Protein 7VMH (pdb70)

GO terms:
  GO:0010162 seed dormancy process (P, IEP)
  GO:0005730 nucleolus (C, HDA)
  GO:0005515 protein binding (F, IPI)

Structure (mmCIF, N/CA/C/O backbone):
data_7VMH
#
_entry.id   7VMH
#
_cell.length_a   90.482
_cell.length_b   73.114
_cell.length_c   72.580
_cell.angle_alpha   90.00
_cell.angle_beta   96.86
_cell.angle_gamma   90.00
#
_symmetry.space_group_name_H-M   'C 1 2 1'
#
loop_
_entity.id
_entity.type
_entity.pdbx_description
1 polymer 'Histone deacetylase HDT4'
2 water water
#
loop_
_atom_site.group_PDB
_atom_site.id
_atom_site.type_symbol
_atom_site.label_atom_id
_atom_site.label_alt_id
_atom_site.label_comp_id
_atom_site.label_asym_id
_atom_site.label_entity_id
_atom_site.label_seq_id
_atom_site.pdbx_PDB_ins_code
_atom_site.Cartn_x
_atom_site.Cartn_y
_atom_site.Cartn_z
_atom_site.occupancy
_atom_site.B_iso_or_equiv
_atom_site.auth_seq_id
_atom_site.auth_comp_id
_atom_site.auth_asym_id
_atom_site.auth_atom_id
_atom_site.pdbx_PDB_model_num
ATOM 1 N N . MET A 1 1 ? 9.070 -6.273 5.726 1.00 61.77 0 MET A N 1
ATOM 2 C CA . MET A 1 1 ? 9.989 -5.754 4.680 1.00 68.06 0 MET A CA 1
ATOM 3 C C . MET A 1 1 ? 9.208 -5.548 3.382 1.00 64.42 0 MET A C 1
ATOM 4 O O . MET A 1 1 ? 9.802 -5.034 2.417 1.00 76.46 0 MET A O 1
ATOM 9 N N . MET A 1 2 ? 7.926 -5.921 3.369 1.00 51.42 1 MET A N 1
ATOM 10 C CA . MET A 1 2 ? 7.128 -5.851 2.115 1.00 42.99 1 MET A CA 1
ATOM 11 C C . MET A 1 2 ? 7.216 -4.459 1.481 1.00 36.40 1 MET A C 1
ATOM 12 O O . MET A 1 2 ? 7.657 -4.384 0.318 1.00 31.55 1 MET A O 1
ATOM 17 N N . GLU A 1 3 ? 6.819 -3.400 2.197 1.00 25.87 2 GLU A N 1
ATOM 18 C CA . GLU A 1 3 ? 6.785 -2.068 1.531 1.00 21.40 2 GLU A CA 1
ATOM 19 C C . GLU A 1 3 ? 6.954 -0.906 2.512 1.00 19.68 2 GLU A C 1
ATOM 20 O O . GLU A 1 3 ? 6.430 -1.006 3.635 1.00 16.81 2 GLU A O 1
ATOM 26 N N . PHE A 1 4 ? 7.640 0.160 2.087 1.00 18.19 3 PHE A N 1
ATOM 27 C CA . PHE A 1 4 ? 7.787 1.358 2.893 1.00 18.12 3 PHE A CA 1
ATOM 28 C C . PHE A 1 4 ? 6.430 1.878 3.300 1.00 18.53 3 PHE A C 1
ATOM 29 O O . PHE A 1 4 ? 5.479 1.878 2.521 1.00 17.00 3 PHE A O 1
ATOM 37 N N . TRP A 1 5 ? 6.354 2.340 4.542 1.00 17.16 4 TRP A N 1
ATOM 38 C CA . TRP A 1 5 ? 5.134 2.885 5.119 1.00 17.56 4 TRP A CA 1
ATOM 39 C C . TRP A 1 5 ? 5.553 4.096 5.935 1.00 15.31 4 TRP A C 1
ATOM 40 O O . TRP A 1 5 ? 6.531 4.017 6.692 1.00 14.29 4 TRP A O 1
ATOM 51 N N . GLY A 1 6 ? 4.809 5.185 5.827 1.00 14.43 5 GLY A N 1
ATOM 52 C CA . GLY A 1 6 ? 5.088 6.388 6.593 1.00 17.66 5 GLY A CA 1
ATOM 53 C C . GLY A 1 6 ? 3.889 7.295 6.781 1.00 17.95 5 GLY A C 1
ATOM 54 O O . GLY A 1 6 ? 3.006 7.359 5.916 1.00 17.55 5 GLY A O 1
ATOM 55 N N . ILE A 1 7 ? 3.823 7.961 7.937 1.00 19.08 6 ILE A N 1
ATOM 56 C CA . ILE A 1 7 ? 2.781 8.968 8.204 1.00 17.69 6 ILE A CA 1
ATOM 57 C C . ILE A 1 7 ? 3.427 10.192 8.841 1.00 17.71 6 ILE A C 1
ATOM 58 O O . ILE A 1 7 ? 4.439 10.092 9.554 1.00 18.99 6 ILE A O 1
ATOM 63 N N . GLU A 1 8 ? 2.830 11.351 8.580 1.00 16.15 7 GLU A N 1
ATOM 64 C CA . GLU A 1 8 ? 3.203 12.593 9.191 1.00 16.93 7 GLU A CA 1
ATOM 65 C C . GLU A 1 8 ? 2.070 12.954 10.139 1.00 16.72 7 GLU A C 1
ATOM 66 O O . GLU A 1 8 ? 0.928 13.132 9.708 1.00 17.60 7 GLU A O 1
ATOM 72 N N . ILE A 1 9 ? 2.392 13.044 11.425 1.00 17.12 8 ILE A N 1
ATOM 73 C CA . ILE A 1 9 ? 1.401 13.407 12.452 1.00 16.98 8 ILE A CA 1
ATOM 74 C C . ILE A 1 9 ? 1.563 14.879 12.697 1.00 16.94 8 ILE A C 1
ATOM 75 O O . ILE A 1 9 ? 2.529 15.307 13.249 1.00 17.17 8 ILE A O 1
ATOM 80 N N . LYS A 1 10 ? 0.595 15.655 12.222 1.00 19.37 9 LYS A N 1
ATOM 81 C CA . LYS A 1 10 ? 0.623 17.108 12.300 1.00 20.72 9 LYS A CA 1
ATOM 82 C C . LYS A 1 10 ? 0.293 17.558 13.725 1.00 20.00 9 LYS A C 1
ATOM 83 O O . LYS A 1 10 ? -0.393 16.850 14.466 1.00 20.48 9 LYS A O 1
ATOM 89 N N . PRO A 1 11 ? 0.810 18.722 14.160 1.00 21.21 10 PRO A N 1
ATOM 90 C CA . PRO A 1 11 ? 0.570 19.216 15.514 1.00 21.79 10 PRO A CA 1
ATOM 91 C C . PRO A 1 11 ? -0.939 19.346 15.767 1.00 23.31 10 PRO A C 1
ATOM 92 O O . PRO A 1 11 ? -1.659 19.813 14.862 1.00 22.85 10 PRO A O 1
ATOM 96 N N . GLY A 1 12 ? -1.401 18.858 16.924 1.00 21.31 11 GLY A N 1
ATOM 97 C CA . GLY A 1 12 ? -2.792 18.974 17.304 1.00 22.29 11 GLY A CA 1
ATOM 98 C C . GLY A 1 12 ? -3.758 18.073 16.562 1.00 25.01 11 GLY A C 1
ATOM 99 O O . GLY A 1 12 ? -4.952 18.214 16.739 1.00 21.03 11 GLY A O 1
ATOM 100 N N . LYS A 1 13 ? -3.237 17.124 15.770 1.00 23.44 12 LYS A N 1
ATOM 101 C CA . LYS A 1 13 ? -4.042 16.249 14.958 1.00 25.72 12 LYS A CA 1
ATOM 102 C C . LYS A 1 13 ? -3.593 14.802 15.099 1.00 20.96 12 LYS A C 1
ATOM 103 O O . LYS A 1 13 ? -2.776 14.344 14.303 1.00 20.60 12 LYS A O 1
ATOM 109 N N . PRO A 1 14 ? -4.116 14.044 16.086 1.00 19.44 13 PRO A N 1
ATOM 110 C CA . PRO A 1 14 ? -3.838 12.610 16.186 1.00 19.44 13 PRO A CA 1
ATOM 111 C C . PRO A 1 14 ? -4.144 11.900 14.866 1.00 19.81 13 PRO A C 1
ATOM 112 O O . PRO A 1 14 ? -5.073 12.288 14.220 1.00 19.79 13 PRO A O 1
ATOM 116 N N . PHE A 1 15 ? -3.327 10.915 14.512 1.00 19.03 14 PHE A N 1
ATOM 117 C CA . PHE A 1 15 ? -3.409 10.204 13.237 1.00 18.81 14 PHE A CA 1
ATOM 118 C C . PHE A 1 15 ? -3.837 8.799 13.484 1.00 17.05 14 PHE A C 1
ATOM 119 O O . PHE A 1 15 ? -3.114 8.028 14.086 1.00 18.86 14 PHE A O 1
ATOM 127 N N . LYS A 1 16 ? -5.047 8.454 13.012 1.00 17.96 15 LYS A N 1
ATOM 128 C CA . LYS A 1 16 ? -5.657 7.140 13.141 1.00 21.70 15 LYS A CA 1
ATOM 129 C C . LYS A 1 16 ? -5.364 6.266 11.914 1.00 20.94 15 LYS A C 1
ATOM 130 O O . LYS A 1 16 ? -5.594 6.711 10.769 1.00 19.37 15 LYS A O 1
ATOM 136 N N . VAL A 1 17 ? -4.925 5.035 12.160 1.00 17.41 16 VAL A N 1
ATOM 137 C CA . VAL A 1 17 ? -4.833 4.003 11.132 1.00 19.19 16 VAL A CA 1
ATOM 138 C C . VAL A 1 17 ? -5.698 2.823 11.468 1.00 20.93 16 VAL A C 1
ATOM 139 O O . VAL A 1 17 ? -5.618 2.249 12.579 1.00 19.58 16 VAL A O 1
ATOM 143 N N . ILE A 1 18 ? -6.499 2.367 10.506 1.00 22.85 17 ILE A N 1
ATOM 144 C CA . ILE A 1 18 ? -7.218 1.088 10.573 1.00 23.62 17 ILE A CA 1
ATOM 145 C C . ILE A 1 18 ? -6.738 0.142 9.460 1.00 27.93 17 ILE A C 1
ATOM 146 O O . ILE A 1 18 ? -6.663 0.525 8.314 1.00 27.81 17 ILE A O 1
ATOM 151 N N . GLN A 1 19 ? -6.469 -1.115 9.807 1.00 29.64 18 GLN A N 1
ATOM 152 C CA . GLN A 1 19 ? -6.038 -2.166 8.875 1.00 34.94 18 GLN A CA 1
ATOM 153 C C . GLN A 1 19 ? -6.884 -3.457 8.938 1.00 37.83 18 GLN A C 1
ATOM 154 O O . GLN A 1 19 ? -7.541 -3.710 9.927 1.00 46.16 18 GLN A O 1
ATOM 160 N N . LYS A 1 20 ? -6.797 -4.297 7.904 1.00 45.21 19 LYS A N 1
ATOM 161 C CA . LYS A 1 20 ? -7.505 -5.604 7.867 1.00 46.81 19 LYS A CA 1
ATOM 162 C C . LYS A 1 20 ? -6.733 -6.605 8.654 1.00 49.09 19 LYS A C 1
ATOM 163 O O . LYS A 1 20 ? -5.497 -6.512 8.648 1.00 50.90 19 LYS A O 1
ATOM 169 N N . GLY A 1 22 ? -5.090 -8.918 7.646 1.00 50.31 21 GLY A N 1
ATOM 170 C CA . GLY A 1 22 ? -3.867 -9.470 7.084 1.00 58.23 21 GLY A CA 1
ATOM 171 C C . GLY A 1 22 ? -2.671 -8.518 6.957 1.00 57.68 21 GLY A C 1
ATOM 172 O O . GLY A 1 22 ? -1.549 -8.952 6.756 1.00 52.32 21 GLY A O 1
ATOM 173 N N . PHE A 1 23 ? -2.930 -7.208 7.043 1.00 59.72 22 PHE A N 1
ATOM 174 C CA . PHE A 1 23 ? -1.846 -6.215 7.058 1.00 56.17 22 PHE A CA 1
ATOM 175 C C . PHE A 1 23 ? -1.259 -6.003 8.448 1.00 44.44 22 PHE A C 1
ATOM 176 O O . PHE A 1 23 ? -1.987 -5.966 9.405 1.00 41.39 22 PHE A O 1
ATOM 184 N N . MET A 1 24 ? 0.066 -5.840 8.527 1.00 36.24 23 MET A N 1
ATOM 185 C CA . MET A 1 24 ? 0.725 -5.362 9.750 1.00 34.86 23 MET A CA 1
ATOM 186 C C . MET A 1 24 ? 1.644 -4.182 9.416 1.00 27.38 23 MET A C 1
ATOM 187 O O . MET A 1 24 ? 2.337 -4.249 8.390 1.00 26.48 23 MET A O 1
ATOM 192 N N . VAL A 1 25 ? 1.647 -3.137 10.258 1.00 23.20 24 VAL A N 1
ATOM 193 C CA . VAL A 1 25 ? 2.613 -2.066 10.115 1.00 21.98 24 VAL A CA 1
ATOM 194 C C . VAL A 1 25 ? 3.731 -2.312 11.146 1.00 21.06 24 VAL A C 1
ATOM 195 O O . VAL A 1 25 ? 3.451 -2.542 12.329 1.00 18.89 24 VAL A O 1
ATOM 199 N N . HIS A 1 26 ? 4.966 -2.317 10.675 1.00 18.84 25 HIS A N 1
ATOM 200 C CA . HIS A 1 26 ? 6.143 -2.318 11.541 1.00 18.87 25 HIS A CA 1
ATOM 201 C C . HIS A 1 26 ? 6.629 -0.875 11.592 1.00 17.73 25 HIS A C 1
ATOM 202 O O . HIS A 1 26 ? 7.180 -0.328 10.600 1.00 16.91 25 HIS A O 1
ATOM 209 N N . ALA A 1 27 ? 6.490 -0.231 12.739 1.00 16.83 26 ALA A N 1
ATOM 210 C CA . ALA A 1 27 ? 7.041 1.076 12.952 1.00 15.88 26 ALA A CA 1
ATOM 211 C C . ALA A 1 27 ? 8.519 0.915 13.326 1.00 15.49 26 ALA A C 1
ATOM 212 O O . ALA A 1 27 ? 8.852 0.088 14.187 1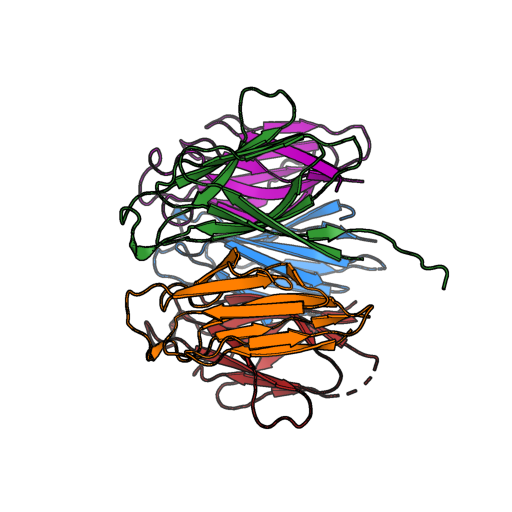.00 15.84 26 ALA A O 1
ATOM 214 N N . SER A 1 28 ? 9.391 1.661 12.640 1.00 14.23 27 SER A N 1
ATOM 215 C CA . SER A 1 28 ? 10.821 1.598 12.794 1.00 16.03 27 SER A CA 1
ATOM 216 C C . SER A 1 28 ? 11.472 2.843 13.350 1.00 14.69 27 SER A C 1
ATOM 217 O O . SER A 1 28 ? 12.517 2.762 13.987 1.00 14.36 27 SER A O 1
ATOM 220 N N . GLN A 1 29 ? 10.929 4.015 13.033 1.00 16.61 28 GLN A N 1
ATOM 221 C CA . GLN A 1 29 ? 11.607 5.275 13.300 1.00 16.45 28 GLN A CA 1
ATOM 222 C C . GLN A 1 29 ? 10.584 6.376 13.571 1.00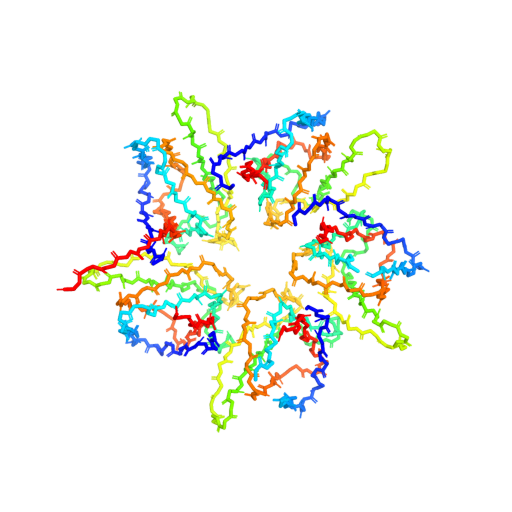 15.24 28 GLN A C 1
ATOM 223 O O . GLN A 1 29 ? 9.559 6.451 12.905 1.00 16.79 28 GLN A O 1
ATOM 229 N N . VAL A 1 30 ? 10.876 7.228 14.557 1.00 15.72 29 VAL A N 1
ATOM 230 C CA . VAL A 1 30 ? 10.055 8.357 14.977 1.00 16.07 29 VAL A CA 1
ATOM 231 C C . VAL A 1 30 ? 10.954 9.563 15.011 1.00 15.23 29 VAL A C 1
ATOM 232 O O . VAL A 1 30 ? 11.930 9.562 15.707 1.00 15.01 29 VAL A O 1
ATOM 236 N N . THR A 1 31 ? 10.637 10.591 14.227 1.00 17.96 30 THR A N 1
ATOM 237 C CA . THR A 1 31 ? 11.492 11.743 14.006 1.00 16.75 30 THR A CA 1
ATOM 238 C C . THR A 1 31 ? 10.735 13.057 14.228 1.00 17.24 30 THR A C 1
ATOM 239 O O . THR A 1 31 ? 9.585 13.222 13.774 1.00 19.96 30 THR A O 1
ATOM 243 N N . LEU A 1 32 ? 11.390 13.980 14.948 1.00 16.15 31 LEU A N 1
ATOM 244 C CA . LEU A 1 32 ? 10.869 15.307 15.206 1.00 17.96 31 LEU A CA 1
ATOM 245 C C . LEU A 1 32 ? 11.087 16.206 14.001 1.00 17.46 31 LEU A C 1
ATOM 246 O O . LEU A 1 32 ? 12.226 16.336 13.535 1.00 16.34 31 LEU A O 1
ATOM 251 N N . GLY A 1 33 ? 10.011 16.816 13.495 1.00 18.70 32 GLY A N 1
ATOM 252 C CA . GLY A 1 33 ? 10.105 17.810 12.442 1.00 19.03 32 GLY A CA 1
ATOM 253 C C . GLY A 1 33 ? 10.533 19.179 12.925 1.00 21.56 32 GLY A C 1
ATOM 254 O O . GLY A 1 33 ? 10.387 19.508 14.105 1.00 18.90 32 GLY A O 1
ATOM 255 N N . ASP A 1 34 ? 11.063 19.991 11.996 1.00 21.75 33 ASP A N 1
ATOM 256 C CA . ASP A 1 34 ? 11.370 21.399 12.246 1.00 23.30 33 ASP A CA 1
ATOM 257 C C . ASP A 1 34 ? 12.119 21.603 13.522 1.00 22.81 33 ASP A C 1
ATOM 258 O O . ASP A 1 34 ? 11.704 22.427 14.357 1.00 21.06 33 ASP A O 1
ATOM 263 N N . VAL A 1 35 ? 13.193 20.825 13.714 1.00 21.65 34 VAL A N 1
ATOM 264 C CA . VAL A 1 35 ? 13.931 20.862 14.950 1.00 23.83 34 VAL A CA 1
ATOM 265 C C . VAL A 1 35 ? 14.385 22.267 15.310 1.00 27.84 34 VAL A C 1
ATOM 266 O O . VAL A 1 35 ? 14.363 22.633 16.482 1.00 27.77 34 VAL A O 1
ATOM 270 N N . GLU A 1 36 ? 14.796 23.048 14.303 1.00 29.18 35 GLU A N 1
ATOM 271 C CA . GLU A 1 36 ? 15.273 24.423 14.515 1.00 32.62 35 GLU A CA 1
ATOM 272 C C . GLU A 1 36 ? 14.192 25.363 15.092 1.00 36.73 35 GLU A C 1
ATOM 273 O O . GLU A 1 36 ? 14.525 26.375 15.690 1.00 36.10 35 GLU A O 1
ATOM 279 N N . LYS A 1 37 ? 12.918 25.002 14.916 1.00 36.89 36 LYS A N 1
ATOM 280 C CA . LYS A 1 37 ? 11.783 25.834 15.325 1.00 39.23 36 LYS A CA 1
ATOM 281 C C . LYS A 1 37 ? 11.131 25.505 16.646 1.00 42.04 36 LYS A C 1
ATOM 282 O O . LYS A 1 37 ? 10.421 26.329 17.166 1.00 44.08 36 LYS A O 1
ATOM 288 N N . VAL A 1 38 ? 11.356 24.309 17.188 1.00 33.40 37 VAL A N 1
ATOM 289 C CA . VAL A 1 38 ? 10.770 23.952 18.482 1.00 36.94 37 VAL A CA 1
ATOM 290 C C . VAL A 1 38 ? 11.594 24.626 19.580 1.00 36.86 37 VAL A C 1
ATOM 291 O O . VAL A 1 38 ? 12.757 24.964 19.383 1.00 33.91 37 VAL A O 1
ATOM 295 N N . LYS A 1 39 ? 11.000 24.776 20.761 1.00 37.65 38 LYS A N 1
ATOM 296 C CA . LYS A 1 39 ? 11.695 25.380 21.883 1.00 45.21 38 LYS A CA 1
ATOM 297 C C . LYS A 1 39 ? 12.811 24.435 22.307 1.00 43.26 38 LYS A C 1
ATOM 298 O O . LYS A 1 39 ? 12.604 23.236 22.454 1.00 40.24 38 LYS A O 1
ATOM 304 N N . LYS A 1 40 ? 13.989 25.000 22.562 1.00 47.89 39 LYS A N 1
ATOM 305 C CA . LYS A 1 40 ? 15.211 24.239 22.795 1.00 48.74 39 LYS A CA 1
ATOM 306 C C . LYS A 1 40 ? 15.206 23.325 24.033 1.00 48.85 39 LYS A C 1
ATOM 307 O O . LYS A 1 40 ? 15.923 22.348 24.061 1.00 51.38 39 LYS A O 1
ATOM 313 N N . ASP A 1 41 ? 14.383 23.648 25.037 1.00 42.85 40 ASP A N 1
ATOM 314 C CA . ASP A 1 41 ? 14.329 23.004 26.305 1.00 44.81 40 ASP A CA 1
ATOM 315 C C . ASP A 1 41 ? 13.053 22.182 26.574 1.00 42.85 40 ASP A C 1
ATOM 316 O O . ASP A 1 41 ? 12.805 21.812 27.698 1.00 52.06 40 ASP A O 1
ATOM 321 N N . GLU A 1 42 ? 12.255 21.917 25.537 1.00 38.89 41 GLU A N 1
ATOM 322 C CA . GLU A 1 42 ? 11.060 21.108 25.664 1.00 40.02 41 GLU A CA 1
ATOM 323 C C . GLU A 1 42 ? 11.377 19.630 25.389 1.00 31.69 41 GLU A C 1
ATOM 324 O O . GLU A 1 42 ? 12.212 19.339 24.557 1.00 28.99 41 GLU A O 1
ATOM 330 N N . THR A 1 43 ? 10.672 18.721 26.064 1.00 29.91 42 THR A N 1
ATOM 331 C CA . THR A 1 43 ? 10.572 17.331 25.636 1.00 30.90 42 THR A CA 1
ATOM 332 C C . THR A 1 43 ? 9.141 17.070 25.236 1.00 30.98 42 THR A C 1
ATOM 333 O O . THR A 1 43 ? 8.201 17.455 25.956 1.00 32.69 42 THR A O 1
ATOM 337 N N . PHE A 1 44 ? 8.966 16.390 24.094 1.00 22.26 43 PHE A N 1
ATOM 338 C CA . PHE A 1 44 ? 7.659 16.045 23.573 1.00 20.51 43 PHE A CA 1
ATOM 339 C C . PHE A 1 44 ? 7.434 14.547 23.728 1.00 19.01 43 PHE A C 1
ATOM 340 O O . PHE A 1 44 ? 8.345 13.727 23.489 1.00 20.73 43 PHE A O 1
ATOM 348 N N . ALA A 1 45 ? 6.219 14.179 24.088 1.00 17.71 44 ALA A N 1
ATOM 349 C CA . ALA A 1 45 ? 5.861 12.803 24.306 1.00 18.01 44 ALA A CA 1
ATOM 350 C C . ALA A 1 45 ? 5.037 12.308 23.114 1.00 16.54 44 ALA A C 1
ATOM 351 O O . ALA A 1 45 ? 4.130 13.013 22.645 1.00 19.76 44 ALA A O 1
ATOM 353 N N . VAL A 1 46 ? 5.344 11.085 22.656 1.00 16.33 45 VAL A N 1
ATOM 354 C CA . VAL A 1 46 ? 4.618 10.398 21.586 1.00 16.01 45 VAL A CA 1
ATOM 355 C C . VAL A 1 46 ? 3.922 9.193 22.131 1.00 17.59 45 VAL A C 1
ATOM 356 O O . VAL A 1 46 ? 4.517 8.372 22.826 1.00 17.02 45 VAL A O 1
ATOM 360 N N . TYR A 1 47 ? 2.627 9.092 21.811 1.00 17.38 46 TYR A N 1
ATOM 361 C CA . TYR A 1 47 ? 1.682 8.080 22.316 1.00 18.08 46 TYR A CA 1
ATOM 362 C C . TYR A 1 47 ? 1.117 7.259 21.161 1.00 17.54 46 TYR A C 1
ATOM 363 O O . TYR A 1 47 ? 0.879 7.781 20.070 1.00 16.61 46 TYR A O 1
ATOM 372 N N . VAL A 1 48 ? 0.845 6.001 21.456 1.00 17.39 47 VAL A N 1
ATOM 373 C CA . VAL A 1 48 ? -0.038 5.175 20.667 1.00 17.84 47 VAL A CA 1
ATOM 374 C C . VAL A 1 48 ? -1.229 4.748 21.503 1.00 18.15 47 VAL A C 1
ATOM 375 O O . VAL A 1 48 ? -1.081 4.304 22.655 1.00 18.95 47 VAL A O 1
ATOM 379 N N . LYS A 1 49 ? -2.413 4.907 20.929 1.00 19.39 48 LYS A N 1
ATOM 380 C CA . LYS A 1 49 ? -3.669 4.378 21.475 1.00 22.67 48 LYS A CA 1
ATOM 381 C C . LYS A 1 49 ? -4.147 3.262 20.613 1.00 21.51 48 LYS A C 1
ATOM 382 O O . LYS A 1 49 ? -4.279 3.418 19.416 1.00 20.24 48 LYS A O 1
ATOM 388 N N . ILE A 1 50 ? -4.420 2.123 21.237 1.00 22.52 49 ILE A N 1
ATOM 389 C CA . ILE A 1 50 ? -4.820 0.914 20.585 1.00 21.64 49 ILE A CA 1
ATOM 390 C C . ILE A 1 50 ? -6.335 0.737 20.604 1.00 27.82 49 ILE A C 1
ATOM 391 O O . ILE A 1 50 ? -6.970 0.887 21.662 1.00 21.88 49 ILE A O 1
ATOM 396 N N . GLY A 1 51 ? -6.899 0.433 19.418 1.00 27.32 50 GLY A N 1
ATOM 397 C CA . GLY A 1 51 ? -8.315 0.171 19.307 1.00 26.07 50 GLY A CA 1
ATOM 398 C C . GLY A 1 51 ? -9.128 1.307 19.871 1.00 24.89 50 GLY A C 1
ATOM 399 O O . GLY A 1 51 ? -8.870 2.454 19.511 1.00 23.07 50 GLY A O 1
ATOM 400 N N . ASP A 1 52 ? -10.075 0.996 20.773 1.00 28.18 51 ASP A N 1
ATOM 401 C CA . ASP A 1 52 ? -10.951 1.989 21.383 1.00 35.06 51 ASP A CA 1
ATOM 402 C C . ASP A 1 52 ? -10.432 2.650 22.686 1.00 31.89 51 ASP A C 1
ATOM 403 O O . ASP A 1 52 ? -11.172 3.357 23.343 1.00 32.12 51 ASP A O 1
ATOM 408 N N . ASP A 1 53 ? -9.186 2.340 23.087 1.00 29.22 52 ASP A N 1
ATOM 409 C CA . ASP A 1 53 ? -8.650 2.788 24.363 1.00 32.57 52 ASP A CA 1
ATOM 410 C C . ASP A 1 53 ? -8.675 4.299 24.417 1.00 35.22 52 ASP A C 1
ATOM 411 O O . ASP A 1 53 ? -8.304 4.972 23.467 1.00 31.15 52 ASP A O 1
ATOM 416 N N . GLU A 1 54 ? -9.085 4.853 25.550 1.00 33.68 53 GLU A N 1
ATOM 417 C CA . GLU A 1 54 ? -9.051 6.277 25.766 1.00 33.19 53 GLU A CA 1
ATOM 418 C C . GLU A 1 54 ? -7.661 6.817 26.056 1.00 30.01 53 GLU A C 1
ATOM 419 O O . GLU A 1 54 ? -7.366 7.983 25.788 1.00 30.35 53 GLU A O 1
ATOM 425 N N . ASN A 1 55 ? -6.845 5.983 26.711 1.00 30.22 54 ASN A N 1
ATOM 426 C CA . ASN A 1 55 ? -5.508 6.360 27.126 1.00 30.90 54 ASN A CA 1
ATOM 427 C C . ASN A 1 55 ? -4.471 5.598 26.307 1.00 30.60 54 ASN A C 1
ATOM 428 O O . ASN A 1 55 ? -4.698 4.462 25.922 1.00 34.01 54 ASN A O 1
ATOM 433 N N . GLY A 1 56 ? -3.331 6.230 26.062 1.00 27.94 55 GLY A N 1
ATOM 434 C CA . GLY A 1 56 ? -2.290 5.636 25.248 1.00 29.78 55 GLY A CA 1
ATOM 435 C C . GLY A 1 56 ? -1.125 5.077 26.061 1.00 28.84 55 GLY A C 1
ATOM 436 O O . GLY A 1 56 ? -1.072 5.224 27.269 1.00 22.79 55 GLY A O 1
ATOM 437 N N . PHE A 1 57 ? -0.160 4.506 25.339 1.00 23.12 56 PHE A N 1
ATOM 438 C CA . PHE A 1 57 ? 1.130 4.122 25.841 1.00 20.88 56 PHE A CA 1
ATOM 439 C C . PHE A 1 57 ? 2.109 5.016 25.169 1.00 20.48 56 PHE A C 1
ATOM 440 O O . PHE A 1 57 ? 2.019 5.267 23.954 1.00 19.86 56 PHE A O 1
ATOM 448 N N . MET A 1 58 ? 3.095 5.483 25.934 1.00 18.24 57 MET A N 1
ATOM 449 C CA . MET A 1 58 ? 4.196 6.215 25.369 1.00 18.84 57 MET A CA 1
ATOM 450 C C . MET A 1 58 ? 5.048 5.271 24.538 1.00 18.53 57 MET A C 1
ATOM 451 O O . MET A 1 58 ? 5.412 4.163 24.987 1.00 19.57 57 MET A O 1
ATOM 456 N N . ILE A 1 59 ? 5.398 5.714 23.335 1.00 16.07 58 ILE A N 1
ATOM 457 C CA . ILE A 1 59 ? 6.375 5.023 22.529 1.00 16.32 58 ILE A CA 1
ATOM 458 C C . ILE A 1 59 ? 7.767 5.652 22.609 1.00 16.25 58 ILE A C 1
ATOM 459 O O . ILE A 1 59 ? 8.744 5.028 22.220 1.00 17.29 58 ILE A O 1
ATOM 464 N N . GLY A 1 60 ? 7.832 6.893 23.075 1.00 16.60 59 GLY A N 1
ATOM 465 C CA . GLY A 1 60 ? 9.078 7.592 23.260 1.00 19.32 59 GLY A CA 1
ATOM 466 C C . GLY A 1 60 ? 8.925 9.084 23.430 1.00 18.07 59 GLY A C 1
ATOM 467 O O . GLY A 1 60 ? 7.810 9.620 23.362 1.00 19.27 59 GLY A O 1
ATOM 468 N N . ASN A 1 61 ? 10.081 9.736 23.664 1.00 16.32 60 ASN A N 1
ATOM 469 C CA . ASN A 1 61 ? 10.180 11.169 23.791 1.00 17.24 60 ASN A CA 1
ATOM 470 C C . ASN A 1 61 ? 10.999 11.725 22.663 1.00 18.94 60 ASN A C 1
ATOM 471 O O . ASN A 1 61 ? 11.815 10.998 22.098 1.00 17.34 60 ASN A O 1
ATOM 476 N N . LEU A 1 62 ? 10.776 12.998 22.327 1.00 18.68 61 LEU A N 1
ATOM 477 C CA . LEU A 1 62 ? 11.546 13.731 21.334 1.00 18.27 61 LEU A CA 1
ATOM 478 C C . LEU A 1 62 ? 11.923 15.083 21.887 1.00 20.20 61 LEU A C 1
ATOM 479 O O . LEU A 1 62 ? 11.161 15.705 22.612 1.00 21.31 61 LEU A O 1
ATOM 484 N N . SER A 1 63 ? 13.096 15.567 21.486 1.00 21.58 62 SER A N 1
ATOM 485 C CA . SER A 1 63 ? 13.548 16.920 21.862 1.00 21.77 62 SER A CA 1
ATOM 486 C C . SER A 1 63 ? 14.588 17.337 20.852 1.00 23.14 62 SER A C 1
ATOM 487 O O . SER A 1 63 ? 15.086 16.531 20.066 1.00 20.17 62 SER A O 1
ATOM 490 N N . GLN A 1 64 ? 14.950 18.620 20.900 1.00 24.67 63 GLN A N 1
ATOM 491 C CA . GLN A 1 64 ? 15.979 19.124 19.993 1.00 26.89 63 GLN A CA 1
ATOM 492 C C . GLN A 1 64 ? 17.284 18.342 20.203 1.00 27.01 63 GLN A C 1
ATOM 493 O O . GLN A 1 64 ? 17.963 18.024 19.270 1.00 27.45 63 GLN A O 1
ATOM 499 N N . LYS A 1 65 ? 17.574 17.993 21.443 1.00 26.94 64 LYS A N 1
ATOM 500 C CA . LYS A 1 65 ? 18.784 17.241 21.775 1.00 30.40 64 LYS A CA 1
ATOM 501 C C . LYS A 1 65 ? 18.752 15.770 21.406 1.00 27.45 64 LYS A C 1
ATOM 502 O O . LYS A 1 65 ? 19.805 15.213 21.141 1.00 25.37 64 LYS A O 1
ATOM 508 N N . PHE A 1 66 ? 17.557 15.149 21.403 1.00 24.47 65 PHE A N 1
ATOM 509 C CA . PHE A 1 66 ? 17.379 13.729 21.041 1.00 24.90 65 PHE A CA 1
ATOM 510 C C . PHE A 1 66 ? 16.193 13.710 20.061 1.00 19.81 65 PHE A C 1
ATOM 511 O O . PHE A 1 66 ? 15.073 13.433 20.450 1.00 20.07 65 PHE A O 1
ATOM 519 N N . PRO A 1 67 ? 16.396 14.118 18.791 1.00 21.69 66 PRO A N 1
ATOM 520 C CA . PRO A 1 67 ? 15.295 14.428 17.878 1.00 20.17 66 PRO A CA 1
ATOM 521 C C . PRO A 1 67 ? 14.770 13.304 16.992 1.00 18.78 66 PRO A C 1
ATOM 522 O O . PRO A 1 67 ? 13.985 13.572 16.065 1.00 19.42 66 PRO A O 1
ATOM 526 N N . GLN A 1 68 ? 15.188 12.070 17.274 1.00 19.41 67 GLN A N 1
ATOM 527 C CA . GLN A 1 68 ? 14.574 10.901 16.659 1.00 17.46 67 GLN A CA 1
ATOM 528 C C . GLN A 1 68 ? 14.953 9.679 17.498 1.00 18.09 67 GLN A C 1
ATOM 529 O O . GLN A 1 68 ? 15.929 9.709 18.231 1.00 16.34 67 GLN A O 1
ATOM 535 N N . PHE A 1 69 ? 14.158 8.610 17.394 1.00 17.13 68 PHE A N 1
ATOM 536 C CA . PHE A 1 69 ? 14.531 7.358 17.990 1.00 18.02 68 PHE A CA 1
ATOM 537 C C . PHE A 1 69 ? 13.992 6.215 17.175 1.00 19.32 68 PHE A C 1
ATOM 538 O O . PHE A 1 69 ? 12.941 6.348 16.536 1.00 17.73 68 PHE A O 1
ATOM 546 N N . SER A 1 70 ? 14.724 5.098 17.222 1.00 18.68 69 SER A N 1
ATOM 547 C CA . SER A 1 70 ? 14.355 3.894 16.512 1.00 19.68 69 SER A CA 1
ATOM 548 C C . SER A 1 70 ? 13.550 3.008 17.415 1.00 20.63 69 SER A C 1
ATOM 549 O O . SER A 1 70 ? 13.656 3.092 18.623 1.00 23.09 69 SER A O 1
ATOM 552 N N . ILE A 1 71 ? 12.674 2.200 16.823 1.00 19.15 70 ILE A N 1
ATOM 553 C CA . ILE A 1 71 ? 11.838 1.274 17.557 1.00 21.85 70 ILE A CA 1
ATOM 554 C C . ILE A 1 71 ? 11.570 0.044 16.724 1.00 22.09 70 ILE A C 1
ATOM 555 O O . ILE A 1 71 ? 11.758 0.071 15.519 1.00 19.97 70 ILE A O 1
ATOM 560 N N . ASP A 1 72 ? 11.147 -1.050 17.377 1.00 21.15 71 ASP A N 1
ATOM 561 C CA . ASP A 1 72 ? 10.779 -2.289 16.727 1.00 21.11 71 ASP A CA 1
ATOM 562 C C . ASP A 1 7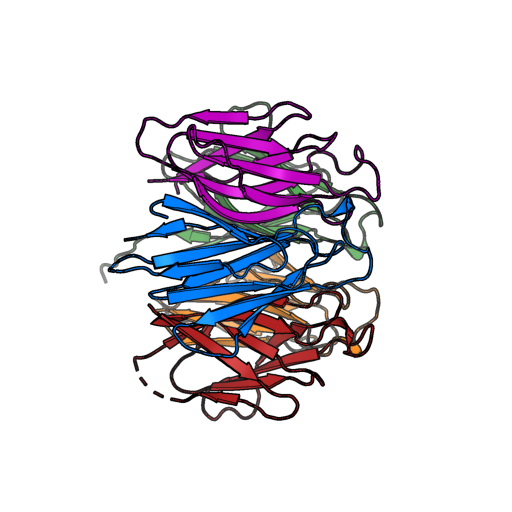2 ? 9.383 -2.602 17.201 1.00 19.82 71 ASP A C 1
ATOM 563 O O . ASP A 1 72 ? 9.197 -3.287 18.175 1.00 20.67 71 ASP A O 1
ATOM 568 N N . LEU A 1 73 ? 8.377 -2.048 16.517 1.00 18.74 72 LEU A N 1
ATOM 569 C CA . LEU A 1 73 ? 7.005 -2.200 16.936 1.00 22.78 72 LEU A CA 1
ATOM 570 C C . LEU A 1 73 ? 6.142 -2.669 15.808 1.00 21.66 72 LEU A C 1
ATOM 571 O O . LEU A 1 73 ? 6.208 -2.118 14.737 1.00 25.04 72 LEU A O 1
ATOM 576 N N . TYR A 1 74 ? 5.303 -3.658 16.094 1.00 18.87 73 TYR A N 1
ATOM 577 C CA . TYR A 1 74 ? 4.208 -4.082 15.188 1.00 24.25 73 TYR A CA 1
ATOM 578 C C . TYR A 1 74 ? 2.901 -3.485 15.683 1.00 27.82 73 TYR A C 1
ATOM 579 O O . TYR A 1 74 ? 2.581 -3.603 16.895 1.00 25.87 73 TYR A O 1
ATOM 588 N N . LEU A 1 75 ? 2.178 -2.851 14.753 1.00 28.51 74 LEU A N 1
ATOM 589 C CA . LEU A 1 75 ? 0.881 -2.299 15.022 1.00 30.75 74 LEU A CA 1
ATOM 590 C C . LEU A 1 75 ? -0.108 -2.986 14.048 1.00 36.71 74 LEU A C 1
ATOM 591 O O . LEU A 1 75 ? 0.131 -3.169 12.793 1.00 36.08 74 LEU A O 1
ATOM 596 N N . GLY A 1 76 ? -1.211 -3.423 14.653 1.00 36.11 75 GLY A N 1
ATOM 597 C CA . GLY A 1 76 ? -2.159 -4.273 14.002 1.00 39.51 75 GLY A CA 1
ATOM 598 C C . GLY A 1 76 ? -3.351 -3.488 13.570 1.00 37.12 75 GLY A C 1
ATOM 599 O O . GLY A 1 76 ? -3.256 -2.505 12.834 1.00 43.67 75 GLY A O 1
ATOM 600 N N . HIS A 1 77 ? -4.501 -3.965 14.017 1.00 39.68 76 HIS A N 1
ATOM 601 C CA . HIS A 1 77 ? -5.772 -3.629 13.449 1.00 37.94 76 HIS A CA 1
ATOM 602 C C . HIS A 1 77 ? -6.098 -2.126 13.469 1.00 30.97 76 HIS A C 1
ATOM 603 O O . HIS A 1 77 ? -6.564 -1.567 12.493 1.00 33.52 76 HIS A O 1
ATOM 610 N N . GLU A 1 78 ? -5.871 -1.476 14.607 1.00 27.62 77 GLU A N 1
ATOM 611 C CA . GLU A 1 78 ? -6.348 -0.112 14.816 1.00 25.33 77 GLU A CA 1
ATOM 612 C C . GLU A 1 78 ? -5.489 0.617 15.825 1.00 22.14 77 GLU A C 1
ATOM 613 O O . GLU A 1 78 ? -5.412 0.230 16.970 1.00 21.38 77 GLU A O 1
ATOM 619 N N . PHE A 1 79 ? -4.851 1.708 15.396 1.00 19.96 78 PHE A N 1
ATOM 620 C CA . PHE A 1 79 ? -4.034 2.485 16.298 1.00 20.34 78 PHE A CA 1
ATOM 621 C C . PHE A 1 79 ? -4.095 3.944 15.937 1.00 21.55 78 PHE A C 1
ATOM 622 O O . PHE A 1 79 ? -4.391 4.320 14.791 1.00 19.51 78 PHE A O 1
ATOM 630 N N . GLU A 1 80 ? -3.757 4.775 16.920 1.00 19.45 79 GLU A N 1
ATOM 631 C CA . GLU A 1 80 ? -3.749 6.208 16.730 1.00 20.00 79 GLU A CA 1
ATOM 632 C C . GLU A 1 80 ? -2.460 6.739 17.376 1.00 20.72 79 GLU A C 1
ATOM 633 O O . GLU A 1 80 ? -2.146 6.416 18.506 1.00 18.61 79 GLU A O 1
ATOM 639 N N . ILE A 1 81 ? -1.732 7.569 16.632 1.00 18.23 80 ILE A N 1
ATOM 640 C CA . ILE A 1 81 ? -0.485 8.168 17.072 1.00 18.58 80 ILE A CA 1
ATOM 641 C C . ILE A 1 81 ? -0.765 9.636 17.367 1.00 17.18 80 ILE A C 1
ATOM 642 O O . ILE A 1 81 ? -1.423 10.318 16.593 1.00 18.25 80 ILE A O 1
ATOM 647 N N . SER A 1 82 ? -0.310 10.100 18.531 1.00 18.48 81 SER A N 1
ATOM 648 C CA . SER A 1 82 ? -0.439 11.482 18.941 1.00 17.57 81 SER A CA 1
ATOM 649 C C . SER A 1 82 ? 0.798 11.926 19.621 1.00 20.01 81 SER A C 1
ATOM 650 O O . SER A 1 82 ? 1.594 11.109 20.110 1.00 19.41 81 SER A O 1
ATOM 653 N N . HIS A 1 83 ? 0.976 13.244 19.679 1.00 19.66 82 HIS A N 1
ATOM 654 C CA . HIS A 1 83 ? 2.114 13.853 20.353 1.00 17.64 82 HIS A CA 1
ATOM 655 C C . HIS A 1 83 ? 1.744 15.293 20.665 1.00 18.20 82 HIS A C 1
ATOM 656 O O . HIS A 1 83 ? 0.760 15.838 20.109 1.00 19.47 82 HIS A O 1
ATOM 663 N N . ASN A 1 84 ? 2.574 15.928 21.496 1.00 18.87 83 ASN A N 1
ATOM 664 C CA . ASN A 1 84 ? 2.356 17.333 21.909 1.00 21.25 83 ASN A CA 1
ATOM 665 C C . ASN A 1 84 ? 3.397 18.288 21.382 1.00 22.96 83 ASN A C 1
ATOM 666 O O . ASN A 1 84 ? 3.672 19.338 22.007 1.00 21.58 83 ASN A O 1
ATOM 671 N N . SER A 1 85 ? 3.994 17.985 20.218 1.00 20.41 84 SER A N 1
ATOM 672 C CA . SER A 1 85 ? 4.920 18.920 19.625 1.00 19.04 84 SER A CA 1
ATOM 673 C C . SER A 1 85 ? 4.166 20.012 18.889 1.00 19.09 84 SER A C 1
ATOM 674 O O . SER A 1 85 ? 3.054 19.790 18.434 1.00 20.71 84 SER A O 1
ATOM 677 N N . THR A 1 86 ? 4.837 21.149 18.718 1.00 22.12 85 THR A N 1
ATOM 678 C CA . THR A 1 86 ? 4.363 22.249 17.882 1.00 23.76 85 THR A CA 1
ATOM 679 C C . THR A 1 86 ? 4.704 21.999 16.415 1.00 26.29 85 THR A C 1
ATOM 680 O O . THR A 1 86 ? 4.167 22.645 15.560 1.00 27.62 85 THR A O 1
ATOM 684 N N . SER A 1 87 ? 5.612 21.045 16.175 1.00 24.59 86 SER A N 1
ATOM 685 C CA . SER A 1 87 ? 6.042 20.624 14.845 1.00 24.00 86 SER A CA 1
ATOM 686 C C . SER A 1 87 ? 5.407 19.268 14.507 1.00 21.87 86 SER A C 1
ATOM 687 O O . SER A 1 87 ? 4.825 18.606 15.363 1.00 20.53 86 SER A O 1
ATOM 690 N N . SER A 1 88 ? 5.501 18.862 13.248 1.00 20.13 87 SER A N 1
ATOM 691 C CA . SER A 1 88 ? 5.099 17.520 12.854 1.00 21.20 87 SER A CA 1
ATOM 692 C C . SER A 1 88 ? 6.048 16.481 13.437 1.00 20.04 87 SER A C 1
ATOM 693 O O . SER A 1 88 ? 7.210 16.768 13.709 1.00 22.88 87 SER A O 1
ATOM 696 N N . VAL A 1 89 ? 5.526 15.268 13.600 1.00 21.93 88 VAL A N 1
ATOM 697 C CA . VAL A 1 89 ? 6.309 14.069 13.920 1.00 17.50 88 VAL A CA 1
ATOM 698 C C . VAL A 1 89 ? 6.072 13.070 12.793 1.00 16.02 88 VAL A C 1
ATOM 699 O O . VAL A 1 89 ? 4.966 12.889 12.320 1.00 18.74 88 VAL A O 1
ATOM 703 N N . TYR A 1 90 ? 7.155 12.446 12.341 1.00 16.08 89 TYR A N 1
ATOM 704 C CA . TYR A 1 90 ? 7.134 11.443 11.240 1.00 15.51 89 TYR A CA 1
ATOM 705 C C . TYR A 1 90 ? 7.365 10.065 11.835 1.00 14.53 89 TYR A C 1
ATOM 706 O O . TYR A 1 90 ? 8.416 9.867 12.447 1.00 14.57 89 TYR A O 1
ATOM 715 N N . LEU A 1 91 ? 6.403 9.162 11.616 1.00 16.57 90 LEU A N 1
ATOM 716 C CA . LEU A 1 91 ? 6.561 7.789 11.997 1.00 17.79 90 LEU A CA 1
ATOM 717 C C . LEU A 1 91 ? 6.680 7.014 10.702 1.00 16.83 90 LEU A C 1
ATOM 718 O O . LEU A 1 91 ? 5.764 7.077 9.855 1.00 16.68 90 LEU A O 1
ATOM 723 N N . ILE A 1 92 ? 7.770 6.259 10.547 1.00 15.08 91 ILE A N 1
ATOM 724 C CA . ILE A 1 92 ? 8.007 5.474 9.337 1.00 14.44 91 ILE A CA 1
ATOM 725 C C . ILE A 1 92 ? 8.405 4.046 9.679 1.00 15.97 91 ILE A C 1
ATOM 726 O O . ILE A 1 92 ? 8.825 3.718 10.788 1.00 15.38 91 ILE A O 1
ATOM 731 N N . GLY A 1 93 ? 8.283 3.171 8.678 1.00 16.74 92 GLY A N 1
ATOM 732 C CA . GLY A 1 93 ? 8.592 1.767 8.825 1.00 16.18 92 GLY A CA 1
ATOM 733 C C . GLY A 1 93 ? 8.244 1.053 7.555 1.00 16.95 92 GLY A C 1
ATOM 734 O O . GLY A 1 93 ? 8.486 1.560 6.488 1.00 16.44 92 GLY A O 1
ATOM 735 N N . TYR A 1 94 ? 7.615 -0.103 7.686 1.00 17.41 93 TYR A N 1
ATOM 736 C CA . TYR A 1 94 ? 7.178 -0.924 6.537 1.00 17.61 93 TYR A CA 1
ATOM 737 C C . TYR A 1 94 ? 5.919 -1.688 6.896 1.00 18.80 93 TYR A C 1
ATOM 738 O O . TYR A 1 94 ? 5.650 -1.982 8.055 1.00 18.42 93 TYR A O 1
ATOM 747 N N . ARG A 1 95 ? 5.132 -1.993 5.879 1.00 20.30 94 ARG A N 1
ATOM 748 C CA . ARG A 1 95 ? 3.940 -2.849 5.981 1.00 20.36 94 ARG A CA 1
ATOM 749 C C . ARG A 1 95 ? 4.344 -4.222 5.444 1.00 23.23 94 ARG A C 1
ATOM 750 O O . ARG A 1 95 ? 5.110 -4.285 4.463 1.00 20.54 94 ARG A O 1
ATOM 758 N N . THR A 1 96 ? 3.822 -5.270 6.074 1.00 26.15 95 THR A N 1
ATOM 759 C CA . THR A 1 96 ? 3.945 -6.644 5.565 1.00 31.38 95 THR A CA 1
ATOM 760 C C . THR A 1 96 ? 2.577 -7.277 5.461 1.00 37.22 95 THR A C 1
ATOM 761 O O . THR A 1 96 ? 1.580 -6.743 6.012 1.00 37.43 95 THR A O 1
ATOM 765 N N . PHE A 1 97 ? 2.531 -8.414 4.755 1.00 46.04 96 PHE A N 1
ATOM 766 C CA . PHE A 1 97 ? 1.286 -9.140 4.470 1.00 57.68 96 PHE A CA 1
ATOM 767 C C . PHE A 1 97 ? 1.488 -10.650 4.550 1.00 60.67 96 PHE A C 1
ATOM 768 O O . PHE A 1 97 ? 1.987 -11.233 3.598 1.00 61.28 96 PHE A O 1
ATOM 776 N N . MET B 1 2 ? 12.881 -20.988 22.826 1.00 37.04 1 MET B N 1
ATOM 777 C CA . MET B 1 2 ? 13.214 -19.550 23.009 1.00 34.50 1 MET B CA 1
ATOM 778 C C . MET B 1 2 ? 12.969 -19.175 24.462 1.00 32.49 1 MET B C 1
ATOM 779 O O . MET B 1 2 ? 11.897 -19.410 25.021 1.00 31.11 1 MET B O 1
ATOM 784 N N . GLU B 1 3 ? 13.974 -18.585 25.108 1.00 27.54 2 GLU B N 1
ATOM 785 C CA . GLU B 1 3 ? 13.822 -18.186 26.507 1.00 28.07 2 GLU B CA 1
ATOM 786 C C . GLU B 1 3 ? 14.756 -17.043 26.888 1.00 23.17 2 GLU B C 1
ATOM 787 O O . GLU B 1 3 ? 15.863 -16.896 26.350 1.00 19.82 2 GLU B O 1
ATOM 793 N N . PHE B 1 4 ? 14.321 -16.289 27.900 1.00 21.58 3 PHE B N 1
ATOM 794 C CA . PHE B 1 4 ? 15.091 -15.224 28.481 1.00 21.46 3 PHE B CA 1
ATOM 795 C C . PHE B 1 4 ? 16.402 -15.749 28.985 1.00 20.96 3 PHE B C 1
ATOM 796 O O . PHE B 1 4 ? 16.475 -16.860 29.559 1.00 21.15 3 PHE B O 1
ATOM 804 N N . TRP B 1 5 ? 17.456 -14.965 28.791 1.00 18.75 4 TRP B N 1
ATOM 805 C CA . TRP B 1 5 ? 18.780 -15.312 29.257 1.00 18.68 4 TRP B CA 1
ATOM 806 C C . TRP B 1 5 ? 19.411 -14.045 29.782 1.00 18.17 4 TRP B C 1
ATOM 807 O O . TRP B 1 5 ? 19.350 -13.013 29.129 1.00 16.25 4 TRP B O 1
ATOM 818 N N . GLY B 1 6 ? 20.077 -14.135 30.932 1.00 19.14 5 GLY B N 1
ATOM 819 C CA . GLY B 1 6 ? 20.719 -13.006 31.548 1.00 19.75 5 GLY B CA 1
ATOM 820 C C . GLY B 1 6 ? 21.784 -13.387 32.543 1.00 21.71 5 GLY B C 1
ATOM 821 O O . GLY B 1 6 ? 21.639 -14.389 33.238 1.00 22.18 5 GLY B O 1
ATOM 822 N N . ILE B 1 7 ? 22.855 -12.593 32.616 1.00 20.75 6 ILE B N 1
ATOM 823 C CA . ILE B 1 7 ? 23.906 -12.790 33.599 1.00 18.65 6 ILE B CA 1
ATOM 824 C C . ILE B 1 7 ? 24.315 -11.443 34.173 1.00 20.83 6 ILE B C 1
ATOM 825 O O . ILE B 1 7 ? 24.231 -10.403 33.485 1.00 17.45 6 ILE B O 1
ATOM 830 N N . GLU B 1 8 ? 24.757 -11.478 35.437 1.00 19.25 7 GLU B N 1
ATOM 831 C CA . GLU B 1 8 ? 25.288 -10.334 36.116 1.00 18.66 7 GLU B CA 1
ATOM 832 C C . GLU B 1 8 ? 26.767 -10.591 36.274 1.00 18.44 7 GLU B C 1
ATOM 833 O O . GLU B 1 8 ? 27.169 -11.576 36.935 1.00 17.43 7 GLU B O 1
ATOM 839 N N . ILE B 1 9 ? 27.593 -9.756 35.671 1.00 18.22 8 ILE B N 1
ATOM 840 C CA . ILE B 1 9 ? 29.029 -9.869 35.749 1.00 18.74 8 ILE B CA 1
ATOM 841 C C . ILE B 1 9 ? 29.485 -8.957 36.847 1.00 21.58 8 ILE B C 1
ATOM 842 O O . ILE B 1 9 ? 29.423 -7.755 36.731 1.00 18.81 8 ILE B O 1
ATOM 847 N N . LYS B 1 10 ? 29.927 -9.568 37.959 1.00 21.77 9 LYS B N 1
ATOM 848 C CA . LYS B 1 10 ? 30.326 -8.825 39.142 1.00 22.85 9 LYS B CA 1
ATOM 849 C C . LYS B 1 10 ? 31.708 -8.225 38.944 1.00 22.72 9 LYS B C 1
ATOM 850 O O . LYS B 1 10 ? 32.513 -8.733 38.163 1.00 22.30 9 LYS B O 1
ATOM 856 N N . PRO B 1 11 ? 32.002 -7.091 39.624 1.00 25.08 10 PRO B N 1
ATOM 857 C CA . PRO B 1 11 ? 33.291 -6.428 39.500 1.00 25.37 10 PRO B CA 1
ATOM 858 C C . PRO B 1 11 ? 34.444 -7.385 39.807 1.00 25.20 10 PRO B C 1
ATOM 859 O O . PRO B 1 11 ? 34.333 -8.139 40.782 1.00 24.63 10 PRO B O 1
ATOM 863 N N . GLY B 1 12 ? 35.464 -7.396 38.947 1.00 24.33 11 GLY B N 1
ATOM 864 C CA . GLY B 1 12 ? 36.650 -8.199 39.148 1.00 27.73 11 GLY B CA 1
ATOM 865 C C . GLY B 1 12 ? 36.468 -9.692 38.950 1.00 29.38 11 GLY B C 1
ATOM 866 O O . GLY B 1 12 ? 37.374 -10.447 39.274 1.00 28.26 11 GLY B O 1
ATOM 867 N N . LYS B 1 13 ? 35.316 -10.119 38.404 1.00 25.78 12 LYS B N 1
ATOM 868 C CA . LYS B 1 13 ? 34.998 -11.508 38.263 1.00 26.86 12 LYS B CA 1
ATOM 869 C C . LYS B 1 13 ? 34.477 -11.817 36.864 1.00 25.07 12 LYS B C 1
ATOM 870 O O . LYS B 1 13 ? 33.263 -11.791 36.636 1.00 21.70 12 LYS B O 1
ATOM 876 N N . PRO B 1 14 ? 35.365 -12.127 35.893 1.00 24.76 13 PRO B N 1
ATOM 877 C CA . PRO B 1 14 ? 34.920 -12.537 34.561 1.00 25.27 13 PRO B CA 1
ATOM 878 C C . PRO B 1 14 ? 33.946 -13.706 34.672 1.00 24.20 13 PRO B C 1
ATOM 879 O O . PRO B 1 14 ? 34.134 -14.556 35.573 1.00 21.85 13 PRO B O 1
ATOM 883 N N . PHE B 1 15 ? 32.929 -13.726 33.797 1.00 20.70 14 PHE B N 1
ATOM 884 C CA . PHE B 1 15 ? 31.884 -14.693 33.850 1.00 20.78 14 PHE B CA 1
ATOM 885 C C . PHE B 1 15 ? 32.034 -15.582 32.612 1.00 21.30 14 PHE B C 1
ATOM 886 O O . PHE B 1 15 ? 31.808 -15.144 31.486 1.00 21.20 14 PHE B O 1
ATOM 894 N N . LYS B 1 16 ? 32.354 -16.857 32.846 1.00 21.00 15 LYS B N 1
ATOM 895 C CA . LYS B 1 16 ? 32.499 -17.874 31.825 1.00 24.61 15 LYS B CA 1
ATOM 896 C C . LYS B 1 16 ? 31.186 -18.618 31.618 1.00 23.52 15 LYS B C 1
ATOM 897 O O . LYS B 1 16 ? 30.664 -19.218 32.542 1.00 26.08 15 LYS B O 1
ATOM 903 N N . VAL B 1 17 ? 30.731 -18.655 30.373 1.00 20.51 16 VAL B N 1
ATOM 904 C CA . VAL B 1 17 ? 29.538 -19.387 29.971 1.00 20.75 16 VAL B CA 1
ATOM 905 C C . VAL B 1 17 ? 29.979 -20.544 29.073 1.00 19.50 16 VAL B C 1
ATOM 906 O O . VAL B 1 17 ? 30.727 -20.371 28.083 1.00 19.84 16 VAL B O 1
ATOM 910 N N . ILE B 1 18 ? 29.485 -21.722 29.424 1.00 21.85 17 ILE B N 1
ATOM 911 C CA . ILE B 1 18 ? 29.648 -22.931 28.657 1.00 24.63 17 ILE B CA 1
ATOM 912 C C . ILE B 1 18 ? 28.243 -23.364 28.301 1.00 20.90 17 ILE B C 1
ATOM 913 O O . ILE B 1 18 ? 27.381 -23.316 29.139 1.00 20.78 17 ILE B O 1
ATOM 918 N N . GLN B 1 19 ? 28.039 -23.724 27.045 1.00 19.80 18 GLN B N 1
ATOM 919 C CA . GLN B 1 19 ? 26.736 -24.185 26.556 1.00 20.27 18 GLN B CA 1
ATOM 920 C C . GLN B 1 19 ? 26.880 -25.542 25.891 1.00 21.37 18 GLN B C 1
ATOM 921 O O . GLN B 1 19 ? 27.906 -25.822 25.279 1.00 24.75 18 GLN B O 1
ATOM 927 N N . LYS B 1 20 ? 25.795 -26.330 25.930 1.00 25.70 19 LYS B N 1
ATOM 928 C CA . LYS B 1 20 ? 25.695 -27.604 25.189 1.00 28.79 19 LYS B CA 1
ATOM 929 C C . LYS B 1 20 ? 25.492 -27.348 23.709 1.00 31.17 19 LYS B C 1
ATOM 930 O O . LYS B 1 20 ? 24.971 -26.291 23.328 1.00 26.84 19 LYS B O 1
ATOM 936 N N . ASP B 1 21 ? 25.896 -28.333 22.901 1.00 31.95 20 ASP B N 1
ATOM 937 C CA . ASP B 1 21 ? 25.767 -28.297 21.458 1.00 34.72 20 ASP B CA 1
ATOM 938 C C . ASP B 1 21 ? 24.368 -27.935 21.118 1.00 30.25 20 ASP B C 1
ATOM 939 O O . ASP B 1 21 ? 23.437 -28.390 21.770 1.00 27.71 20 ASP B O 1
ATOM 944 N N . GLY B 1 22 ? 24.224 -27.076 20.105 1.00 31.77 21 GLY B N 1
ATOM 945 C CA . GLY B 1 22 ? 22.921 -26.649 19.649 1.00 33.44 21 GLY B CA 1
ATOM 946 C C . GLY B 1 22 ? 22.349 -25.404 20.308 1.00 32.67 21 GLY B C 1
ATOM 947 O O . GLY B 1 22 ? 21.442 -24.803 19.736 1.00 30.78 21 GLY B O 1
ATOM 948 N N . PHE B 1 23 ? 22.837 -25.035 21.498 1.00 28.34 22 PHE B N 1
ATOM 949 C CA . PHE B 1 23 ? 22.366 -23.792 22.152 1.00 26.06 22 PHE B CA 1
ATOM 950 C C . PHE B 1 23 ? 23.123 -22.557 21.655 1.00 25.55 22 PHE B C 1
ATOM 951 O O . PHE B 1 23 ? 24.300 -22.586 21.455 1.00 21.47 22 PHE B O 1
ATOM 959 N N . MET B 1 24 ? 22.391 -21.448 21.481 1.00 24.61 23 MET B N 1
ATOM 960 C CA . MET B 1 24 ? 22.965 -20.173 21.156 1.00 23.92 23 MET B CA 1
ATOM 961 C C . MET B 1 24 ? 22.394 -19.106 22.101 1.00 20.03 23 MET B C 1
ATOM 962 O O . MET B 1 24 ? 21.200 -19.131 22.402 1.00 20.78 23 MET B O 1
ATOM 967 N N . VAL B 1 25 ? 23.264 -18.196 22.541 1.00 17.81 24 VAL B N 1
ATOM 968 C CA . VAL B 1 25 ? 22.851 -17.029 23.292 1.00 17.18 24 VAL B CA 1
ATOM 969 C C . VAL B 1 25 ? 22.856 -15.857 22.305 1.00 18.50 24 VAL B C 1
ATOM 970 O O . VAL B 1 25 ? 23.862 -15.631 21.603 1.00 17.42 24 VAL B O 1
ATOM 974 N N . HIS B 1 26 ? 21.729 -15.152 22.246 1.00 16.25 25 HIS B N 1
ATOM 975 C CA . HIS B 1 26 ? 21.690 -13.833 21.594 1.00 14.75 25 HIS B CA 1
ATOM 976 C C . HIS B 1 26 ? 21.791 -12.792 22.668 1.00 15.94 25 HIS B C 1
ATOM 977 O O . HIS B 1 26 ? 20.849 -12.597 23.494 1.00 15.67 25 HIS B O 1
ATOM 984 N N . ALA B 1 27 ? 22.931 -12.085 22.702 1.00 14.88 26 ALA B N 1
ATOM 985 C CA . ALA B 1 27 ? 23.085 -10.948 23.600 1.00 13.99 26 ALA B CA 1
ATOM 986 C C . ALA B 1 27 ? 22.448 -9.741 22.962 1.00 15.78 26 ALA B C 1
ATOM 987 O O . ALA B 1 27 ? 22.712 -9.461 21.800 1.00 16.20 26 ALA B O 1
ATOM 989 N N . SER B 1 28 ? 21.562 -9.054 23.714 1.00 15.34 27 SER B N 1
ATOM 990 C CA . SER B 1 28 ? 20.780 -7.947 23.217 1.00 16.03 27 SER B CA 1
ATOM 991 C C . SER B 1 28 ? 21.094 -6.604 23.856 1.00 16.94 27 SER B C 1
ATOM 992 O O . SER B 1 28 ? 20.951 -5.539 23.227 1.00 17.49 27 SER B O 1
ATOM 995 N N . GLN B 1 29 ? 21.531 -6.642 25.111 1.00 16.21 28 GLN B N 1
ATOM 996 C CA . GLN B 1 29 ? 21.652 -5.454 25.917 1.00 17.27 28 GLN B CA 1
ATOM 997 C C . GLN B 1 29 ? 22.748 -5.644 26.934 1.00 18.20 28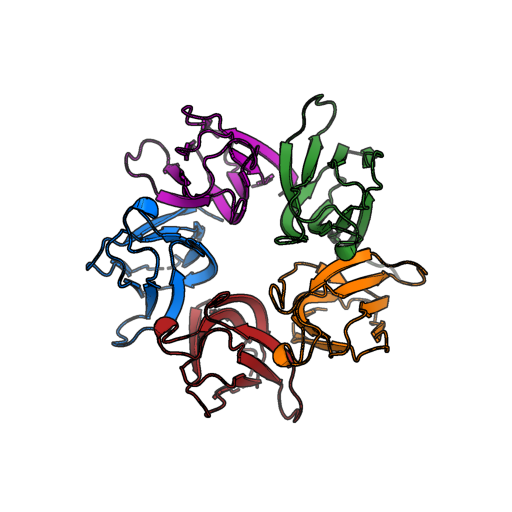 GLN B C 1
ATOM 998 O O . GLN B 1 29 ? 22.864 -6.727 27.536 1.00 16.67 28 GLN B O 1
ATOM 1004 N N . VAL B 1 30 ? 23.564 -4.584 27.099 1.00 18.52 29 VAL B N 1
ATOM 1005 C CA . VAL B 1 30 ? 24.611 -4.505 28.103 1.00 19.40 29 VAL B CA 1
ATOM 1006 C C . VAL B 1 30 ? 24.359 -3.253 28.921 1.00 19.59 29 VAL B C 1
ATOM 1007 O O . VAL B 1 30 ? 24.322 -2.172 28.381 1.00 17.09 29 VAL B O 1
ATOM 1011 N N . THR B 1 31 ? 24.128 -3.419 30.222 1.00 19.63 30 THR B N 1
ATOM 1012 C CA . THR B 1 31 ? 23.745 -2.339 31.119 1.00 22.04 30 THR B CA 1
ATOM 1013 C C . THR B 1 31 ? 24.699 -2.198 32.314 1.00 22.43 30 THR B C 1
ATOM 1014 O O . THR B 1 31 ? 25.067 -3.173 32.934 1.00 19.45 30 THR B O 1
ATOM 1018 N N . LEU B 1 32 ? 25.102 -0.962 32.601 1.00 20.99 31 LEU B N 1
ATOM 1019 C CA . LEU B 1 32 ? 25.908 -0.632 33.773 1.00 22.94 31 LEU B CA 1
ATOM 1020 C C . LEU B 1 32 ? 25.010 -0.573 35.012 1.00 25.89 31 LEU B C 1
ATOM 1021 O O . LEU B 1 32 ? 24.000 0.137 35.026 1.00 24.41 31 LEU B O 1
ATOM 1026 N N . GLY B 1 33 ? 25.385 -1.319 36.045 1.00 24.52 32 GLY B N 1
ATOM 1027 C CA . GLY B 1 33 ? 24.740 -1.217 37.339 1.00 25.50 32 GLY B CA 1
ATOM 1028 C C . GLY B 1 33 ? 25.228 -0.042 38.168 1.00 23.41 32 GLY B C 1
ATOM 1029 O O . GLY B 1 33 ? 26.308 0.496 37.941 1.00 25.73 32 GLY B O 1
ATOM 1030 N N . ASP B 1 34 ? 24.408 0.352 39.143 1.00 27.14 33 ASP B N 1
ATOM 1031 C CA . ASP B 1 34 ? 24.772 1.344 40.153 1.00 30.15 33 ASP B CA 1
ATOM 1032 C C . ASP B 1 34 ? 25.395 2.560 39.543 1.00 27.13 33 ASP B C 1
ATOM 1033 O O . ASP B 1 34 ? 26.509 2.985 39.955 1.00 32.36 33 ASP B O 1
ATOM 1038 N N . VAL B 1 35 ? 24.688 3.132 38.562 1.00 26.00 34 VAL B N 1
ATOM 1039 C CA . VAL B 1 35 ? 25.236 4.223 37.788 1.00 27.69 34 VAL B CA 1
ATOM 1040 C C . VAL B 1 35 ? 25.650 5.391 38.675 1.00 28.36 34 VAL B C 1
ATOM 1041 O O . VAL B 1 35 ? 26.648 6.010 38.417 1.00 27.85 34 VAL B O 1
ATOM 1045 N N . GLU B 1 36 ? 24.855 5.652 39.717 1.00 32.71 35 GLU B N 1
ATOM 1046 C CA . GLU B 1 36 ? 25.103 6.778 40.625 1.00 39.73 35 GLU B CA 1
ATOM 1047 C C . GLU B 1 36 ? 26.393 6.620 41.436 1.00 39.88 35 GLU B C 1
ATOM 1048 O O . GLU B 1 36 ? 26.913 7.605 41.940 1.00 46.04 35 GLU B O 1
ATOM 1054 N N . LYS B 1 37 ? 26.898 5.391 41.544 1.00 38.40 36 LYS B N 1
ATOM 1055 C CA . LYS B 1 37 ? 28.070 5.073 42.375 1.00 39.86 36 LYS B CA 1
ATOM 1056 C C . LYS B 1 37 ? 29.397 4.990 41.663 1.00 42.08 36 LYS B C 1
ATOM 1057 O O . LYS B 1 37 ? 30.412 5.058 42.334 1.00 41.50 36 LYS B O 1
ATOM 1063 N N . VAL B 1 38 ? 29.405 4.842 40.334 1.00 38.12 37 VAL B N 1
ATOM 1064 C CA . VAL B 1 38 ? 30.670 4.723 39.608 1.00 38.23 37 VAL B CA 1
ATOM 1065 C C . VAL B 1 38 ? 31.343 6.089 39.468 1.00 37.67 37 VAL B C 1
ATOM 1066 O O . VAL B 1 38 ? 30.707 7.109 39.581 1.00 35.05 37 VAL B O 1
ATOM 1070 N N . LYS B 1 39 ? 32.647 6.076 39.185 1.00 43.26 38 LYS B N 1
ATOM 1071 C CA . LYS B 1 39 ? 33.429 7.285 39.031 1.00 49.74 38 LYS B CA 1
ATOM 1072 C C . LYS B 1 39 ? 32.892 8.107 37.855 1.00 54.67 38 LYS B C 1
ATOM 1073 O O . LYS B 1 39 ? 32.661 7.571 36.769 1.00 51.06 38 LYS B O 1
ATOM 1079 N N . LYS B 1 40 ? 32.713 9.409 38.078 1.00 56.69 39 LYS B N 1
ATOM 1080 C CA . LYS B 1 40 ? 31.804 10.238 37.290 1.00 55.03 39 LYS B CA 1
ATOM 1081 C C . LYS B 1 40 ? 32.130 10.383 35.806 1.00 53.96 39 LYS B C 1
ATOM 1082 O O . LYS B 1 40 ? 31.233 10.516 34.967 1.00 61.55 39 LYS B O 1
ATOM 1088 N N . ASP B 1 41 ? 33.425 10.421 35.491 1.00 47.36 40 ASP B N 1
ATOM 1089 C CA . ASP B 1 41 ? 33.901 10.734 34.138 1.00 48.16 40 ASP B CA 1
ATOM 1090 C C . ASP B 1 41 ? 34.712 9.589 33.529 1.00 45.41 40 ASP B C 1
ATOM 1091 O O . ASP B 1 41 ? 35.425 9.786 32.563 1.00 41.24 40 ASP B O 1
ATOM 1096 N N . GLU B 1 42 ? 34.614 8.397 34.127 1.00 42.53 41 GLU B N 1
ATOM 1097 C CA . GLU B 1 42 ? 35.377 7.239 33.697 1.00 41.01 41 GLU B CA 1
ATOM 1098 C C . GLU B 1 42 ? 34.569 6.412 32.678 1.00 36.82 41 GLU B C 1
ATOM 1099 O O . GLU B 1 42 ? 33.355 6.365 32.741 1.00 31.89 41 GLU B O 1
ATOM 1105 N N . THR B 1 43 ? 35.280 5.786 31.736 1.00 38.56 42 THR B N 1
ATOM 1106 C CA . THR B 1 43 ? 34.688 4.849 30.789 1.00 35.78 42 THR B CA 1
ATOM 1107 C C . THR B 1 43 ? 35.181 3.450 31.076 1.00 32.00 42 THR B C 1
ATOM 1108 O O . THR B 1 43 ? 36.369 3.244 31.293 1.00 38.77 42 THR B O 1
ATOM 1112 N N . PHE B 1 44 ? 34.250 2.501 31.098 1.00 26.07 43 PHE B N 1
ATOM 1113 C CA . PHE B 1 44 ? 34.553 1.095 31.379 1.00 23.25 43 PHE B CA 1
ATOM 1114 C C . PHE B 1 44 ? 34.411 0.294 30.105 1.00 26.01 43 PHE B C 1
ATOM 1115 O O . PHE B 1 44 ? 33.480 0.502 29.294 1.00 25.62 43 PHE B O 1
ATOM 1123 N N . ALA B 1 45 ? 35.354 -0.624 29.920 1.00 24.11 44 ALA B N 1
ATOM 1124 C CA . ALA B 1 45 ? 35.367 -1.474 28.743 1.00 24.98 44 ALA B CA 1
ATOM 1125 C C . ALA B 1 45 ? 34.758 -2.837 29.099 1.00 20.04 44 ALA B C 1
ATOM 1126 O O . ALA B 1 45 ? 35.027 -3.372 30.167 1.00 20.97 44 ALA B O 1
ATOM 1128 N N . VAL B 1 46 ? 33.952 -3.368 28.172 1.00 20.89 45 VAL B N 1
ATOM 1129 C CA . VAL B 1 46 ? 33.351 -4.685 28.262 1.00 18.60 45 VAL B CA 1
ATOM 1130 C C . VAL B 1 46 ? 33.903 -5.519 27.114 1.00 16.26 45 VAL B C 1
ATOM 1131 O O . VAL B 1 46 ? 33.913 -5.093 25.950 1.00 16.44 45 VAL B O 1
ATOM 1135 N N . TYR B 1 47 ? 34.349 -6.713 27.455 1.00 16.37 46 TYR B N 1
ATOM 1136 C CA . TYR B 1 47 ? 35.086 -7.660 26.598 1.00 17.16 46 TYR B CA 1
ATOM 1137 C C . TYR B 1 47 ? 34.346 -8.996 26.540 1.00 16.28 46 TYR B C 1
ATOM 1138 O O . TYR B 1 47 ? 33.737 -9.429 27.542 1.00 16.33 46 TYR B O 1
ATOM 1147 N N . VAL B 1 48 ? 34.496 -9.654 25.401 1.00 16.65 47 VAL B N 1
ATOM 1148 C CA . VAL B 1 48 ? 34.163 -11.049 25.264 1.00 17.62 47 VAL B CA 1
ATOM 1149 C C . VAL B 1 48 ? 35.382 -11.788 24.765 1.00 16.66 47 VAL B C 1
ATOM 1150 O O . VAL B 1 48 ? 36.046 -11.367 23.796 1.00 16.64 47 VAL B O 1
ATOM 1154 N N . LYS B 1 49 ? 35.684 -12.914 25.419 1.00 16.74 48 LYS B N 1
ATOM 1155 C CA . LYS B 1 49 ? 36.737 -13.830 24.985 1.00 19.34 48 LYS B CA 1
ATOM 1156 C C . LYS B 1 49 ? 36.065 -15.081 24.541 1.00 18.49 48 LYS B C 1
ATOM 1157 O O . LYS B 1 49 ? 35.269 -15.657 25.281 1.00 17.24 48 LYS B O 1
ATOM 1163 N N . ILE B 1 50 ? 36.409 -15.533 23.339 1.00 19.26 49 ILE B N 1
ATOM 1164 C CA . ILE B 1 50 ? 35.804 -16.692 22.725 1.00 19.07 49 ILE B CA 1
ATOM 1165 C C . ILE B 1 50 ? 36.655 -17.935 22.951 1.00 21.37 49 ILE B C 1
ATOM 1166 O O . ILE B 1 50 ? 37.851 -17.896 22.709 1.00 20.72 49 ILE B O 1
ATOM 1171 N N . GLY B 1 51 ? 36.023 -19.026 23.385 1.00 19.98 50 GLY B N 1
ATOM 1172 C CA . GLY B 1 51 ? 36.669 -20.341 23.496 1.00 21.39 50 GLY B CA 1
ATOM 1173 C C . GLY B 1 51 ? 37.864 -20.185 24.393 1.00 21.91 50 GLY B C 1
ATOM 1174 O O . GLY B 1 51 ? 37.719 -19.634 25.504 1.00 20.40 50 GLY B O 1
ATOM 1175 N N . ASP B 1 52 ? 39.045 -20.633 23.939 1.00 23.17 51 ASP B N 1
ATOM 1176 C CA . ASP B 1 52 ? 40.265 -20.549 24.752 1.00 26.90 51 ASP B CA 1
ATOM 1177 C C . ASP B 1 52 ? 41.133 -19.290 24.502 1.00 27.51 51 ASP B C 1
ATOM 1178 O O . ASP B 1 52 ? 42.237 -19.222 25.009 1.00 29.06 51 ASP B O 1
ATOM 1183 N N . ASP B 1 53 ? 40.627 -18.301 23.755 1.00 27.40 52 ASP B N 1
ATOM 1184 C CA . ASP B 1 53 ? 41.391 -17.079 23.454 1.00 27.22 52 ASP B CA 1
ATOM 1185 C C . ASP B 1 53 ? 41.828 -16.404 24.739 1.00 28.60 52 ASP B C 1
ATOM 1186 O O . ASP B 1 53 ? 41.044 -16.257 25.681 1.00 27.96 52 ASP B O 1
ATOM 1191 N N . GLU B 1 54 ? 43.080 -15.964 24.795 1.00 26.71 53 GLU B N 1
ATOM 1192 C CA . GLU B 1 54 ? 43.519 -15.192 25.932 1.00 31.88 53 GLU B CA 1
ATOM 1193 C C . GLU B 1 54 ? 43.144 -13.737 25.882 1.00 29.07 53 GLU B C 1
ATOM 1194 O O . GLU B 1 54 ? 43.088 -13.084 26.929 1.00 26.76 53 GLU B O 1
ATOM 1200 N N . ASN B 1 55 ? 42.935 -13.204 24.676 1.00 27.13 54 ASN B N 1
ATOM 1201 C CA . ASN B 1 55 ? 42.579 -11.811 24.503 1.00 27.39 54 ASN B CA 1
ATOM 1202 C C . ASN B 1 55 ? 41.129 -11.701 24.051 1.00 25.60 54 ASN B C 1
ATOM 1203 O O . ASN B 1 55 ? 40.654 -12.536 23.282 1.00 23.08 54 ASN B O 1
ATOM 1208 N N . GLY B 1 56 ? 40.442 -10.659 24.537 1.00 22.68 55 GLY B N 1
ATOM 1209 C CA . GLY B 1 56 ? 39.058 -10.434 24.180 1.00 24.00 55 GLY B CA 1
ATOM 1210 C C . GLY B 1 56 ? 38.869 -9.436 23.048 1.00 24.06 55 GLY B C 1
ATOM 1211 O O . GLY B 1 56 ? 39.784 -8.716 22.718 1.00 23.72 55 GLY B O 1
ATOM 1212 N N . PHE B 1 57 ? 37.634 -9.391 22.534 1.00 21.12 56 PHE B N 1
ATOM 1213 C CA . PHE B 1 57 ? 37.130 -8.358 21.688 1.00 20.07 56 PHE B CA 1
ATOM 1214 C C . PHE B 1 57 ? 36.291 -7.460 22.543 1.00 20.19 56 PHE B C 1
ATOM 1215 O O . PHE B 1 57 ? 35.521 -7.926 23.372 1.00 20.12 56 PHE B O 1
ATOM 1223 N N . MET B 1 58 ? 36.470 -6.153 22.368 1.00 22.41 57 MET B N 1
ATOM 1224 C CA . MET B 1 58 ? 35.556 -5.207 23.006 1.00 22.97 57 MET B CA 1
ATOM 1225 C C . MET B 1 58 ? 34.196 -5.302 22.370 1.00 22.27 57 MET B C 1
ATOM 1226 O O . MET B 1 58 ? 34.060 -5.296 21.141 1.00 24.66 57 MET B O 1
ATOM 1231 N N . ILE B 1 59 ? 33.174 -5.388 23.210 1.00 19.73 58 ILE B N 1
ATOM 1232 C CA . ILE B 1 59 ? 31.789 -5.341 22.731 1.00 19.80 58 ILE B CA 1
ATOM 1233 C C . ILE B 1 59 ? 31.165 -3.943 22.928 1.00 21.65 58 ILE B C 1
ATOM 1234 O O . ILE B 1 59 ? 30.106 -3.647 22.356 1.00 21.93 58 ILE B O 1
ATOM 1239 N N . GLY B 1 60 ? 31.797 -3.123 23.765 1.00 20.11 59 GLY B N 1
ATOM 1240 C CA . GLY B 1 60 ? 31.331 -1.785 24.012 1.00 21.58 59 GLY B CA 1
ATOM 1241 C C . GLY B 1 60 ? 31.956 -1.173 25.235 1.00 22.74 59 GLY B C 1
ATOM 1242 O O . GLY B 1 60 ? 32.695 -1.797 25.997 1.00 25.28 59 GLY B O 1
ATOM 1243 N N . ASN B 1 61 ? 31.643 0.112 25.397 1.00 21.65 60 ASN B N 1
ATOM 1244 C CA . ASN B 1 61 ? 32.032 0.917 26.526 1.00 22.62 60 ASN B CA 1
ATOM 1245 C C . ASN B 1 61 ? 30.791 1.306 27.285 1.00 23.28 60 ASN B C 1
ATOM 1246 O O . ASN B 1 61 ? 29.690 1.338 26.719 1.00 26.73 60 ASN B O 1
ATOM 1251 N N . LEU B 1 62 ? 30.965 1.527 28.587 1.00 21.26 61 LEU B N 1
ATOM 1252 C CA . LEU B 1 62 ? 29.933 2.006 29.483 1.00 20.36 61 LEU B CA 1
ATOM 1253 C C . LEU B 1 62 ? 30.477 3.163 30.306 1.00 20.34 61 LEU B C 1
ATOM 1254 O O . LEU B 1 62 ? 31.650 3.198 30.620 1.00 21.13 61 LEU B O 1
ATOM 1259 N N . SER B 1 63 ? 29.592 4.089 30.668 1.00 23.16 62 SER B N 1
ATOM 1260 C CA . SER B 1 63 ? 29.910 5.205 31.555 1.00 24.36 62 SER B CA 1
ATOM 1261 C C . SER B 1 63 ? 28.610 5.725 32.149 1.00 24.87 62 SER B C 1
ATOM 1262 O O . SER B 1 63 ? 27.520 5.371 31.695 1.00 22.03 62 SER B O 1
ATOM 1265 N N . GLN B 1 64 ? 28.730 6.605 33.141 1.00 27.19 63 GLN B N 1
ATOM 1266 C CA . GLN B 1 64 ? 27.543 7.237 33.730 1.00 33.89 63 GLN B CA 1
ATOM 1267 C C . GLN B 1 64 ? 26.750 7.938 32.663 1.00 30.64 63 GLN B C 1
ATOM 1268 O O . GLN B 1 64 ? 25.536 7.872 32.653 1.00 33.26 63 GLN B O 1
ATOM 1274 N N . LYS B 1 65 ? 27.445 8.586 31.715 1.00 35.24 64 LYS B N 1
ATOM 1275 C CA . LYS B 1 65 ? 26.792 9.323 30.655 1.00 36.47 64 LYS B CA 1
ATOM 1276 C C . LYS B 1 65 ? 26.183 8.446 29.564 1.00 40.60 64 LYS B C 1
ATOM 1277 O O . LYS B 1 65 ? 25.221 8.870 28.943 1.00 38.28 64 LYS B O 1
ATOM 1283 N N . PHE B 1 66 ? 26.762 7.255 29.319 1.00 33.15 65 PHE B N 1
ATOM 1284 C CA . PHE B 1 66 ? 26.262 6.307 28.329 1.00 31.93 65 PHE B CA 1
ATOM 1285 C C . PHE B 1 66 ? 26.189 4.944 29.027 1.00 26.90 65 PHE B C 1
ATOM 1286 O O . PHE B 1 66 ? 27.073 4.130 28.874 1.00 21.42 65 PHE B O 1
ATOM 1294 N N . PRO B 1 67 ? 25.191 4.710 29.901 1.00 25.10 66 PRO B N 1
ATOM 1295 C CA . PRO B 1 67 ? 25.199 3.563 30.809 1.00 24.34 66 PRO B CA 1
ATOM 1296 C C . PRO B 1 67 ? 24.532 2.268 30.312 1.00 22.97 66 PRO B C 1
ATOM 1297 O O . PRO B 1 67 ? 24.371 1.347 31.122 1.00 19.13 66 PRO B O 1
ATOM 1301 N N . GLN B 1 68 ? 24.196 2.198 29.027 1.00 25.49 67 GLN B N 1
ATOM 1302 C CA . GLN B 1 68 ? 23.867 0.906 28.419 1.00 25.96 67 GLN B CA 1
ATOM 1303 C C . GLN B 1 68 ? 24.000 1.025 26.911 1.00 25.45 67 GLN B C 1
ATOM 1304 O O . GLN B 1 68 ? 24.004 2.139 26.362 1.00 21.93 67 GLN B O 1
ATOM 1310 N N . PHE B 1 69 ? 24.125 -0.118 26.238 1.00 23.09 68 PHE B N 1
ATOM 1311 C CA . PHE B 1 69 ? 24.039 -0.134 24.795 1.00 21.93 68 PHE B CA 1
ATOM 1312 C C . PHE B 1 69 ? 23.418 -1.421 24.330 1.00 20.03 68 PHE B C 1
ATOM 1313 O O . PHE B 1 69 ? 23.568 -2.476 24.999 1.00 18.96 68 PHE B O 1
ATOM 1321 N N . SER B 1 70 ? 22.687 -1.307 23.218 1.00 20.70 69 SER B N 1
ATOM 1322 C CA A SER B 1 70 ? 22.054 -2.452 22.584 0.50 20.10 69 SER B CA 1
ATOM 1323 C CA B SER B 1 70 ? 22.051 -2.440 22.566 0.50 19.83 69 SER B CA 1
ATOM 1324 C C . SER B 1 70 ? 23.052 -3.084 21.622 1.00 21.32 69 SER B C 1
ATOM 1325 O O . SER B 1 70 ? 23.968 -2.415 21.107 1.00 22.24 69 SER B O 1
ATOM 1330 N N . ILE B 1 71 ? 22.897 -4.387 21.417 1.00 20.04 70 ILE B N 1
ATOM 1331 C CA . ILE B 1 71 ? 23.788 -5.123 20.548 1.00 20.88 70 ILE B CA 1
ATOM 1332 C C . ILE B 1 71 ? 23.050 -6.268 19.932 1.00 18.99 70 ILE B C 1
ATOM 1333 O O . ILE B 1 71 ? 22.019 -6.679 20.446 1.00 16.63 70 ILE B O 1
ATOM 1338 N N . ASP B 1 72 ? 23.579 -6.793 18.820 1.00 18.60 71 ASP B N 1
ATOM 1339 C CA . ASP B 1 72 ? 23.004 -7.938 18.135 1.00 17.09 71 ASP B CA 1
ATOM 1340 C C . ASP B 1 72 ? 24.151 -8.923 18.000 1.00 18.61 71 ASP B C 1
ATOM 1341 O O . ASP B 1 72 ? 24.869 -8.946 16.971 1.00 16.53 71 ASP B O 1
ATOM 1346 N N . LEU B 1 73 ? 24.337 -9.761 19.024 1.00 19.11 72 LEU B N 1
ATOM 1347 C CA . LEU B 1 73 ? 25.443 -10.722 19.000 1.00 20.71 72 LEU B CA 1
ATOM 1348 C C . LEU B 1 73 ? 24.962 -12.097 19.316 1.00 20.75 72 LEU B C 1
ATOM 1349 O O . LEU B 1 73 ? 24.178 -12.266 20.243 1.00 18.20 72 LEU B O 1
ATOM 1354 N N . TYR B 1 74 ? 25.439 -13.082 18.554 1.00 19.12 73 TYR B N 1
ATOM 1355 C CA . TYR B 1 74 ? 25.256 -14.511 18.845 1.00 20.25 73 TYR B CA 1
ATOM 1356 C C . TYR B 1 74 ? 26.550 -15.085 19.418 1.00 20.38 73 TYR B C 1
ATOM 1357 O O . TYR B 1 74 ? 27.633 -14.867 18.863 1.00 19.25 73 TYR B O 1
ATOM 1366 N N . LEU B 1 75 ? 26.415 -15.795 20.537 1.00 19.02 74 LEU B N 1
ATOM 1367 C CA . LEU B 1 75 ? 27.511 -16.400 21.243 1.00 20.93 74 LEU B CA 1
ATOM 1368 C C . LEU B 1 75 ? 27.185 -17.904 21.428 1.00 24.87 74 LEU B C 1
ATOM 1369 O O . LEU B 1 75 ? 26.065 -18.314 21.783 1.00 21.86 74 LEU B O 1
ATOM 1374 N N . GLY B 1 76 ? 28.221 -18.713 21.230 1.00 24.57 75 GLY B N 1
ATOM 1375 C CA . GLY B 1 76 ? 28.123 -20.131 21.147 1.00 25.20 75 GLY B CA 1
ATOM 1376 C C . GLY B 1 76 ? 28.595 -20.878 22.344 1.00 25.89 75 GLY B C 1
ATOM 1377 O O . GLY B 1 76 ? 28.252 -20.588 23.489 1.00 24.69 75 GLY B O 1
ATOM 1378 N N . HIS B 1 77 ? 29.344 -21.952 22.058 1.00 25.18 76 HIS B N 1
ATOM 1379 C CA . HIS B 1 77 ? 29.686 -22.986 23.007 1.00 26.29 76 HIS B CA 1
ATOM 1380 C C . HIS B 1 77 ? 30.362 -22.457 24.286 1.00 23.00 76 HIS B C 1
ATOM 1381 O O . HIS B 1 77 ? 30.038 -22.912 25.378 1.00 25.40 76 HIS B O 1
ATOM 1388 N N . GLU B 1 78 ? 31.339 -21.573 24.134 1.00 20.21 77 GLU B N 1
ATOM 1389 C CA . GLU B 1 78 ? 32.170 -21.118 25.205 1.00 22.51 77 GLU B CA 1
ATOM 1390 C C . GLU B 1 78 ? 32.609 -19.677 25.052 1.00 20.25 77 GLU B C 1
ATOM 1391 O O . GLU B 1 78 ? 33.287 -19.304 24.083 1.00 18.59 77 GLU B O 1
ATOM 1397 N N . PHE B 1 79 ? 32.235 -18.833 26.017 1.00 19.46 78 PHE B N 1
ATOM 1398 C CA . PHE B 1 79 ? 32.629 -17.439 25.975 1.00 18.67 78 PHE B CA 1
ATOM 1399 C C . PHE B 1 79 ? 32.733 -16.899 27.380 1.00 18.87 78 PHE B C 1
ATOM 1400 O O . PHE B 1 79 ? 32.132 -17.424 28.314 1.00 22.78 78 PHE B O 1
ATOM 1408 N N . GLU B 1 80 ? 33.501 -15.829 27.531 1.00 18.93 79 GLU B N 1
ATOM 1409 C CA . GLU B 1 80 ? 33.708 -15.185 28.803 1.00 20.97 79 GLU B CA 1
ATOM 1410 C C . GLU B 1 80 ? 33.518 -13.696 28.680 1.00 19.54 79 GLU B C 1
ATOM 1411 O O . GLU B 1 80 ? 34.092 -13.085 27.796 1.00 20.22 79 GLU B O 1
ATOM 1417 N N . ILE B 1 81 ? 32.696 -13.129 29.569 1.00 18.14 80 ILE B N 1
ATOM 1418 C CA . ILE B 1 81 ? 32.430 -11.689 29.586 1.00 18.15 80 ILE B CA 1
ATOM 1419 C C . ILE B 1 81 ? 33.176 -11.084 30.753 1.00 18.49 80 ILE B C 1
ATOM 1420 O O . ILE B 1 81 ? 33.138 -11.627 31.861 1.00 23.57 80 ILE B O 1
ATOM 1425 N N . SER B 1 82 ? 33.894 -9.983 30.516 1.00 18.55 81 SER B N 1
ATOM 1426 C CA . SER B 1 82 ? 34.609 -9.279 31.550 1.00 20.28 81 SER B CA 1
ATOM 1427 C C . SER B 1 82 ? 34.464 -7.791 31.332 1.00 20.75 81 SER B C 1
ATOM 1428 O O . SER B 1 82 ? 34.166 -7.346 30.236 1.00 22.51 81 SER B O 1
ATOM 1431 N N . HIS B 1 83 ? 34.735 -7.034 32.400 1.00 21.20 82 HIS B N 1
ATOM 1432 C CA . HIS B 1 83 ? 34.749 -5.604 32.369 1.00 21.26 82 HIS B CA 1
ATOM 1433 C C . HIS B 1 83 ? 35.551 -5.083 33.557 1.00 22.84 82 HIS B C 1
ATOM 1434 O O . HIS B 1 83 ? 35.849 -5.831 34.480 1.00 20.85 82 HIS B O 1
ATOM 1441 N N . ASN B 1 84 ? 35.864 -3.789 33.515 1.00 23.48 83 ASN B N 1
ATOM 1442 C CA . ASN B 1 84 ? 36.636 -3.128 34.567 1.00 25.09 83 ASN B CA 1
ATOM 1443 C C . ASN B 1 84 ? 35.853 -2.114 35.390 1.00 25.67 83 ASN B C 1
ATOM 1444 O O . ASN B 1 84 ? 36.419 -1.159 35.907 1.00 24.98 83 ASN B O 1
ATOM 1449 N N . SER B 1 85 ? 34.542 -2.300 35.502 1.00 22.11 84 SER B N 1
ATOM 1450 C CA . SER B 1 85 ? 33.738 -1.403 36.323 1.00 24.57 84 SER B CA 1
ATOM 1451 C C . SER B 1 85 ? 33.832 -1.814 37.772 1.00 24.41 84 SER B C 1
ATOM 1452 O O . SER B 1 85 ? 34.102 -2.966 38.080 1.00 24.02 84 SER B O 1
ATOM 1455 N N . THR B 1 86 ? 33.580 -0.845 38.660 1.00 24.42 85 THR B N 1
ATOM 1456 C CA . THR B 1 86 ? 33.471 -1.073 40.088 1.00 24.51 85 THR B CA 1
ATOM 1457 C C . THR B 1 86 ? 32.084 -1.585 40.456 1.00 24.57 85 THR B C 1
ATOM 1458 O O . THR B 1 86 ? 31.882 -2.070 41.545 1.00 28.47 85 THR B O 1
ATOM 1462 N N . SER B 1 87 ? 31.138 -1.445 39.519 1.00 26.96 86 SER B N 1
ATOM 1463 C CA . SER B 1 87 ? 29.772 -1.916 39.646 1.00 27.21 86 SER B CA 1
ATOM 1464 C C . SER B 1 87 ? 29.570 -3.178 38.806 1.00 25.72 86 SER B C 1
ATOM 1465 O O . SER B 1 87 ? 30.399 -3.519 37.996 1.00 23.04 86 SER B O 1
ATOM 1468 N N . SER B 1 88 ? 28.459 -3.872 39.037 1.00 21.48 87 SER B N 1
ATOM 1469 C CA . SER B 1 88 ? 28.078 -4.983 38.17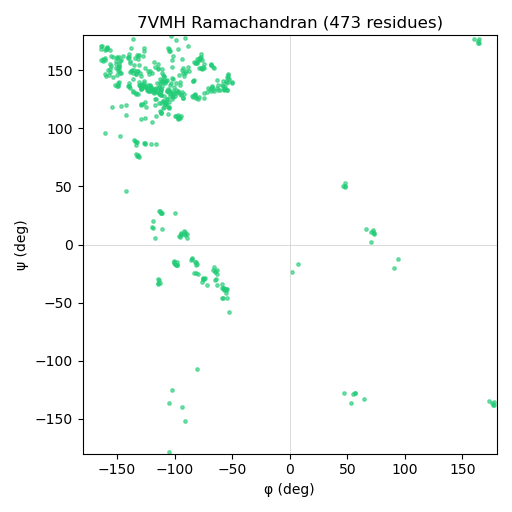6 1.00 23.38 87 SER B CA 1
ATOM 1470 C C . SER B 1 88 ? 27.693 -4.489 36.789 1.00 22.63 87 SER B C 1
ATOM 1471 O O . SER B 1 88 ? 27.238 -3.347 36.630 1.00 23.91 87 SER B O 1
ATOM 1474 N N . VAL B 1 89 ? 27.844 -5.371 35.802 1.00 20.68 88 VAL B N 1
ATOM 1475 C CA . VAL B 1 89 ? 27.348 -5.169 34.432 1.00 21.07 88 VAL B CA 1
ATOM 1476 C C . VAL B 1 89 ? 26.421 -6.334 34.111 1.00 19.62 88 VAL B C 1
ATOM 1477 O O . VAL B 1 89 ? 26.665 -7.471 34.470 1.00 18.54 88 VAL B O 1
ATOM 1481 N N . TYR B 1 90 ? 25.283 -6.024 33.483 1.00 19.56 89 TYR B N 1
ATOM 1482 C CA . TYR B 1 90 ? 24.224 -6.993 33.142 1.00 18.39 89 TYR B CA 1
ATOM 1483 C C . TYR B 1 90 ? 24.235 -7.207 31.645 1.00 18.90 89 TYR B C 1
ATOM 1484 O O . TYR B 1 90 ? 24.020 -6.234 30.913 1.00 21.21 89 TYR B O 1
ATOM 1493 N N . LEU B 1 91 ? 24.399 -8.441 31.208 1.00 19.33 90 LEU B N 1
ATOM 1494 C CA . LEU B 1 91 ? 24.254 -8.821 29.828 1.00 18.99 90 LEU B CA 1
ATOM 1495 C C . LEU B 1 91 ? 22.993 -9.658 29.761 1.00 18.83 90 LEU B C 1
ATOM 1496 O O . LEU B 1 91 ? 22.884 -10.673 30.462 1.00 19.80 90 LEU B O 1
ATOM 1501 N N . ILE B 1 92 ? 22.043 -9.236 28.913 1.00 18.44 91 ILE B N 1
ATOM 1502 C CA . ILE B 1 92 ? 20.772 -9.958 28.767 1.00 18.59 91 ILE B CA 1
ATOM 1503 C C . ILE B 1 92 ? 20.404 -10.133 27.332 1.00 17.06 91 ILE B C 1
ATOM 1504 O O . ILE B 1 92 ? 20.897 -9.411 26.429 1.00 15.95 91 ILE B O 1
ATOM 1509 N N . GLY B 1 93 ? 19.521 -11.091 27.092 1.00 16.71 92 GLY B N 1
ATOM 1510 C CA . GLY B 1 93 ? 19.066 -11.413 25.745 1.00 16.70 92 GLY B CA 1
ATOM 1511 C C . GLY B 1 93 ? 18.209 -12.650 25.850 1.00 15.95 92 GLY B C 1
ATOM 1512 O O . GLY B 1 93 ? 17.366 -12.777 26.736 1.00 16.35 92 GLY B O 1
ATOM 1513 N N . TYR B 1 94 ? 18.437 -13.587 24.953 1.00 16.59 93 TYR B N 1
ATOM 1514 C CA . TYR B 1 94 ? 17.648 -14.847 24.906 1.00 18.77 93 TYR B CA 1
ATOM 1515 C C . TYR B 1 94 ? 18.509 -15.999 24.398 1.00 19.81 93 TYR B C 1
ATOM 1516 O O . TYR B 1 94 ? 19.510 -15.765 23.705 1.00 17.38 93 TYR B O 1
ATOM 1525 N N . ARG B 1 95 ? 18.135 -17.201 24.809 1.00 20.68 94 ARG B N 1
ATOM 1526 C CA . ARG B 1 95 ? 18.780 -18.449 24.392 1.00 22.24 94 ARG B CA 1
ATOM 1527 C C . ARG B 1 95 ? 17.812 -19.141 23.437 1.00 23.92 94 ARG B C 1
ATOM 1528 O O . ARG B 1 95 ? 16.627 -19.218 23.755 1.00 24.41 94 ARG B O 1
ATOM 1536 N N . THR B 1 96 ? 18.341 -19.747 22.377 1.00 25.29 95 THR B N 1
ATOM 1537 C CA . THR B 1 96 ? 17.571 -20.655 21.503 1.00 29.16 95 THR B CA 1
ATOM 1538 C C . THR B 1 96 ? 18.262 -21.996 21.358 1.00 30.59 95 THR B C 1
ATOM 1539 O O . THR B 1 96 ? 19.428 -22.138 21.765 1.00 26.53 95 THR B O 1
ATOM 1543 N N . PHE B 1 97 ? 17.527 -22.943 20.775 1.00 35.12 96 PHE B N 1
ATOM 1544 C CA . PHE B 1 97 ? 17.904 -24.348 20.576 1.00 44.90 96 PHE B CA 1
ATOM 1545 C C . PHE B 1 97 ? 17.230 -24.903 19.330 1.00 46.14 96 PHE B C 1
ATOM 1546 O O . PHE B 1 97 ? 17.680 -24.662 18.221 1.00 49.44 96 PHE B O 1
ATOM 1554 N N . MET C 1 1 ? 24.437 -23.021 13.743 1.00 35.11 0 MET C N 1
ATOM 1555 C CA . MET C 1 1 ? 23.707 -22.061 12.911 1.00 34.54 0 MET C CA 1
ATOM 1556 C C . MET C 1 1 ? 24.351 -20.685 12.897 1.00 28.24 0 MET C C 1
ATOM 1557 O O . MET C 1 1 ? 24.336 -20.077 11.868 1.00 25.53 0 MET C O 1
ATOM 1562 N N . MET C 1 2 ? 24.873 -20.220 14.033 1.00 28.38 1 MET C N 1
ATOM 1563 C CA . MET C 1 2 ? 25.610 -18.966 14.128 1.00 29.94 1 MET C CA 1
ATOM 1564 C C . MET C 1 2 ? 26.968 -19.153 14.755 1.00 29.94 1 MET C C 1
ATOM 1565 O O . MET C 1 2 ? 27.120 -19.924 15.703 1.00 25.30 1 MET C O 1
ATOM 1570 N N . GLU C 1 3 ? 27.981 -18.503 14.162 1.00 23.73 2 GLU C N 1
ATOM 1571 C CA . GLU C 1 3 ? 29.340 -18.367 14.691 1.00 23.89 2 GLU C CA 1
ATOM 1572 C C . GLU C 1 3 ? 29.722 -16.877 14.896 1.00 22.74 2 GLU C C 1
ATOM 1573 O O . GLU C 1 3 ? 29.603 -16.040 13.975 1.00 17.95 2 GLU C O 1
ATOM 1579 N N . PHE C 1 4 ? 30.316 -16.627 16.067 1.00 21.15 3 PHE C N 1
ATOM 1580 C CA . PHE C 1 4 ? 30.846 -15.317 16.392 1.00 20.54 3 PHE C CA 1
ATOM 1581 C C . PHE C 1 4 ? 31.959 -14.999 15.406 1.00 22.07 3 PHE C C 1
ATOM 1582 O O . PHE C 1 4 ? 32.715 -15.863 15.013 1.00 18.94 3 PHE C O 1
ATOM 1590 N N . TRP C 1 5 ? 32.023 -13.736 14.989 1.00 18.50 4 TRP C N 1
ATOM 1591 C CA . TRP C 1 5 ? 33.060 -13.278 14.075 1.00 20.33 4 TRP C CA 1
ATOM 1592 C C . TRP C 1 5 ? 33.507 -11.924 14.561 1.00 21.21 4 TRP C C 1
ATOM 1593 O O . TRP C 1 5 ? 32.662 -11.081 14.867 1.00 19.25 4 TRP C O 1
ATOM 1604 N N . GLY C 1 6 ? 34.825 -11.690 14.613 1.00 21.83 5 GLY C N 1
ATOM 1605 C CA . GLY C 1 6 ? 35.333 -10.430 15.135 1.00 21.89 5 GLY C CA 1
ATOM 1606 C C . GLY C 1 6 ? 36.745 -10.131 14.717 1.00 24.37 5 GLY C C 1
ATOM 1607 O O . GLY C 1 6 ? 37.541 -11.057 14.476 1.00 21.45 5 GLY C O 1
ATOM 1608 N N . ILE C 1 7 ? 37.046 -8.841 14.541 1.00 22.35 6 ILE C N 1
ATOM 1609 C CA . ILE C 1 7 ? 38.370 -8.405 14.109 1.00 23.50 6 ILE C CA 1
ATOM 1610 C C . ILE C 1 7 ? 38.730 -7.168 14.919 1.00 25.34 6 ILE C C 1
ATOM 1611 O O . ILE C 1 7 ? 37.863 -6.355 15.276 1.00 19.96 6 ILE C O 1
ATOM 1616 N N . GLU C 1 8 ? 40.037 -7.027 15.171 1.00 22.58 7 GLU C N 1
ATOM 1617 C CA . GLU C 1 8 ? 40.619 -5.827 15.710 1.00 24.26 7 GLU C CA 1
ATOM 1618 C C . GLU C 1 8 ? 41.339 -5.124 14.586 1.00 23.52 7 GLU C C 1
ATOM 1619 O O . GLU C 1 8 ? 42.240 -5.710 13.971 1.00 25.92 7 GLU C O 1
ATOM 1625 N N . ILE C 1 9 ? 40.914 -3.902 14.257 1.00 24.30 8 ILE C N 1
ATOM 1626 C CA . ILE C 1 9 ? 41.573 -3.127 13.216 1.00 24.36 8 ILE C CA 1
ATOM 1627 C C . ILE C 1 9 ? 42.519 -2.202 13.948 1.00 26.75 8 ILE C C 1
ATOM 1628 O O . ILE C 1 9 ? 42.102 -1.263 14.644 1.00 22.10 8 ILE C O 1
ATOM 1633 N N . LYS C 1 10 ? 43.821 -2.485 13.817 1.00 31.67 9 LYS C N 1
ATOM 1634 C CA . LYS C 1 10 ? 44.853 -1.705 14.499 1.00 33.18 9 LYS C CA 1
ATOM 1635 C C . LYS C 1 10 ? 45.047 -0.362 13.807 1.00 31.17 9 LYS C C 1
ATOM 1636 O O . LYS C 1 10 ? 44.789 -0.239 12.616 1.00 31.07 9 LYS C O 1
ATOM 1642 N N . PRO C 1 11 ? 45.501 0.676 14.550 1.00 31.21 10 PRO C N 1
ATOM 1643 C CA . PRO C 1 11 ? 45.725 1.999 13.975 1.00 31.26 10 PRO C CA 1
ATOM 1644 C C . PRO C 1 11 ? 46.694 1.910 12.782 1.00 30.40 10 PRO C C 1
ATOM 1645 O O . PRO C 1 11 ? 47.669 1.192 12.879 1.00 28.82 10 PRO C O 1
ATOM 1649 N N . GLY C 1 12 ? 46.350 2.579 11.684 1.00 27.43 11 GLY C N 1
ATOM 1650 C CA . GLY C 1 12 ? 47.159 2.633 10.496 1.00 29.69 11 GLY C CA 1
ATOM 1651 C C . GLY C 1 12 ? 47.252 1.344 9.693 1.00 34.31 11 GLY C C 1
ATOM 1652 O O . GLY C 1 12 ? 48.042 1.276 8.777 1.00 36.10 11 GLY C O 1
ATOM 1653 N N . LYS C 1 13 ? 46.413 0.344 10.008 1.00 30.89 12 LYS C N 1
ATOM 1654 C CA . LYS C 1 13 ? 46.483 -0.963 9.382 1.00 35.58 12 LYS C CA 1
ATOM 1655 C C . LYS C 1 13 ? 45.098 -1.436 8.949 1.00 29.96 12 LYS C C 1
ATOM 1656 O O . LYS C 1 13 ? 44.432 -2.149 9.699 1.00 29.94 12 LYS C O 1
ATOM 1662 N N . PRO C 1 14 ? 44.629 -1.050 7.749 1.00 31.82 13 PRO C N 1
ATOM 1663 C CA . PRO C 1 14 ? 43.347 -1.513 7.230 1.00 33.95 13 PRO C CA 1
ATOM 1664 C C . PRO C 1 14 ? 43.293 -3.041 7.262 1.00 34.87 13 PRO C C 1
ATOM 1665 O O . PRO C 1 14 ? 44.324 -3.678 7.068 1.00 32.52 13 PRO C O 1
ATOM 1669 N N . PHE C 1 15 ? 42.099 -3.577 7.513 1.00 33.26 14 PHE C N 1
ATOM 1670 C CA . PHE C 1 15 ? 41.857 -4.983 7.576 1.00 31.29 14 PHE C CA 1
ATOM 1671 C C . PHE C 1 15 ? 41.106 -5.440 6.315 1.00 31.60 14 PHE C C 1
ATOM 1672 O O . PHE C 1 15 ? 39.964 -5.091 6.115 1.00 26.08 14 PHE C O 1
ATOM 1680 N N . LYS C 1 16 ? 41.796 -6.229 5.496 1.00 29.87 15 LYS C N 1
ATOM 1681 C CA . LYS C 1 16 ? 41.343 -6.637 4.183 1.00 37.23 15 LYS C CA 1
ATOM 1682 C C . LYS C 1 16 ? 40.892 -8.073 4.270 1.00 35.05 15 LYS C C 1
ATOM 1683 O O . LYS C 1 16 ? 41.632 -8.943 4.729 1.00 33.81 15 LYS C O 1
ATOM 1689 N N . VAL C 1 17 ? 39.692 -8.350 3.760 1.00 33.89 16 VAL C N 1
ATOM 1690 C CA . VAL C 1 17 ? 39.138 -9.709 3.657 1.00 36.84 16 VAL C CA 1
ATOM 1691 C C . VAL C 1 17 ? 38.946 -10.059 2.196 1.00 36.27 16 VAL C C 1
ATOM 1692 O O . VAL C 1 17 ? 38.332 -9.287 1.448 1.00 33.15 16 VAL C O 1
ATOM 1696 N N . ILE C 1 18 ? 39.545 -11.183 1.781 1.00 39.89 17 ILE C N 1
ATOM 1697 C CA . ILE C 1 18 ? 39.493 -11.673 0.394 1.00 37.44 17 ILE C CA 1
ATOM 1698 C C . ILE C 1 18 ? 39.069 -13.140 0.463 1.00 34.17 17 ILE C C 1
ATOM 1699 O O . ILE C 1 18 ? 39.806 -14.007 0.971 1.00 36.44 17 ILE C O 1
ATOM 1704 N N . GLN C 1 19 ? 37.818 -13.443 0.060 1.00 30.41 18 GLN C N 1
ATOM 1705 C CA . GLN C 1 19 ? 37.252 -14.797 0.114 1.00 27.60 18 GLN C CA 1
ATOM 1706 C C . GLN C 1 19 ? 36.500 -15.152 -1.159 1.00 29.07 18 GLN C C 1
ATOM 1707 O O . GLN C 1 19 ? 36.312 -14.298 -2.024 1.00 28.08 18 GLN C O 1
ATOM 1713 N N . LYS C 1 20 ? 35.992 -16.394 -1.242 1.00 28.60 19 LYS C N 1
ATOM 1714 C CA . LYS C 1 20 ? 35.190 -16.851 -2.421 1.00 27.77 19 LYS C CA 1
ATOM 1715 C C . LYS C 1 20 ? 33.782 -16.361 -2.354 1.00 26.53 19 LYS C C 1
ATOM 1716 O O . LYS C 1 20 ? 33.279 -16.180 -1.270 1.00 27.29 19 LYS C O 1
ATOM 1722 N N . ASP C 1 21 ? 33.142 -16.178 -3.515 1.00 27.73 20 ASP C N 1
ATOM 1723 C CA . ASP C 1 21 ? 31.760 -15.756 -3.636 1.00 31.28 20 ASP C CA 1
ATOM 1724 C C . ASP C 1 21 ? 30.928 -16.641 -2.735 1.00 33.34 20 ASP C C 1
ATOM 1725 O O . ASP C 1 21 ? 31.143 -17.850 -2.685 1.00 33.46 20 ASP C O 1
ATOM 1730 N N . GLY C 1 22 ? 29.963 -16.029 -2.063 1.00 30.10 21 GLY C N 1
ATOM 1731 C CA . GLY C 1 22 ? 29.124 -16.715 -1.099 1.00 29.01 21 GLY C CA 1
ATOM 1732 C C . GLY C 1 22 ? 29.585 -16.627 0.337 1.00 28.38 21 GLY C C 1
ATOM 1733 O O . GLY C 1 22 ? 28.789 -16.931 1.261 1.00 29.85 21 GLY C O 1
ATOM 1734 N N . PHE C 1 23 ? 30.821 -16.165 0.577 1.00 27.55 22 PHE C N 1
ATOM 1735 C CA . PHE C 1 23 ? 31.250 -15.741 1.933 1.00 26.27 22 PHE C CA 1
ATOM 1736 C C . PHE C 1 23 ? 30.651 -14.380 2.361 1.00 25.55 22 PHE C C 1
ATOM 1737 O O . PHE C 1 23 ? 30.663 -13.430 1.551 1.00 23.80 22 PHE C O 1
ATOM 1745 N N . MET C 1 24 ? 30.071 -14.345 3.568 1.00 23.84 23 MET C N 1
ATOM 1746 C CA . MET C 1 24 ? 29.362 -13.204 4.067 1.00 22.80 23 MET C CA 1
ATOM 1747 C C . MET C 1 24 ? 29.496 -13.202 5.595 1.00 20.98 23 MET C C 1
ATOM 1748 O O . MET C 1 24 ? 29.473 -14.229 6.235 1.00 17.37 23 MET C O 1
ATOM 1753 N N . VAL C 1 25 ? 29.561 -12.003 6.165 1.00 19.22 24 VAL C N 1
ATOM 1754 C CA . VAL C 1 25 ? 29.581 -11.719 7.586 1.00 19.68 24 VAL C CA 1
ATOM 1755 C C . VAL C 1 25 ? 28.467 -10.718 7.877 1.00 18.37 24 VAL C C 1
ATOM 1756 O O . VAL C 1 25 ? 28.285 -9.738 7.063 1.00 16.91 24 VAL C O 1
ATOM 1760 N N . HIS C 1 26 ? 27.751 -10.887 9.020 1.00 17.98 25 HIS C N 1
ATOM 1761 C CA . HIS C 1 26 ? 26.894 -9.789 9.529 1.00 16.54 25 HIS C CA 1
ATOM 1762 C C . HIS C 1 26 ? 27.694 -9.027 10.569 1.00 17.31 25 HIS C C 1
ATOM 1763 O O . HIS C 1 26 ? 27.986 -9.528 11.652 1.00 16.76 25 HIS C O 1
ATOM 1770 N N . ALA C 1 27 ? 28.090 -7.803 10.253 1.00 17.66 26 ALA C N 1
ATOM 1771 C CA . ALA C 1 27 ? 28.754 -6.921 11.182 1.00 16.93 26 ALA C CA 1
ATOM 1772 C C . ALA C 1 27 ? 27.643 -6.237 12.012 1.00 17.34 26 ALA C C 1
ATOM 1773 O O . ALA C 1 27 ? 26.636 -5.737 11.470 1.00 18.99 26 ALA C O 1
ATOM 1775 N N . SER C 1 28 ? 27.803 -6.293 13.333 1.00 14.59 27 SER C N 1
ATOM 1776 C CA . SER C 1 28 ? 26.816 -5.813 14.295 1.00 15.15 27 SER C CA 1
ATOM 1777 C C . SER C 1 28 ? 27.222 -4.606 15.106 1.00 15.72 27 SER C C 1
ATOM 1778 O O . SER C 1 28 ? 26.399 -3.813 15.497 1.00 14.67 27 SER C O 1
ATOM 1781 N N . GLN C 1 29 ? 28.511 -4.504 15.407 1.00 16.34 28 GLN C N 1
ATOM 1782 C CA . GLN C 1 29 ? 28.979 -3.567 16.419 1.00 19.05 28 GLN C CA 1
ATOM 1783 C C . GLN C 1 29 ? 30.371 -3.092 16.058 1.00 19.28 28 GLN C C 1
ATOM 1784 O O . GLN C 1 29 ? 31.217 -3.895 15.650 1.00 17.54 28 GLN C O 1
ATOM 1790 N N . VAL C 1 30 ? 30.599 -1.783 16.227 1.00 20.55 29 VAL C N 1
ATOM 1791 C CA . VAL C 1 30 ? 31.874 -1.136 16.034 1.00 18.71 29 VAL C CA 1
ATOM 1792 C C . VAL C 1 30 ? 32.194 -0.384 17.301 1.00 19.21 29 VAL C C 1
ATOM 1793 O O . VAL C 1 30 ? 31.404 0.465 17.730 1.00 18.48 29 VAL C O 1
ATOM 1797 N N . THR C 1 31 ? 33.342 -0.686 17.920 1.00 17.36 30 THR C N 1
ATOM 1798 C CA . THR C 1 31 ? 33.696 -0.157 19.224 1.00 20.19 30 THR C CA 1
ATOM 1799 C C . THR C 1 31 ? 35.100 0.465 19.200 1.00 19.47 30 THR C C 1
ATOM 1800 O O . THR C 1 31 ? 36.044 -0.128 18.653 1.00 18.42 30 THR C O 1
ATOM 1804 N N . LEU C 1 32 ? 35.221 1.637 19.819 1.00 21.92 31 LEU C N 1
ATOM 1805 C CA . LEU C 1 32 ? 36.494 2.336 19.959 1.00 24.00 31 LEU C CA 1
ATOM 1806 C C . LEU C 1 32 ? 37.254 1.756 21.119 1.00 21.78 31 LEU C C 1
ATOM 1807 O O . LEU C 1 32 ? 36.707 1.682 22.245 1.00 25.41 31 LEU C O 1
ATOM 1812 N N . GLY C 1 33 ? 38.503 1.353 20.872 1.00 26.43 32 GLY C N 1
ATOM 1813 C CA . GLY C 1 33 ? 39.398 0.936 21.943 1.00 28.46 32 GLY C CA 1
ATOM 1814 C C . GLY C 1 33 ? 40.003 2.124 22.684 1.00 31.21 32 GLY C C 1
ATOM 1815 O O . GLY C 1 33 ? 40.090 3.251 22.158 1.00 34.73 32 GLY C O 1
ATOM 1816 N N . ASP C 1 34 ? 40.485 1.854 23.896 1.00 37.71 33 ASP C N 1
ATOM 1817 C CA . ASP C 1 34 ? 41.289 2.804 24.670 1.00 42.06 33 ASP C CA 1
ATOM 1818 C C . ASP C 1 34 ? 40.663 4.165 24.707 1.00 42.00 33 ASP C C 1
ATOM 1819 O O . ASP C 1 34 ? 41.335 5.159 24.431 1.00 47.53 33 ASP C O 1
ATOM 1824 N N . VAL C 1 35 ? 39.378 4.214 25.060 1.00 36.91 34 VAL C N 1
ATOM 1825 C CA . VAL C 1 35 ? 38.620 5.440 25.047 1.00 41.95 34 VAL C CA 1
ATOM 1826 C C . VAL C 1 35 ? 39.293 6.519 25.891 1.00 45.83 34 VAL C C 1
ATOM 1827 O O . VAL C 1 35 ? 39.302 7.678 25.496 1.00 42.77 34 VAL C O 1
ATOM 1831 N N . GLU C 1 36 ? 39.871 6.119 27.033 1.00 55.67 35 GLU C N 1
ATOM 1832 C CA . GLU C 1 36 ? 40.498 7.038 27.985 1.00 56.92 35 GLU C CA 1
ATOM 1833 C C . GLU C 1 36 ? 41.732 7.741 27.373 1.00 61.26 35 GLU C C 1
ATOM 1834 O O . GLU C 1 36 ? 42.117 8.830 27.821 1.00 68.18 35 GLU C O 1
ATOM 1840 N N . LYS C 1 37 ? 42.337 7.116 26.348 1.00 61.66 36 LYS C N 1
ATOM 1841 C CA . LYS C 1 37 ? 43.596 7.555 25.775 1.00 63.64 36 LYS C CA 1
ATOM 1842 C C . LYS C 1 37 ? 43.511 8.356 24.499 1.00 60.64 36 LYS C C 1
ATOM 1843 O O . LYS C 1 37 ? 44.495 8.975 24.129 1.00 62.82 36 LYS C O 1
ATOM 1849 N N . VAL C 1 38 ? 42.371 8.324 23.800 1.00 64.25 37 VAL C N 1
ATOM 1850 C CA . VAL C 1 38 ? 42.228 9.105 22.569 1.00 64.33 37 VAL C CA 1
ATOM 1851 C C . VAL C 1 38 ? 42.021 10.579 22.914 1.00 67.35 37 VAL C C 1
ATOM 1852 O O . VAL C 1 38 ? 41.597 10.908 24.027 1.00 65.42 37 VAL C O 1
ATOM 1856 N N . LYS C 1 39 ? 42.306 11.454 21.944 1.00 73.17 38 LYS C N 1
ATOM 1857 C CA . LYS C 1 39 ? 42.222 12.883 22.184 1.00 78.76 38 LYS C CA 1
ATOM 1858 C C . LYS C 1 39 ? 40.746 13.271 22.401 1.00 76.62 38 LYS C C 1
ATOM 1859 O O . LYS C 1 39 ? 39.858 12.808 21.714 1.00 85.28 38 LYS C O 1
ATOM 1865 N N . LYS C 1 40 ? 40.525 14.107 23.411 1.00 75.77 39 LYS C N 1
ATOM 1866 C CA . LYS C 1 40 ? 39.235 14.199 24.096 1.00 74.66 39 LYS C CA 1
ATOM 1867 C C . LYS C 1 40 ? 38.046 14.695 23.272 1.00 67.35 39 LYS C C 1
ATOM 1868 O O . LYS C 1 40 ? 36.914 14.305 23.546 1.00 62.80 39 LYS C O 1
ATOM 1874 N N . ASP C 1 41 ? 38.296 15.555 22.282 1.00 67.96 40 ASP C N 1
ATOM 1875 C CA . ASP C 1 41 ? 37.215 16.184 21.498 1.00 67.09 40 ASP C CA 1
ATOM 1876 C C . ASP C 1 41 ? 37.273 15.841 20.016 1.00 55.93 40 ASP C C 1
ATOM 1877 O O . ASP C 1 41 ? 36.717 16.543 19.178 1.00 53.23 40 ASP C O 1
ATOM 1882 N N . GLU C 1 42 ? 37.971 14.755 19.686 1.00 54.57 41 GLU C N 1
ATOM 1883 C CA . GLU C 1 42 ? 38.149 14.342 18.304 1.00 56.91 41 GLU C CA 1
ATOM 1884 C C . GLU C 1 42 ? 37.079 13.326 17.911 1.00 46.14 41 GLU C C 1
ATOM 1885 O O . GLU C 1 42 ? 36.550 12.583 18.741 1.00 45.77 41 GLU C O 1
ATOM 1891 N N . THR C 1 43 ? 36.733 13.332 16.627 1.00 40.07 42 THR C N 1
ATOM 1892 C CA . THR C 1 43 ? 35.883 12.332 16.023 1.00 39.02 42 THR C CA 1
ATOM 1893 C C . THR C 1 43 ? 36.707 11.539 15.023 1.00 38.05 42 THR C C 1
ATOM 1894 O O . THR C 1 43 ? 37.440 12.119 14.216 1.00 39.28 42 THR C O 1
ATOM 1898 N N . PHE C 1 44 ? 36.547 10.211 15.047 1.00 30.70 43 PHE C N 1
ATOM 1899 C CA . PHE C 1 44 ? 37.191 9.306 14.110 1.00 28.73 43 PHE C CA 1
ATOM 1900 C C . PHE C 1 44 ? 36.161 8.709 13.159 1.00 27.96 43 PHE C C 1
ATOM 1901 O O . PHE C 1 44 ? 35.036 8.410 13.542 1.00 30.40 43 PHE C O 1
ATOM 1909 N N . ALA C 1 45 ? 36.561 8.469 11.920 1.00 27.04 44 ALA C N 1
ATOM 1910 C CA . ALA C 1 45 ? 35.708 7.886 10.928 1.00 28.04 44 ALA C CA 1
ATOM 1911 C C . ALA C 1 45 ? 36.137 6.445 10.684 1.00 25.07 44 ALA C C 1
ATOM 1912 O O . ALA C 1 45 ? 37.319 6.141 10.582 1.00 29.52 44 ALA C O 1
ATOM 1914 N N . VAL C 1 46 ? 35.147 5.568 10.488 1.00 24.73 45 VAL C N 1
ATOM 1915 C CA . VAL C 1 46 ? 35.337 4.189 10.020 1.00 21.76 45 VAL C CA 1
ATOM 1916 C C . VAL C 1 46 ? 34.766 4.037 8.624 1.00 22.75 45 VAL C C 1
ATOM 1917 O O . VAL C 1 46 ? 33.631 4.507 8.354 1.00 21.85 45 VAL C O 1
ATOM 1921 N N . TYR C 1 47 ? 35.564 3.422 7.747 1.00 21.62 46 TYR C N 1
ATOM 1922 C CA . TYR C 1 47 ? 35.307 3.281 6.302 1.00 24.01 46 TYR C CA 1
ATOM 1923 C C . TYR C 1 47 ? 35.285 1.802 5.896 1.00 23.80 46 TYR C C 1
ATOM 1924 O O . TYR C 1 47 ? 36.045 0.961 6.452 1.00 22.13 46 TYR C O 1
ATOM 1933 N N . VAL C 1 48 ? 34.454 1.500 4.907 1.00 23.37 47 VAL C N 1
ATOM 1934 C CA . VAL C 1 48 ? 34.495 0.230 4.233 1.00 25.61 47 VAL C CA 1
ATOM 1935 C C . VAL C 1 48 ? 34.719 0.459 2.737 1.00 27.08 47 VAL C C 1
ATOM 1936 O O . VAL C 1 48 ? 34.010 1.295 2.132 1.00 29.24 47 VAL C O 1
ATOM 1940 N N . LYS C 1 49 ? 35.673 -0.288 2.171 1.00 29.48 48 LYS C N 1
ATOM 1941 C CA . LYS C 1 49 ? 35.871 -0.350 0.718 1.00 33.80 48 LYS C CA 1
ATOM 1942 C C . LYS C 1 49 ? 35.511 -1.715 0.237 1.00 28.80 48 LYS C C 1
ATOM 1943 O O . LYS C 1 49 ? 36.029 -2.687 0.737 1.00 28.07 48 LYS C O 1
ATOM 1949 N N . ILE C 1 50 ? 34.660 -1.780 -0.773 1.00 27.57 49 ILE C N 1
ATOM 1950 C CA . ILE C 1 50 ? 34.162 -3.024 -1.317 1.00 29.01 49 ILE C CA 1
ATOM 1951 C C . ILE C 1 50 ? 34.928 -3.411 -2.578 1.00 33.18 49 ILE C C 1
ATOM 1952 O O . ILE C 1 50 ? 35.105 -2.585 -3.496 1.00 31.68 49 ILE C O 1
ATOM 1957 N N . GLY C 1 51 ? 35.337 -4.681 -2.635 1.00 31.43 50 GLY C N 1
ATOM 1958 C CA . GLY C 1 51 ? 35.826 -5.262 -3.883 1.00 35.64 50 GLY C CA 1
ATOM 1959 C C . GLY C 1 51 ? 37.077 -4.511 -4.247 1.00 34.64 50 GLY C C 1
ATOM 1960 O O . GLY C 1 51 ? 37.929 -4.315 -3.404 1.00 36.20 50 GLY C O 1
ATOM 1961 N N . ASP C 1 52 ? 37.196 -4.085 -5.509 1.00 44.56 51 ASP C N 1
ATOM 1962 C CA . ASP C 1 52 ? 38.385 -3.340 -5.963 1.00 49.72 51 ASP C CA 1
ATOM 1963 C C . ASP C 1 52 ? 38.227 -1.798 -5.917 1.00 52.28 51 ASP C C 1
ATOM 1964 O O . ASP C 1 52 ? 39.061 -1.085 -6.460 1.00 47.75 51 ASP C O 1
ATOM 1969 N N . ASP C 1 53 ? 37.144 -1.302 -5.307 1.00 52.28 52 ASP C N 1
ATOM 1970 C CA . ASP C 1 53 ? 36.861 0.137 -5.273 1.00 53.19 52 ASP C CA 1
ATOM 1971 C C . ASP C 1 53 ? 38.017 0.861 -4.616 1.00 56.61 52 ASP C C 1
ATOM 1972 O O . ASP C 1 53 ? 38.530 0.443 -3.586 1.00 57.31 52 ASP C O 1
ATOM 1977 N N . GLU C 1 54 ? 38.412 1.988 -5.201 1.00 59.46 53 GLU C N 1
ATOM 1978 C CA . GLU C 1 54 ? 39.428 2.814 -4.584 1.00 65.56 53 GLU C CA 1
ATOM 1979 C C . GLU C 1 54 ? 38.887 3.688 -3.461 1.00 59.77 53 GLU C C 1
ATOM 1980 O O . GLU C 1 54 ? 39.650 4.112 -2.599 1.00 62.69 53 GLU C O 1
ATOM 1986 N N . ASN C 1 55 ? 37.587 4.001 -3.506 1.00 59.27 54 ASN C N 1
ATOM 1987 C CA . ASN C 1 55 ? 36.974 4.863 -2.522 1.00 61.13 54 ASN C CA 1
ATOM 1988 C C . ASN C 1 55 ? 36.055 4.056 -1.609 1.00 58.84 54 ASN C C 1
ATOM 1989 O O . ASN C 1 55 ? 35.402 3.113 -2.056 1.00 49.43 54 ASN C O 1
ATOM 1994 N N . GLY C 1 56 ? 36.003 4.454 -0.333 1.00 59.25 55 GLY C N 1
ATOM 1995 C CA . GLY C 1 56 ? 35.155 3.818 0.640 1.00 54.87 55 GLY C CA 1
ATOM 1996 C C . GLY C 1 56 ? 33.852 4.534 0.903 1.00 49.66 55 GLY C C 1
ATOM 1997 O O . GLY C 1 56 ? 33.613 5.617 0.395 1.00 49.25 55 GLY C O 1
ATOM 1998 N N . PHE C 1 57 ? 33.022 3.910 1.745 1.00 37.54 56 PHE C N 1
ATOM 1999 C CA . PHE C 1 57 ? 31.877 4.537 2.368 1.00 34.92 56 PHE C CA 1
ATOM 2000 C C . PHE C 1 57 ? 32.159 4.637 3.823 1.00 32.01 56 PHE C C 1
ATOM 2001 O O . PHE C 1 57 ? 32.676 3.693 4.400 1.00 27.69 56 PHE C O 1
ATOM 2009 N N . MET C 1 58 ? 31.778 5.765 4.431 1.00 34.22 57 MET C N 1
ATOM 2010 C CA . MET C 1 58 ? 31.784 5.870 5.864 1.00 32.91 57 MET C CA 1
ATOM 2011 C C . MET C 1 58 ? 30.664 5.051 6.418 1.00 33.49 57 MET C C 1
ATOM 2012 O O . MET C 1 58 ? 29.512 5.176 5.964 1.00 37.76 57 MET C O 1
ATOM 2017 N N . ILE C 1 59 ? 30.981 4.219 7.414 1.00 28.48 58 ILE C N 1
ATOM 2018 C CA . ILE C 1 59 ? 29.948 3.469 8.123 1.00 28.92 58 ILE C CA 1
ATOM 2019 C C . ILE C 1 59 ? 29.576 4.081 9.463 1.00 25.33 58 ILE C C 1
ATOM 2020 O O . ILE C 1 59 ? 28.537 3.759 10.004 1.00 25.04 58 ILE C O 1
ATOM 2025 N N . GLY C 1 60 ? 30.404 5.011 9.962 1.00 23.47 59 GLY C N 1
ATOM 2026 C CA . GLY C 1 60 ? 30.063 5.775 11.142 1.00 23.65 59 GLY C CA 1
ATOM 2027 C C . GLY C 1 60 ? 31.254 6.474 11.771 1.00 24.45 59 GLY C C 1
ATOM 2028 O O . GLY C 1 60 ? 32.408 6.202 11.370 1.00 25.79 59 GLY C O 1
ATOM 2029 N N . ASN C 1 61 ? 30.956 7.261 12.802 1.00 25.48 60 ASN C N 1
ATOM 2030 C CA . ASN C 1 61 ? 31.926 8.021 13.543 1.00 25.58 60 ASN C CA 1
ATOM 2031 C C . ASN C 1 61 ? 32.058 7.413 14.952 1.00 24.89 60 ASN C C 1
ATOM 2032 O O . ASN C 1 61 ? 31.098 6.820 15.464 1.00 25.15 60 ASN C O 1
ATOM 2037 N N . LEU C 1 62 ? 33.252 7.567 15.536 1.00 24.56 61 LEU C N 1
ATOM 2038 C CA . LEU C 1 62 ? 33.552 7.190 16.882 1.00 25.99 61 LEU C CA 1
ATOM 2039 C C . LEU C 1 62 ? 34.208 8.382 17.610 1.00 27.38 61 LEU C C 1
ATOM 2040 O O . LEU C 1 62 ? 34.955 9.149 17.003 1.00 25.95 61 LEU C O 1
ATOM 2045 N N . SER C 1 63 ? 33.910 8.504 18.901 1.00 29.17 62 SER C N 1
ATOM 2046 C CA . SER C 1 63 ? 34.398 9.589 19.744 1.00 33.50 62 SER C CA 1
ATOM 2047 C C . SER C 1 63 ? 34.195 9.181 21.209 1.00 36.61 62 SER C C 1
ATOM 2048 O O . SER C 1 63 ? 33.491 8.216 21.503 1.00 29.22 62 SER C O 1
ATOM 2051 N N . GLN C 1 64 ? 34.758 9.969 22.131 1.00 39.35 63 GLN C N 1
ATOM 2052 C CA . GLN C 1 64 ? 34.561 9.731 23.541 1.00 40.34 63 GLN C CA 1
ATOM 2053 C C . GLN C 1 64 ? 33.082 9.738 23.881 1.00 36.17 63 GLN C C 1
ATOM 2054 O O . GLN C 1 64 ? 32.622 8.928 24.658 1.00 36.39 63 GLN C O 1
ATOM 2060 N N . LYS C 1 65 ? 32.325 10.635 23.255 1.00 34.35 64 LYS C N 1
ATOM 2061 C CA . LYS C 1 65 ? 30.906 10.764 23.518 1.00 35.17 64 LYS C CA 1
ATOM 2062 C C . LYS C 1 65 ? 30.043 9.658 22.887 1.00 31.00 64 LYS C C 1
ATOM 2063 O O . LYS C 1 65 ? 29.006 9.313 23.448 1.00 30.10 64 LYS C O 1
ATOM 2069 N N . PHE C 1 66 ? 30.490 9.105 21.752 1.00 27.35 65 PHE C N 1
ATOM 2070 C CA . PHE C 1 66 ? 29.797 8.014 21.056 1.00 28.93 65 PHE C CA 1
ATOM 2071 C C . PHE C 1 66 ? 30.877 6.970 20.767 1.00 25.94 65 PHE C C 1
ATOM 2072 O O . PHE C 1 66 ? 31.393 6.891 19.671 1.00 29.15 65 PHE C O 1
ATOM 2080 N N . PRO C 1 67 ? 31.316 6.184 21.778 1.00 25.19 66 PRO C N 1
ATOM 2081 C CA . PRO C 1 67 ? 32.474 5.298 21.625 1.00 25.49 66 PRO C CA 1
ATOM 2082 C C . PRO C 1 67 ? 32.170 3.873 21.099 1.00 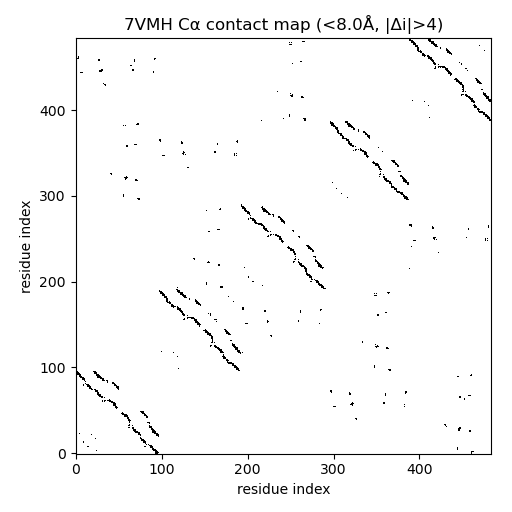23.24 66 PRO C C 1
ATOM 2083 O O . PRO C 1 67 ? 33.060 3.077 21.023 1.00 25.02 66 PRO C O 1
ATOM 2087 N N . GLN C 1 68 ? 30.931 3.635 20.660 1.00 21.75 67 GLN C N 1
ATOM 2088 C CA . GLN C 1 68 ? 30.562 2.491 19.903 1.00 20.61 67 GLN C CA 1
ATOM 2089 C C . GLN C 1 68 ? 29.213 2.777 19.205 1.00 20.27 67 GLN C C 1
ATOM 2090 O O . GLN C 1 68 ? 28.485 3.648 19.617 1.00 19.65 67 GLN C O 1
ATOM 2096 N N . PHE C 1 69 ? 28.923 2.018 18.140 1.00 18.43 68 PHE C N 1
ATOM 2097 C CA . PHE C 1 69 ? 27.651 2.081 17.512 1.00 18.77 68 PHE C CA 1
ATOM 2098 C C . PHE C 1 69 ? 27.305 0.717 16.956 1.00 19.70 68 PHE C C 1
ATOM 2099 O O . PHE C 1 69 ? 28.197 -0.030 16.524 1.00 16.54 68 PHE C O 1
ATOM 2107 N N . SER C 1 70 ? 26.005 0.435 16.961 1.00 20.43 69 SER C N 1
ATOM 2108 C CA . SER C 1 70 ? 25.439 -0.753 16.403 1.00 22.94 69 SER C CA 1
ATOM 2109 C C . SER C 1 70 ? 25.102 -0.497 14.953 1.00 22.24 69 SER C C 1
ATOM 2110 O O . SER C 1 70 ? 24.831 0.654 14.540 1.00 19.11 69 SER C O 1
ATOM 2113 N N . ILE C 1 71 ? 25.188 -1.566 14.149 1.00 20.78 70 ILE C N 1
ATOM 2114 C CA . ILE C 1 71 ? 24.851 -1.463 12.750 1.00 21.71 70 ILE C CA 1
ATOM 2115 C C . ILE C 1 71 ? 24.296 -2.818 12.330 1.00 21.77 70 ILE C C 1
ATOM 2116 O O . ILE C 1 71 ? 24.563 -3.845 12.961 1.00 19.99 70 ILE C O 1
ATOM 2121 N N . ASP C 1 72 ? 23.482 -2.800 11.281 1.00 19.69 71 ASP C N 1
ATOM 2122 C CA . ASP C 1 72 ? 22.941 -4.019 10.682 1.00 19.83 71 ASP C CA 1
ATOM 2123 C C . ASP C 1 72 ? 23.516 -4.076 9.264 1.00 19.42 71 ASP C C 1
ATOM 2124 O O . ASP C 1 72 ? 22.928 -3.550 8.364 1.00 17.43 71 ASP C O 1
ATOM 2129 N N . LEU C 1 73 ? 24.710 -4.645 9.139 1.00 18.28 72 LEU C N 1
ATOM 2130 C CA . LEU C 1 73 ? 25.433 -4.595 7.877 1.00 22.69 72 LEU C CA 1
ATOM 2131 C C . LEU C 1 73 ? 25.879 -5.998 7.525 1.00 21.48 72 LEU C C 1
ATOM 2132 O O . LEU C 1 73 ? 26.374 -6.771 8.342 1.00 23.01 72 LEU C O 1
ATOM 2137 N N . TYR C 1 74 ? 25.715 -6.331 6.259 1.00 20.56 73 TYR C N 1
ATOM 2138 C CA . TYR C 1 74 ? 26.232 -7.553 5.641 1.00 18.46 73 TYR C CA 1
ATOM 2139 C C . TYR C 1 74 ? 27.449 -7.169 4.817 1.00 20.69 73 TYR C C 1
ATOM 2140 O O . TYR C 1 74 ? 27.347 -6.229 3.964 1.00 22.16 73 TYR C O 1
ATOM 2149 N N . LEU C 1 75 ? 28.562 -7.872 5.053 1.00 18.99 74 LEU C N 1
ATOM 2150 C CA . LEU C 1 75 ? 29.742 -7.676 4.262 1.00 20.00 74 LEU C CA 1
ATOM 2151 C C . LEU C 1 75 ? 30.079 -8.966 3.548 1.00 22.54 74 LEU C C 1
ATOM 2152 O O . LEU C 1 75 ? 30.069 -10.058 4.165 1.00 22.15 74 LEU C O 1
ATOM 2157 N N . GLY C 1 76 ? 30.371 -8.821 2.253 1.00 22.40 75 GLY C N 1
ATOM 2158 C CA . GLY C 1 76 ? 30.526 -9.915 1.337 1.00 23.27 75 GLY C CA 1
ATOM 2159 C C . GLY C 1 76 ? 31.957 -10.409 1.238 1.00 25.08 75 GLY C C 1
ATOM 2160 O O . GLY C 1 76 ? 32.711 -10.422 2.225 1.00 24.20 75 GLY C O 1
ATOM 2161 N N . HIS C 1 77 ? 32.272 -10.953 0.063 1.00 24.44 76 HIS C N 1
ATOM 2162 C CA . HIS C 1 77 ? 33.417 -11.816 -0.054 1.00 27.14 76 HIS C CA 1
ATOM 2163 C C . HIS C 1 77 ? 34.676 -10.989 -0.161 1.00 28.08 76 HIS C C 1
ATOM 2164 O O . HIS C 1 77 ? 35.748 -11.546 0.065 1.00 32.12 76 HIS C O 1
ATOM 2171 N N . GLU C 1 78 ? 34.584 -9.688 -0.473 1.00 25.59 77 GLU C N 1
ATOM 2172 C CA . GLU C 1 78 ? 35.761 -8.871 -0.583 1.00 28.89 77 GLU C CA 1
ATOM 2173 C C . GLU C 1 78 ? 35.593 -7.451 -0.061 1.00 25.84 77 GLU C C 1
ATOM 2174 O O . GLU C 1 78 ? 34.888 -6.690 -0.631 1.00 24.58 77 GLU C O 1
ATOM 2180 N N . PHE C 1 79 ? 36.258 -7.119 1.043 1.00 24.21 78 PHE C N 1
ATOM 2181 C CA . PHE C 1 79 ? 36.099 -5.815 1.645 1.00 25.23 78 PHE C CA 1
ATOM 2182 C C . PHE C 1 79 ? 37.305 -5.447 2.462 1.00 26.02 78 PHE C C 1
ATOM 2183 O O . PHE C 1 79 ? 38.089 -6.303 2.822 1.00 27.58 78 PHE C O 1
ATOM 2191 N N . GLU C 1 80 ? 37.440 -4.146 2.764 1.00 28.11 79 GLU C N 1
ATOM 2192 C CA . GLU C 1 80 ? 38.472 -3.651 3.617 1.00 27.53 79 GLU C CA 1
ATOM 2193 C C . GLU C 1 80 ? 37.885 -2.626 4.584 1.00 25.47 79 GLU C C 1
ATOM 2194 O O . GLU C 1 80 ? 37.156 -1.707 4.172 1.00 25.12 79 GLU C O 1
ATOM 2200 N N . ILE C 1 81 ? 38.206 -2.772 5.871 1.00 25.31 80 ILE C N 1
ATOM 2201 C CA . ILE C 1 81 ? 37.779 -1.852 6.914 1.00 24.46 80 ILE C CA 1
ATOM 2202 C C . ILE C 1 81 ? 38.981 -1.032 7.325 1.00 24.97 80 ILE C C 1
ATOM 2203 O O . ILE C 1 81 ? 40.037 -1.592 7.618 1.00 26.02 80 ILE C O 1
ATOM 2208 N N . SER C 1 82 ? 38.807 0.290 7.410 1.00 24.91 81 SER C N 1
ATOM 2209 C CA . SER C 1 82 ? 39.864 1.185 7.886 1.00 28.11 81 SER C CA 1
ATOM 2210 C C . SER C 1 82 ? 39.264 2.240 8.771 1.00 26.05 81 SER C C 1
ATOM 2211 O O . SER C 1 82 ? 38.044 2.487 8.741 1.00 24.18 81 SER C O 1
ATOM 2214 N N . HIS C 1 83 ? 40.129 2.914 9.526 1.00 26.14 82 HIS C N 1
ATOM 2215 C CA . HIS C 1 83 ? 39.714 4.051 10.348 1.00 26.66 82 HIS C CA 1
ATOM 2216 C C . HIS C 1 83 ? 40.949 4.905 10.647 1.00 31.32 82 HIS C C 1
ATOM 2217 O O . HIS C 1 83 ? 42.092 4.443 10.430 1.00 25.18 82 HIS C O 1
ATOM 2224 N N . ASN C 1 84 ? 40.718 6.102 11.191 1.00 34.42 83 ASN C N 1
ATOM 2225 C CA . ASN C 1 84 ? 41.787 7.035 11.508 1.00 34.09 83 ASN C CA 1
ATOM 2226 C C . ASN C 1 84 ? 41.961 7.283 13.000 1.00 35.85 83 ASN C C 1
ATOM 2227 O O . ASN C 1 84 ? 42.420 8.344 13.400 1.00 33.30 83 ASN C O 1
ATOM 2232 N N . SER C 1 85 ? 41.613 6.297 13.833 1.00 33.05 84 SER C N 1
ATOM 2233 C CA . SER C 1 85 ? 41.868 6.418 15.249 1.00 32.48 84 SER C CA 1
ATOM 2234 C C . SER C 1 85 ? 43.312 6.068 15.555 1.00 30.44 84 SER C C 1
ATOM 2235 O O . SER C 1 85 ? 43.927 5.333 14.824 1.00 29.14 84 SER C O 1
ATOM 2238 N N . THR C 1 86 ? 43.812 6.590 16.674 1.00 31.67 85 THR C N 1
ATOM 2239 C CA . THR C 1 86 ? 45.121 6.227 17.216 1.00 34.56 85 THR C CA 1
ATOM 2240 C C . THR C 1 86 ? 45.028 4.972 18.068 1.00 34.71 85 THR C C 1
ATOM 2241 O O . THR C 1 86 ? 46.040 4.382 18.424 1.00 33.38 85 THR C O 1
ATOM 2245 N N . SER C 1 87 ? 43.793 4.567 18.390 1.00 36.60 86 SER C N 1
ATOM 2246 C CA . SER C 1 87 ? 43.505 3.331 19.123 1.00 34.62 86 SER C CA 1
ATOM 2247 C C . SER C 1 87 ? 42.975 2.275 18.153 1.00 29.79 86 SER C C 1
ATOM 2248 O O . SER C 1 87 ? 42.628 2.583 17.015 1.00 29.04 86 SER C O 1
ATOM 2251 N N . SER C 1 88 ? 42.929 1.025 18.609 1.00 29.43 87 SER C N 1
ATOM 2252 C CA . SER C 1 88 ? 42.277 -0.036 17.854 1.00 30.58 87 SER C CA 1
ATOM 2253 C C . SER C 1 88 ? 40.765 0.213 17.783 1.00 25.43 87 SER C C 1
ATOM 2254 O O . SER C 1 88 ? 40.190 0.839 18.685 1.00 25.83 87 SER C O 1
ATOM 2257 N N . VAL C 1 89 ? 40.152 -0.313 16.717 1.00 24.26 88 VAL C N 1
ATOM 2258 C CA . VAL C 1 89 ? 38.694 -0.370 16.587 1.00 22.84 88 VAL C CA 1
ATOM 2259 C C . VAL C 1 89 ? 38.332 -1.856 16.429 1.00 21.73 88 VAL C C 1
ATOM 2260 O O . VAL C 1 89 ? 38.992 -2.607 15.699 1.00 23.39 88 VAL C O 1
ATOM 2264 N N . TYR C 1 90 ? 37.290 -2.276 17.133 1.00 20.57 89 TYR C N 1
ATOM 2265 C CA . TYR C 1 90 ? 36.809 -3.675 17.140 1.00 20.60 89 TYR C CA 1
ATOM 2266 C C . TYR C 1 90 ? 35.499 -3.756 16.373 1.00 21.54 89 TYR C C 1
ATOM 2267 O O . TYR C 1 90 ? 34.538 -3.085 16.787 1.00 23.27 89 TYR C O 1
ATOM 2276 N N . LEU C 1 91 ? 35.457 -4.569 15.327 1.00 23.21 90 LEU C N 1
ATOM 2277 C CA . LEU C 1 91 ? 34.257 -4.793 14.558 1.00 22.86 90 LEU C CA 1
ATOM 2278 C C . LEU C 1 91 ? 33.877 -6.240 14.800 1.00 23.19 90 LEU C C 1
ATOM 2279 O O . LEU C 1 91 ? 34.696 -7.152 14.560 1.00 19.04 90 LEU C O 1
ATOM 2284 N N . ILE C 1 92 ? 32.650 -6.460 15.330 1.00 17.69 91 ILE C N 1
ATOM 2285 C CA . ILE C 1 92 ? 32.198 -7.814 15.659 1.00 17.68 91 ILE C CA 1
ATOM 2286 C C . ILE C 1 92 ? 30.801 -8.071 15.124 1.00 16.76 91 ILE C C 1
ATOM 2287 O O . ILE C 1 92 ? 30.038 -7.146 14.812 1.00 15.16 91 ILE C O 1
ATOM 2292 N N . GLY C 1 93 ? 30.463 -9.348 14.988 1.00 17.21 92 GLY C N 1
ATOM 2293 C CA . GLY C 1 93 ? 29.153 -9.787 14.509 1.00 15.10 92 GLY C CA 1
ATOM 2294 C C . GLY C 1 93 ? 29.200 -11.281 14.421 1.00 15.74 92 GLY C C 1
ATOM 2295 O O . GLY C 1 93 ? 29.682 -11.949 15.350 1.00 14.11 92 GLY C O 1
ATOM 2296 N N . TYR C 1 94 ? 28.646 -11.854 13.364 1.00 15.34 93 TYR C N 1
ATOM 2297 C CA . TYR C 1 94 ? 28.438 -13.324 13.269 1.00 15.07 93 TYR C CA 1
ATOM 2298 C C . TYR C 1 94 ? 28.350 -13.735 11.809 1.00 15.83 93 TYR C C 1
ATOM 2299 O O . TYR C 1 94 ? 27.930 -12.905 10.912 1.00 18.37 93 TYR C O 1
ATOM 2308 N N . ARG C 1 95 ? 28.680 -15.000 11.549 1.00 16.63 94 ARG C N 1
ATOM 2309 C CA . ARG C 1 95 ? 28.284 -15.682 10.294 1.00 17.88 94 ARG C CA 1
ATOM 2310 C C . ARG C 1 95 ? 27.095 -16.604 10.554 1.00 20.16 94 ARG C C 1
ATOM 2311 O O . ARG C 1 95 ? 27.016 -17.108 11.661 1.00 19.16 94 ARG C O 1
ATOM 2319 N N . THR C 1 96 ? 26.250 -16.875 9.546 1.00 17.28 95 THR C N 1
ATOM 2320 C CA . THR C 1 96 ? 25.060 -17.701 9.706 1.00 19.31 95 THR C CA 1
ATOM 2321 C C . THR C 1 96 ? 25.123 -18.886 8.722 1.00 19.40 95 THR C C 1
ATOM 2322 O O . THR C 1 96 ? 25.544 -18.667 7.564 1.00 19.88 95 THR C O 1
ATOM 2326 N N . PHE C 1 97 ? 24.852 -20.101 9.232 1.00 17.13 96 PHE C N 1
ATOM 2327 C CA . PHE C 1 97 ? 25.025 -21.360 8.472 1.00 18.86 96 PHE C CA 1
ATOM 2328 C C . PHE C 1 97 ? 23.868 -22.275 8.752 1.00 20.84 96 PHE C C 1
ATOM 2329 O O . PHE C 1 97 ? 23.340 -22.245 9.861 1.00 18.55 96 PHE C O 1
ATOM 2337 N N . ASP C 1 98 ? 23.586 -23.194 7.830 1.00 21.05 97 ASP C N 1
ATOM 2338 C CA . ASP C 1 98 ? 22.797 -24.403 8.138 1.00 21.05 97 ASP C CA 1
ATOM 2339 C C . ASP C 1 98 ? 23.785 -25.470 8.460 1.00 21.87 97 ASP C C 1
ATOM 2340 O O . ASP C 1 98 ? 24.989 -25.396 8.051 1.00 19.51 97 ASP C O 1
ATOM 2345 N N . LEU C 1 99 ? 23.328 -26.503 9.168 1.00 21.47 98 LEU C N 1
ATOM 2346 C CA . LEU C 1 99 ? 24.218 -27.553 9.583 1.00 25.80 98 LEU C CA 1
ATOM 2347 C C . LEU C 1 99 ? 23.455 -28.855 9.685 1.00 27.34 98 LEU C C 1
ATOM 2348 O O . LEU C 1 99 ? 22.340 -28.856 10.172 1.00 23.66 98 LEU C O 1
ATOM 2353 N N . GLU C 1 100 ? 24.052 -29.933 9.173 1.00 23.69 99 GLU C N 1
ATOM 2354 C CA . GLU C 1 100 ? 23.615 -31.291 9.539 1.00 26.90 99 GLU C CA 1
ATOM 2355 C C . GLU C 1 100 ? 24.768 -32.225 9.888 1.00 26.39 99 GLU C C 1
ATOM 2356 O O . GLU C 1 100 ? 25.855 -32.229 9.250 1.00 25.94 99 GLU C O 1
ATOM 2362 N N . HIS C 1 101 ? 24.498 -33.128 10.825 1.00 24.57 100 HIS C N 1
ATOM 2363 C CA . HIS C 1 101 ? 25.482 -34.096 11.306 1.00 28.44 100 HIS C CA 1
ATOM 2364 C C . HIS C 1 101 ? 25.121 -35.514 10.916 1.00 27.69 100 HIS C C 1
ATOM 2365 O O . HIS C 1 101 ? 23.931 -35.866 10.901 1.00 29.18 100 HIS C O 1
ATOM 2372 N N . HIS C 1 102 ? 26.141 -36.313 10.584 1.00 26.47 101 HIS C N 1
ATOM 2373 C CA . HIS C 1 102 ? 26.033 -37.760 10.481 1.00 28.96 101 HIS C CA 1
ATOM 2374 C C . HIS C 1 102 ? 26.937 -38.412 11.546 1.00 34.18 101 HIS C C 1
ATOM 2375 O O . HIS C 1 102 ? 28.183 -38.303 11.511 1.00 32.81 101 HIS C O 1
ATOM 2382 N N . HIS C 1 103 ? 26.277 -39.017 12.543 1.00 41.36 102 HIS C N 1
ATOM 2383 C CA . HIS C 1 103 ? 26.921 -39.471 13.780 1.00 50.01 102 HIS C CA 1
ATOM 2384 C C . HIS C 1 103 ? 27.545 -40.866 13.630 1.00 44.94 102 HIS C C 1
ATOM 2385 O O . HIS C 1 103 ? 28.697 -41.070 14.076 1.00 48.61 102 HIS C O 1
ATOM 2392 N N . MET D 1 2 ? 0.948 -12.234 15.833 1.00 55.44 1 MET D N 1
ATOM 2393 C CA . MET D 1 2 ? 1.473 -10.886 16.238 1.00 59.54 1 MET D CA 1
ATOM 2394 C C . MET D 1 2 ? 0.308 -10.055 16.812 1.00 60.55 1 MET D C 1
ATOM 2395 O O . MET D 1 2 ? -0.777 -10.027 16.256 1.00 64.43 1 MET D O 1
ATOM 2400 N N . GLU D 1 3 ? 0.562 -9.393 17.940 1.00 50.91 2 GLU D N 1
ATOM 2401 C CA . GLU D 1 3 ? -0.251 -8.238 18.346 1.00 48.64 2 GLU D CA 1
ATOM 2402 C C . GLU D 1 3 ? 0.503 -7.314 19.283 1.00 40.86 2 GLU D C 1
ATOM 2403 O O . GLU D 1 3 ? 1.368 -7.754 20.058 1.00 39.16 2 GLU D O 1
ATOM 2409 N N . PHE D 1 4 ? 0.152 -6.030 19.228 1.00 30.39 3 PHE D N 1
ATOM 2410 C CA . PHE D 1 4 ? 0.693 -5.032 20.119 1.00 29.58 3 PHE D CA 1
ATOM 2411 C C . PHE D 1 4 ? 0.477 -5.426 21.571 1.00 27.81 3 PHE D C 1
ATOM 2412 O O . PHE D 1 4 ? -0.562 -5.939 21.934 1.00 22.06 3 PHE D O 1
ATOM 2420 N N . TRP D 1 5 ? 1.500 -5.182 22.392 1.00 25.90 4 TRP D N 1
ATOM 2421 C CA . TRP D 1 5 ? 1.456 -5.516 23.803 1.00 26.48 4 TRP D CA 1
ATOM 2422 C C . TRP D 1 5 ? 2.111 -4.344 24.525 1.00 23.93 4 TRP D C 1
ATOM 2423 O O . TRP D 1 5 ? 3.182 -3.890 24.095 1.00 21.61 4 TRP D O 1
ATOM 2434 N N . GLY D 1 6 ? 1.501 -3.898 25.631 1.00 21.94 5 GLY D N 1
ATOM 2435 C CA . GLY D 1 6 ? 2.036 -2.794 26.386 1.00 20.60 5 GLY D CA 1
ATOM 2436 C C . GLY D 1 6 ? 1.600 -2.777 27.837 1.00 21.45 5 GLY D C 1
ATOM 2437 O O . GLY D 1 6 ? 0.476 -3.202 28.155 1.00 19.58 5 GLY D O 1
ATOM 2438 N N . ILE D 1 7 ? 2.467 -2.269 28.715 1.00 20.21 6 ILE D N 1
ATOM 2439 C CA . ILE D 1 7 ? 2.110 -2.047 30.117 1.00 18.47 6 ILE D CA 1
ATOM 2440 C C . ILE D 1 7 ? 2.673 -0.707 30.555 1.00 19.52 6 ILE D C 1
ATOM 2441 O O . ILE D 1 7 ? 3.726 -0.262 30.090 1.00 20.20 6 ILE D O 1
ATOM 2446 N N . GLU D 1 8 ? 1.966 -0.065 31.491 1.00 17.74 7 GLU D N 1
ATOM 2447 C CA . GLU D 1 8 ? 2.414 1.097 32.191 1.00 18.13 7 GLU D CA 1
ATOM 2448 C C . GLU D 1 8 ? 2.776 0.630 33.603 1.00 18.17 7 GLU D C 1
ATOM 2449 O O . GLU D 1 8 ? 1.904 0.156 34.329 1.00 17.62 7 GLU D O 1
ATOM 2455 N N . ILE D 1 9 ? 4.042 0.789 33.981 1.00 18.10 8 ILE D N 1
ATOM 2456 C CA . ILE D 1 9 ? 4.498 0.407 35.301 1.00 18.99 8 ILE D CA 1
ATOM 2457 C C . ILE D 1 9 ? 4.486 1.673 36.122 1.00 19.21 8 ILE D C 1
ATOM 2458 O O . ILE D 1 9 ? 5.291 2.581 35.899 1.00 16.84 8 ILE D O 1
ATOM 2463 N N . LYS D 1 10 ? 3.541 1.720 37.071 1.00 20.45 9 LYS D N 1
ATOM 2464 C CA . LYS D 1 10 ? 3.353 2.912 37.899 1.00 23.23 9 LYS D CA 1
ATOM 2465 C C . LYS D 1 10 ? 4.437 2.982 38.971 1.00 22.90 9 LYS D C 1
ATOM 2466 O O . LYS D 1 10 ? 4.994 1.957 39.364 1.00 22.29 9 LYS D O 1
ATOM 2472 N N . PRO D 1 11 ? 4.796 4.200 39.436 1.00 24.77 10 PRO D N 1
ATOM 2473 C CA . PRO D 1 11 ? 5.855 4.369 40.427 1.00 23.12 10 PRO D CA 1
ATOM 2474 C C . PRO D 1 11 ? 5.548 3.556 41.689 1.00 23.54 10 PRO D C 1
ATOM 2475 O O . PRO D 1 11 ? 4.395 3.549 42.108 1.00 23.02 10 PRO D O 1
ATOM 2479 N N . GLY D 1 12 ? 6.548 2.816 42.188 1.00 26.47 11 GLY D N 1
ATOM 2480 C CA . GLY D 1 12 ? 6.416 2.050 43.410 1.00 27.45 11 GLY D CA 1
ATOM 2481 C C . GLY D 1 12 ? 5.544 0.813 43.324 1.00 30.13 11 GLY D C 1
ATOM 2482 O O . GLY D 1 12 ? 5.218 0.210 44.341 1.00 28.93 11 GLY D O 1
ATOM 2483 N N . LYS D 1 13 ? 5.197 0.404 42.098 1.00 31.02 12 LYS D N 1
ATOM 2484 C CA . LYS D 1 13 ? 4.260 -0.689 41.878 1.00 30.06 12 LYS D CA 1
ATOM 2485 C C . LYS D 1 13 ? 4.817 -1.613 40.807 1.00 30.73 12 LYS D C 1
ATOM 2486 O O . LYS D 1 13 ? 4.500 -1.445 39.628 1.00 29.46 12 LYS D O 1
ATOM 2492 N N . PRO D 1 14 ? 5.618 -2.632 41.194 1.00 28.69 13 PRO D N 1
ATOM 2493 C CA . PRO D 1 14 ? 6.079 -3.629 40.237 1.00 29.10 13 PRO D CA 1
ATOM 2494 C C . PRO D 1 14 ? 4.886 -4.247 39.506 1.00 30.26 13 PRO D C 1
ATOM 2495 O O . PRO D 1 14 ? 3.854 -4.415 40.117 1.00 28.92 13 PRO D O 1
ATOM 2499 N N . PHE D 1 15 ? 5.082 -4.561 38.220 1.00 25.53 14 PHE D N 1
ATOM 2500 C CA . PHE D 1 15 ? 4.039 -5.035 37.359 1.00 25.38 14 PHE D CA 1
ATOM 2501 C C . PHE D 1 15 ? 4.367 -6.496 37.035 1.00 26.04 14 PHE D C 1
ATOM 2502 O O . PHE D 1 15 ? 5.323 -6.781 36.354 1.00 21.59 14 PHE D O 1
ATOM 2510 N N . LYS D 1 16 ? 3.503 -7.395 37.537 1.00 25.86 15 LYS D N 1
ATOM 2511 C CA . LYS D 1 16 ? 3.609 -8.825 37.363 1.00 30.96 15 LYS D CA 1
ATOM 2512 C C . LYS D 1 16 ? 2.789 -9.290 36.183 1.00 29.80 15 LYS D C 1
ATOM 2513 O O . LYS D 1 16 ? 1.607 -8.981 36.074 1.00 30.78 15 LYS D O 1
ATOM 2519 N N . VAL D 1 17 ? 3.420 -10.059 35.294 1.00 29.29 16 VAL D N 1
ATOM 2520 C CA . VAL D 1 17 ? 2.773 -10.624 34.122 1.00 33.72 16 VAL D CA 1
ATOM 2521 C C . VAL D 1 17 ? 2.817 -12.135 34.221 1.00 37.54 16 VAL D C 1
ATOM 2522 O O . VAL D 1 17 ? 3.881 -12.700 34.439 1.00 36.25 16 VAL D O 1
ATOM 2526 N N . ILE D 1 18 ? 1.652 -12.760 34.009 1.00 43.72 17 ILE D N 1
ATOM 2527 C CA . ILE D 1 18 ? 1.521 -14.216 33.894 1.00 50.62 17 ILE D CA 1
ATOM 2528 C C . ILE D 1 18 ? 1.171 -14.697 32.477 1.00 47.21 17 ILE D C 1
ATOM 2529 O O . ILE D 1 18 ? 0.219 -14.211 31.913 1.00 56.48 17 ILE D O 1
ATOM 2534 N N . GLY D 1 22 ? 2.945 -21.162 26.516 1.00 58.92 21 GLY D N 1
ATOM 2535 C CA . GLY D 1 22 ? 3.252 -21.061 25.098 1.00 57.89 21 GLY D CA 1
ATOM 2536 C C . GLY D 1 22 ? 3.324 -19.637 24.535 1.00 61.45 21 GLY D C 1
ATOM 2537 O O . GLY D 1 22 ? 3.938 -19.402 23.481 1.00 62.56 21 GLY D O 1
ATOM 2538 N N . PHE D 1 23 ? 2.647 -18.701 25.210 1.00 59.10 22 PHE D N 1
ATOM 2539 C CA . PHE D 1 23 ? 2.607 -17.302 24.792 1.00 62.78 22 PHE D CA 1
ATOM 2540 C C . PHE D 1 23 ? 3.829 -16.518 25.271 1.00 58.08 22 PHE D C 1
ATOM 2541 O O . PHE D 1 23 ? 4.326 -16.732 26.391 1.00 50.91 22 PHE D O 1
ATOM 2549 N N . MET D 1 24 ? 4.326 -15.624 24.408 1.00 54.06 23 MET D N 1
ATOM 2550 C CA . MET D 1 24 ? 5.563 -14.925 24.652 1.00 47.07 23 MET D CA 1
ATOM 2551 C C . MET D 1 24 ? 5.425 -13.458 24.322 1.00 40.33 23 MET D C 1
ATOM 2552 O O . MET D 1 24 ? 4.742 -13.093 23.383 1.00 36.39 23 MET D O 1
ATOM 2557 N N . VAL D 1 25 ? 6.068 -12.621 25.138 1.00 32.49 24 VAL D N 1
ATOM 2558 C CA . VAL D 1 25 ? 6.119 -11.183 24.905 1.00 31.99 24 VAL D CA 1
ATOM 2559 C C . VAL D 1 25 ? 7.491 -10.871 24.327 1.00 29.55 24 VAL D C 1
ATOM 2560 O O . VAL D 1 25 ? 8.518 -11.282 24.888 1.00 28.85 24 VAL D O 1
ATOM 2564 N N . HIS D 1 26 ? 7.531 -10.145 23.215 1.00 25.44 25 HIS D N 1
ATOM 2565 C CA . HIS D 1 26 ? 8.760 -9.452 22.782 1.00 26.20 25 HIS D CA 1
ATOM 2566 C C . HIS D 1 26 ? 8.701 -8.020 23.293 1.00 26.06 25 HIS D C 1
ATOM 2567 O O . HIS D 1 26 ? 7.905 -7.221 22.823 1.00 27.23 25 HIS D O 1
ATOM 2574 N N . ALA D 1 27 ? 9.558 -7.692 24.248 1.00 22.74 26 ALA D N 1
ATOM 2575 C CA . ALA D 1 27 ? 9.700 -6.334 24.736 1.00 23.10 26 ALA D CA 1
ATOM 2576 C C . ALA D 1 27 ? 10.628 -5.599 23.819 1.00 23.76 26 ALA D C 1
ATOM 2577 O O . ALA D 1 27 ? 11.728 -6.122 23.476 1.00 21.45 26 ALA D O 1
ATOM 2579 N N . SER D 1 28 ? 10.176 -4.440 23.320 1.00 21.00 27 SER D N 1
ATOM 2580 C CA . SER D 1 28 ? 10.892 -3.663 22.332 1.00 19.63 27 SER D CA 1
ATOM 2581 C C . SER D 1 28 ? 11.372 -2.305 22.807 1.00 17.92 27 SER D C 1
ATOM 2582 O O . SER D 1 28 ? 12.361 -1.799 22.309 1.00 16.81 27 SER D O 1
ATOM 2585 N N . GLN D 1 29 ? 10.607 -1.662 23.688 1.00 16.99 28 GLN D N 1
ATOM 2586 C CA . GLN D 1 29 ? 10.790 -0.256 23.963 1.00 16.90 28 GLN D CA 1
ATOM 2587 C C . GLN D 1 29 ? 10.409 0.044 25.400 1.00 16.41 28 GLN D C 1
ATOM 2588 O O . GLN D 1 29 ? 9.397 -0.433 25.877 1.00 17.36 28 GLN D O 1
ATOM 2594 N N . VAL D 1 30 ? 11.247 0.853 26.054 1.00 18.42 29 VAL D N 1
ATOM 2595 C CA . VAL D 1 30 ? 11.079 1.248 27.455 1.00 18.40 29 VAL D CA 1
ATOM 2596 C C . VAL D 1 30 ? 11.193 2.753 27.475 1.00 17.59 29 VAL D C 1
ATOM 2597 O O . VAL D 1 30 ? 12.204 3.310 27.056 1.00 19.99 29 VAL D O 1
ATOM 2601 N N . THR D 1 31 ? 10.141 3.428 27.948 1.00 17.07 30 THR D N 1
ATOM 2602 C CA . THR D 1 31 ? 10.051 4.888 27.880 1.00 17.51 30 THR D CA 1
ATOM 2603 C C . THR D 1 31 ? 9.725 5.493 29.246 1.00 16.64 30 THR D C 1
ATOM 2604 O O . THR D 1 31 ? 8.828 5.022 29.922 1.00 18.33 30 THR D O 1
ATOM 2608 N N . LEU D 1 32 ? 10.454 6.547 29.587 1.00 16.72 31 LEU D N 1
ATOM 2609 C CA . LEU D 1 32 ? 10.241 7.303 30.814 1.00 17.71 31 LEU D CA 1
ATOM 2610 C C . LEU D 1 32 ? 9.109 8.288 30.634 1.00 18.12 31 LEU D C 1
ATOM 2611 O O . LEU D 1 32 ? 9.138 9.082 29.697 1.00 16.99 31 LEU D O 1
ATOM 2616 N N . GLY D 1 33 ? 8.107 8.231 31.527 1.00 17.25 32 GLY D N 1
ATOM 2617 C CA . GLY D 1 33 ? 7.057 9.233 31.567 1.00 18.50 32 GLY D CA 1
ATOM 2618 C C . GLY D 1 33 ? 7.439 10.530 32.220 1.00 20.65 32 GLY D C 1
ATOM 2619 O O . GLY D 1 33 ? 8.365 10.579 33.035 1.00 20.32 32 GLY D O 1
ATOM 2620 N N . ASP D 1 34 ? 6.679 11.581 31.923 1.00 22.17 33 ASP D N 1
ATOM 2621 C CA . ASP D 1 34 ? 6.851 12.910 32.585 1.00 24.53 33 ASP D CA 1
ATOM 2622 C C . ASP D 1 34 ? 8.276 13.338 32.658 1.00 22.88 33 ASP D C 1
ATOM 2623 O O . ASP D 1 34 ? 8.731 13.709 33.745 1.00 24.44 33 ASP D O 1
ATOM 2628 N N . VAL D 1 35 ? 8.991 13.283 31.533 1.00 20.62 34 VAL D N 1
ATOM 2629 C CA . VAL D 1 35 ? 10.422 13.504 31.531 1.00 24.36 34 VAL D CA 1
ATOM 2630 C C . VAL D 1 35 ? 10.794 14.847 32.148 1.00 26.36 34 VAL D C 1
ATOM 2631 O O . VAL D 1 35 ? 11.778 14.962 32.841 1.00 27.12 34 VAL D O 1
ATOM 2635 N N . GLU D 1 36 ? 9.980 15.869 31.861 1.00 27.96 35 GLU D N 1
ATOM 2636 C CA . GLU D 1 36 ? 10.242 17.234 32.310 1.00 30.33 35 GLU D CA 1
ATOM 2637 C C . GLU D 1 36 ? 10.145 17.374 33.831 1.00 29.96 35 GLU D C 1
ATOM 2638 O O . GLU D 1 36 ? 10.725 18.310 34.414 1.00 27.85 35 GLU D O 1
ATOM 2644 N N . LYS D 1 37 ? 9.428 16.445 34.470 1.00 26.96 36 LYS D N 1
ATOM 2645 C CA . LYS D 1 37 ? 9.085 16.534 35.894 1.00 29.29 36 LYS D CA 1
ATOM 2646 C C . LYS D 1 37 ? 9.935 15.701 36.829 1.00 29.88 36 LYS D C 1
ATOM 2647 O O . LYS D 1 37 ? 9.894 15.897 38.032 1.00 25.76 36 LYS D O 1
ATOM 2653 N N . VAL D 1 38 ? 10.692 14.737 36.288 1.00 25.50 37 VAL D N 1
ATOM 2654 C CA . VAL D 1 38 ? 11.573 13.913 37.128 1.00 26.98 37 VAL D CA 1
ATOM 2655 C C . VAL D 1 38 ? 12.814 14.721 37.494 1.00 23.90 37 VAL D C 1
ATOM 2656 O O . VAL D 1 38 ? 13.127 15.719 36.835 1.00 21.48 37 VAL D O 1
ATOM 2660 N N . LYS D 1 39 ? 13.538 14.244 38.510 1.00 24.08 38 LYS D N 1
ATOM 2661 C CA . LYS D 1 39 ? 14.720 14.900 39.000 1.00 25.99 38 LYS D CA 1
ATOM 2662 C C . LYS D 1 39 ? 15.777 15.003 37.898 1.00 31.18 38 LYS D C 1
ATOM 2663 O O . LYS D 1 39 ? 16.065 14.021 37.167 1.00 28.41 38 LYS D O 1
ATOM 2669 N N . LYS D 1 40 ? 16.346 16.212 37.775 1.00 29.18 39 LYS D N 1
ATOM 2670 C CA . LYS D 1 40 ? 17.422 16.478 36.866 1.00 34.42 39 LYS D CA 1
ATOM 2671 C C . LYS D 1 40 ? 18.671 15.669 37.231 1.00 34.65 39 LYS D C 1
ATOM 2672 O O . LYS D 1 40 ? 19.118 15.614 38.389 1.00 30.97 39 LYS D O 1
ATOM 2678 N N . ASP D 1 41 ? 19.267 15.091 36.202 1.00 32.02 40 ASP D N 1
ATOM 2679 C CA . ASP D 1 41 ? 20.553 14.394 36.330 1.00 39.13 40 ASP D CA 1
ATOM 2680 C C . ASP D 1 41 ? 20.433 13.140 37.196 1.00 36.11 40 ASP D C 1
ATOM 2681 O O . ASP D 1 41 ? 21.458 12.574 37.559 1.00 43.23 40 ASP D O 1
ATOM 2686 N N . GLU D 1 42 ? 19.205 12.691 37.488 1.00 31.46 41 GLU D N 1
ATOM 2687 C CA . GLU D 1 42 ? 19.030 11.401 38.161 1.00 30.41 41 GLU D CA 1
ATOM 2688 C C . GLU D 1 42 ? 18.855 10.291 37.121 1.00 28.85 41 GLU D C 1
ATOM 2689 O O . GLU D 1 42 ? 18.265 10.522 36.082 1.00 22.95 41 GLU D O 1
ATOM 2695 N N . THR D 1 43 ? 19.388 9.104 37.433 1.00 25.98 42 THR D N 1
ATOM 2696 C CA . THR D 1 43 ? 19.230 7.931 36.590 1.00 25.80 42 THR D CA 1
ATOM 2697 C C . THR D 1 43 ? 18.377 6.920 37.309 1.00 25.22 42 THR D C 1
ATOM 2698 O O . THR D 1 43 ? 18.605 6.629 38.465 1.00 26.44 42 THR D O 1
ATOM 2702 N N . PHE D 1 44 ? 17.385 6.386 36.597 1.00 22.20 43 PHE D N 1
ATOM 2703 C CA . PHE D 1 44 ? 16.469 5.392 37.129 1.00 21.75 43 PHE D CA 1
ATOM 2704 C C . PHE D 1 44 ? 16.762 4.053 36.482 1.00 24.45 43 PHE D C 1
ATOM 2705 O O . PHE D 1 44 ? 17.056 3.958 35.295 1.00 26.42 43 PHE D O 1
ATOM 2713 N N . ALA D 1 45 ? 16.695 3.013 37.289 1.00 23.12 44 ALA D N 1
ATOM 2714 C CA . ALA D 1 45 ? 17.000 1.680 36.876 1.00 21.44 44 ALA D CA 1
ATOM 2715 C C . ALA D 1 45 ? 15.698 0.918 36.678 1.00 21.58 44 ALA D C 1
ATOM 2716 O O . ALA D 1 45 ? 14.779 1.033 37.464 1.00 21.31 44 ALA D O 1
ATOM 2718 N N . VAL D 1 46 ? 15.647 0.116 35.612 1.00 19.74 45 VAL D N 1
ATOM 2719 C CA . VAL D 1 46 ? 14.543 -0.773 35.291 1.00 19.75 45 VAL D CA 1
ATOM 2720 C C . VAL D 1 46 ? 15.048 -2.202 35.378 1.00 19.82 45 VAL D C 1
ATOM 2721 O O . VAL D 1 46 ? 16.076 -2.538 34.802 1.00 18.48 45 VAL D O 1
ATOM 2725 N N . TYR D 1 47 ? 14.277 -3.032 36.070 1.00 22.05 46 TYR D N 1
ATOM 2726 C CA . TYR D 1 47 ? 14.585 -4.434 36.414 1.00 24.30 46 TYR D CA 1
ATOM 2727 C C . TYR D 1 47 ? 13.511 -5.364 35.867 1.00 23.41 46 TYR D C 1
ATOM 2728 O O . TYR D 1 47 ? 12.295 -5.022 35.850 1.00 25.57 46 TYR D O 1
ATOM 2737 N N . VAL D 1 48 ? 13.949 -6.578 35.548 1.00 22.86 47 VAL D N 1
ATOM 2738 C CA . VAL D 1 48 ? 13.055 -7.689 35.333 1.00 23.64 47 VAL D CA 1
ATOM 2739 C C . VAL D 1 48 ? 13.433 -8.825 36.267 1.00 25.00 47 VAL D C 1
ATOM 2740 O O . VAL D 1 48 ? 14.633 -9.152 36.412 1.00 24.43 47 VAL D O 1
ATOM 2744 N N . LYS D 1 49 ? 12.415 -9.409 36.894 1.00 27.98 48 LYS D N 1
ATOM 2745 C CA . LYS D 1 49 ? 12.542 -10.659 37.653 1.00 31.09 48 LYS D CA 1
ATOM 2746 C C . LYS D 1 49 ? 11.776 -11.724 36.925 1.00 28.71 48 LYS D C 1
ATOM 2747 O O . LYS D 1 49 ? 10.610 -11.551 36.622 1.00 26.46 48 LYS D O 1
ATOM 2753 N N . ILE D 1 50 ? 12.417 -12.860 36.696 1.00 26.90 49 ILE D N 1
ATOM 2754 C CA . ILE D 1 50 ? 11.854 -13.972 35.955 1.00 28.24 49 ILE D CA 1
ATOM 2755 C C . ILE D 1 50 ? 11.301 -15.034 36.902 1.00 28.69 49 ILE D C 1
ATOM 2756 O O . ILE D 1 50 ? 11.983 -15.439 37.815 1.00 30.46 49 ILE D O 1
ATOM 2761 N N . GLY D 1 51 ? 10.068 -15.467 36.664 1.00 31.65 50 GLY D N 1
ATOM 2762 C CA . GLY D 1 51 ? 9.445 -16.546 37.419 1.00 34.60 50 GLY D CA 1
ATOM 2763 C C . GLY D 1 51 ? 9.454 -16.207 38.880 1.00 39.53 50 GLY D C 1
ATOM 2764 O O . GLY D 1 51 ? 9.024 -15.122 39.249 1.00 34.58 50 GLY D O 1
ATOM 2765 N N . ASP D 1 52 ? 9.956 -17.123 39.720 1.00 43.31 51 ASP D N 1
ATOM 2766 C CA . ASP D 1 52 ? 10.019 -16.884 41.171 1.00 50.32 51 ASP D CA 1
ATOM 2767 C C . ASP D 1 52 ? 11.351 -16.320 41.683 1.00 52.63 51 ASP D C 1
ATOM 2768 O O . ASP D 1 52 ? 11.553 -16.241 42.885 1.00 54.73 51 ASP D O 1
ATOM 2773 N N . ASP D 1 53 ? 12.252 -15.938 40.778 1.00 53.12 52 ASP D N 1
ATOM 2774 C CA . ASP D 1 53 ? 13.572 -15.396 41.164 1.00 55.55 52 ASP D CA 1
ATOM 2775 C C . ASP D 1 53 ? 13.392 -14.188 42.048 1.00 60.14 52 ASP D C 1
ATOM 2776 O O . ASP D 1 53 ? 12.602 -13.321 41.754 1.00 66.07 52 ASP D O 1
ATOM 2781 N N . GLU D 1 54 ? 14.137 -14.117 43.144 1.00 58.64 53 GLU D N 1
ATOM 2782 C CA . GLU D 1 54 ? 14.042 -12.936 43.991 1.00 61.37 53 GLU D CA 1
ATOM 2783 C C . GLU D 1 54 ? 14.919 -11.799 43.492 1.00 57.84 53 GLU D C 1
ATOM 2784 O O . GLU D 1 54 ? 14.707 -10.664 43.857 1.00 54.42 53 GLU D O 1
ATOM 2790 N N . ASN D 1 55 ? 15.965 -12.135 42.742 1.00 55.15 54 ASN D N 1
ATOM 2791 C CA . ASN D 1 55 ? 16.943 -11.146 42.286 1.00 55.16 54 ASN D CA 1
ATOM 2792 C C . ASN D 1 55 ? 16.779 -11.003 40.769 1.00 53.71 54 ASN D C 1
ATOM 2793 O O . ASN D 1 55 ? 16.552 -11.985 40.048 1.00 55.39 54 ASN D O 1
ATOM 2798 N N . GLY D 1 56 ? 16.810 -9.755 40.308 1.00 46.43 55 GLY D N 1
ATOM 2799 C CA . GLY D 1 56 ? 16.457 -9.429 38.948 1.00 41.79 55 GLY D CA 1
ATOM 2800 C C . GLY D 1 56 ? 17.677 -9.118 38.112 1.00 33.92 55 GLY D C 1
ATOM 2801 O O . GLY D 1 56 ? 18.842 -9.152 38.577 1.00 35.78 55 GLY D O 1
ATOM 2802 N N . PHE D 1 57 ? 17.407 -8.771 36.854 1.00 26.68 56 PHE D N 1
ATOM 2803 C CA . PHE D 1 57 ? 18.396 -8.217 35.958 1.00 26.37 56 PHE D CA 1
ATOM 2804 C C . PHE D 1 57 ? 17.960 -6.838 35.656 1.00 26.64 56 PHE D C 1
ATOM 2805 O O . PHE D 1 57 ? 16.803 -6.615 35.390 1.00 28.21 56 PHE D O 1
ATOM 2813 N N . MET D 1 58 ? 18.904 -5.896 35.616 1.00 27.53 57 MET D N 1
ATOM 2814 C CA . MET D 1 58 ? 18.690 -4.638 34.977 1.00 27.44 57 MET D CA 1
ATOM 2815 C C . MET D 1 58 ? 18.507 -4.821 33.493 1.00 27.43 57 MET D C 1
ATOM 2816 O O . MET D 1 58 ? 19.302 -5.495 32.827 1.00 25.10 57 MET D O 1
ATOM 2821 N N . ILE D 1 59 ? 17.460 -4.177 32.961 1.00 25.00 58 ILE D N 1
ATOM 2822 C CA . ILE D 1 59 ? 17.258 -4.108 31.523 1.00 24.99 58 ILE D CA 1
ATOM 2823 C C . ILE D 1 59 ? 17.722 -2.800 30.911 1.00 23.85 58 ILE D C 1
ATOM 2824 O O . ILE D 1 59 ? 17.894 -2.695 29.709 1.00 24.35 58 ILE D O 1
ATOM 2829 N N . GLY D 1 60 ? 17.914 -1.783 31.767 1.00 21.35 59 GLY D N 1
ATOM 2830 C CA . GLY D 1 60 ? 18.393 -0.505 31.312 1.00 20.45 59 GLY D CA 1
ATOM 2831 C C . GLY D 1 60 ? 18.172 0.585 32.324 1.00 19.08 59 GLY D C 1
ATOM 2832 O O . GLY D 1 60 ? 17.522 0.393 33.346 1.00 17.67 59 GLY D O 1
ATOM 2833 N N . ASN D 1 61 ? 18.728 1.741 31.997 1.00 18.49 60 ASN D N 1
ATOM 2834 C CA . ASN D 1 61 ? 18.603 2.945 32.759 1.00 19.61 60 ASN D CA 1
ATOM 2835 C C . ASN D 1 61 ? 17.819 3.966 31.934 1.00 20.49 60 ASN D C 1
ATOM 2836 O O . ASN D 1 61 ? 17.834 3.918 30.719 1.00 20.81 60 ASN D O 1
ATOM 2841 N N . LEU D 1 62 ? 17.116 4.841 32.644 1.00 18.78 61 LEU D N 1
ATOM 2842 C CA . LEU D 1 62 ? 16.382 5.968 32.090 1.00 19.68 61 LEU D CA 1
ATOM 2843 C C . LEU D 1 62 ? 16.737 7.250 32.827 1.00 22.11 61 LEU D C 1
ATOM 2844 O O . LEU D 1 62 ? 17.047 7.213 34.008 1.00 23.60 61 LEU D O 1
ATOM 2849 N N . SER D 1 63 ? 16.712 8.368 32.103 1.00 20.07 62 SER D N 1
ATOM 2850 C CA . SER D 1 63 ? 17.032 9.682 32.612 1.00 23.20 62 SER D CA 1
ATOM 2851 C C . SER D 1 63 ? 16.505 10.727 31.643 1.00 23.10 62 SER D C 1
ATOM 2852 O O . SER D 1 63 ? 16.093 10.389 30.509 1.00 20.71 62 SER D O 1
ATOM 2855 N N . GLN D 1 64 ? 16.547 12.007 32.054 1.00 24.48 63 GLN D N 1
ATOM 2856 C CA . GLN D 1 64 ? 16.138 13.079 31.158 1.00 26.71 63 GLN D CA 1
ATOM 2857 C C . GLN D 1 64 ? 16.945 13.066 29.905 1.00 27.31 63 GLN D C 1
ATOM 2858 O O . GLN D 1 64 ? 16.412 13.263 28.834 1.00 30.05 63 GLN D O 1
ATOM 2864 N N . LYS D 1 65 ? 18.227 12.758 30.013 1.00 29.72 64 LYS D N 1
ATOM 2865 C CA . LYS D 1 65 ? 19.124 12.721 28.864 1.00 34.78 64 LYS D CA 1
ATOM 2866 C C . LYS D 1 65 ? 18.961 11.500 27.971 1.00 33.17 64 LYS D C 1
ATOM 2867 O O . LYS D 1 65 ? 19.205 11.612 26.765 1.00 27.98 64 LYS D O 1
ATOM 2873 N N . PHE D 1 66 ? 18.528 10.363 28.539 1.00 30.78 65 PHE D N 1
ATOM 2874 C CA . PHE D 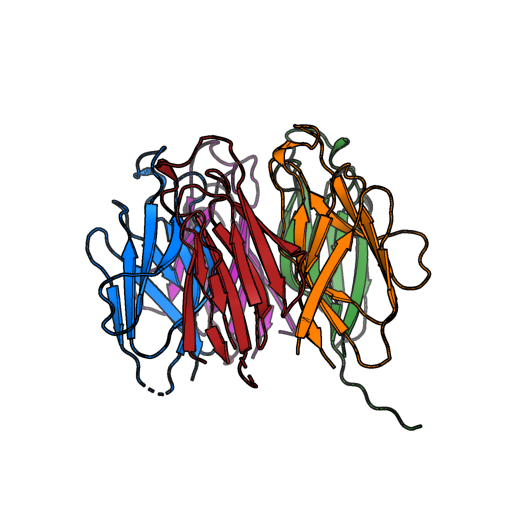1 66 ? 18.293 9.120 27.796 1.00 29.90 65 PHE D CA 1
ATOM 2875 C C . PHE D 1 66 ? 16.911 8.635 28.228 1.00 25.01 65 PHE D C 1
ATOM 2876 O O . PHE D 1 66 ? 16.789 7.764 29.070 1.00 21.11 65 PHE D O 1
ATOM 2884 N N . PRO D 1 67 ? 15.811 9.244 27.719 1.00 21.05 66 PRO D N 1
ATOM 2885 C CA . PRO D 1 67 ? 14.470 9.001 28.267 1.00 20.59 66 PRO D CA 1
ATOM 2886 C C . PRO D 1 67 ? 13.666 7.853 27.630 1.00 19.96 66 PRO D C 1
ATOM 2887 O O . PRO D 1 67 ? 12.546 7.638 27.984 1.00 17.51 66 PRO D O 1
ATOM 2891 N N . GLN D 1 68 ? 14.308 7.081 26.763 1.00 18.27 67 GLN D N 1
ATOM 2892 C CA . GLN D 1 68 ? 13.812 5.824 26.291 1.00 18.87 67 GLN D CA 1
ATOM 2893 C C . GLN D 1 68 ? 14.969 5.017 25.715 1.00 19.82 67 GLN D C 1
ATOM 2894 O O . GLN D 1 68 ? 15.998 5.564 25.401 1.00 23.09 67 GLN D O 1
ATOM 2900 N N . PHE D 1 69 ? 14.792 3.701 25.637 1.00 21.05 68 PHE D N 1
ATOM 2901 C CA . PHE D 1 69 ? 15.734 2.866 24.930 1.00 20.71 68 PHE D CA 1
ATOM 2902 C C . PHE D 1 69 ? 15.003 1.676 24.353 1.00 20.04 68 PHE D C 1
ATOM 2903 O O . PHE D 1 69 ? 13.992 1.236 24.882 1.00 19.72 68 PHE D O 1
ATOM 2911 N N . SER D 1 70 ? 15.521 1.202 23.221 1.00 19.76 69 SER D N 1
ATOM 2912 C CA . SER D 1 70 ? 15.088 0.033 22.540 1.00 23.56 69 SER D CA 1
ATOM 2913 C C . SER D 1 70 ? 15.801 -1.187 23.086 1.00 23.13 69 SER D C 1
ATOM 2914 O O . SER D 1 70 ? 16.908 -1.109 23.570 1.00 24.65 69 SER D O 1
ATOM 2917 N N . ILE D 1 71 ? 15.109 -2.320 23.035 1.00 21.85 70 ILE D N 1
ATOM 2918 C CA . ILE D 1 71 ? 15.669 -3.588 23.453 1.00 22.47 70 ILE D CA 1
ATOM 2919 C C . ILE D 1 71 ? 15.073 -4.691 22.589 1.00 20.85 70 ILE D C 1
ATOM 2920 O O . ILE D 1 71 ? 14.024 -4.509 22.012 1.00 20.85 70 ILE D O 1
ATOM 2925 N N . ASP D 1 72 ? 15.771 -5.830 22.511 1.00 19.47 71 ASP D N 1
ATOM 2926 C CA . ASP D 1 72 ? 15.307 -7.024 21.816 1.00 18.24 71 ASP D CA 1
ATOM 2927 C C . ASP D 1 72 ? 15.245 -8.136 22.823 1.00 19.53 71 ASP D C 1
ATOM 2928 O O . ASP D 1 72 ? 16.200 -8.852 23.013 1.00 18.91 71 ASP D O 1
ATOM 2933 N N . LEU D 1 73 ? 14.118 -8.240 23.534 1.00 18.62 72 LEU D N 1
ATOM 2934 C CA . LEU D 1 73 ? 13.991 -9.183 24.630 1.00 22.60 72 LEU D CA 1
ATOM 2935 C C . LEU D 1 73 ? 12.743 -9.990 24.472 1.00 23.44 72 LEU D C 1
ATOM 2936 O O . LEU D 1 73 ? 11.682 -9.453 24.218 1.00 23.97 72 LEU D O 1
ATOM 2941 N N . TYR D 1 74 ? 12.858 -11.299 24.645 1.00 25.62 73 TYR D N 1
ATOM 2942 C CA . TYR D 1 74 ? 11.709 -12.233 24.744 1.00 27.22 73 TYR D CA 1
ATOM 2943 C C . TYR D 1 74 ? 11.498 -12.590 26.210 1.00 27.45 73 TYR D C 1
ATOM 2944 O O . TYR D 1 74 ? 12.459 -12.998 26.886 1.00 34.61 73 TYR D O 1
ATOM 2953 N N . LEU D 1 75 ? 10.270 -12.429 26.683 1.00 25.74 74 LEU D N 1
ATOM 2954 C CA . LEU D 1 75 ? 9.878 -12.738 28.038 1.00 27.83 74 LEU D CA 1
ATOM 2955 C C . LEU D 1 75 ? 8.758 -13.789 27.973 1.00 31.23 74 LEU D C 1
ATOM 2956 O O . LEU D 1 75 ? 7.795 -13.684 27.199 1.00 35.66 74 LEU D O 1
ATOM 2961 N N . GLY D 1 76 ? 8.895 -14.815 28.801 1.00 36.13 75 GLY D N 1
ATOM 2962 C CA . GLY D 1 76 ? 8.077 -16.010 28.761 1.00 37.43 75 GLY D CA 1
ATOM 2963 C C . GLY D 1 76 ? 6.887 -15.946 29.680 1.00 45.62 75 GLY D C 1
ATOM 2964 O O . GLY D 1 76 ? 6.215 -14.885 29.790 1.00 45.74 75 GLY D O 1
ATOM 2965 N N . HIS D 1 77 ? 6.595 -17.072 30.330 1.00 45.68 76 HIS D N 1
ATOM 2966 C CA . HIS D 1 77 ? 5.358 -17.232 31.032 1.00 53.44 76 HIS D CA 1
ATOM 2967 C C . HIS D 1 77 ? 5.114 -16.171 32.139 1.00 49.84 76 HIS D C 1
ATOM 2968 O O . HIS D 1 77 ? 4.016 -15.609 32.266 1.00 50.30 76 HIS D O 1
ATOM 2975 N N . GLU D 1 78 ? 6.148 -15.921 32.944 1.00 38.29 77 GLU D N 1
ATOM 2976 C CA . GLU D 1 78 ? 5.988 -15.202 34.178 1.00 34.79 77 GLU D CA 1
ATOM 2977 C C . GLU D 1 78 ? 7.166 -14.272 34.467 1.00 29.82 77 GLU D C 1
ATOM 2978 O O . GLU D 1 78 ? 8.304 -14.700 34.561 1.00 30.78 77 GLU D O 1
ATOM 2984 N N . PHE D 1 79 ? 6.874 -12.979 34.587 1.00 26.67 78 PHE D N 1
ATOM 2985 C CA . PHE D 1 79 ? 7.902 -11.995 34.854 1.00 24.46 78 PHE D CA 1
ATOM 2986 C C . PHE D 1 79 ? 7.338 -10.801 35.558 1.00 24.55 78 PHE D C 1
ATOM 2987 O O . PHE D 1 79 ? 6.137 -10.584 35.571 1.00 22.84 78 PHE D O 1
ATOM 2995 N N . GLU D 1 80 ? 8.220 -10.023 36.188 1.00 24.04 79 GLU D N 1
ATOM 2996 C CA . GLU D 1 80 ? 7.844 -8.815 36.886 1.00 26.73 79 GLU D CA 1
ATOM 2997 C C . GLU D 1 80 ? 8.800 -7.690 36.513 1.00 23.88 79 GLU D C 1
ATOM 2998 O O . GLU D 1 80 ? 10.009 -7.850 36.547 1.00 27.07 79 GLU D O 1
ATOM 3004 N N . ILE D 1 81 ? 8.239 -6.540 36.129 1.00 22.91 80 ILE D N 1
ATOM 3005 C CA . ILE D 1 81 ? 8.986 -5.353 35.759 1.00 19.38 80 ILE D CA 1
ATOM 3006 C C . ILE D 1 81 ? 8.863 -4.358 36.901 1.00 20.35 80 ILE D C 1
ATOM 3007 O O . ILE D 1 81 ? 7.777 -4.124 37.398 1.00 19.26 80 ILE D O 1
ATOM 3012 N N . SER D 1 82 ? 9.983 -3.762 37.303 1.00 20.39 81 SER D N 1
ATOM 3013 C CA . SER D 1 82 ? 9.997 -2.723 38.339 1.00 20.51 81 SER D CA 1
ATOM 3014 C C . SER D 1 82 ? 10.975 -1.671 37.956 1.00 20.37 81 SER D C 1
ATOM 3015 O O . SER D 1 82 ? 11.906 -1.911 37.153 1.00 19.64 81 SER D O 1
ATOM 3018 N N . HIS D 1 83 ? 10.825 -0.495 38.575 1.00 17.70 82 HIS D N 1
ATOM 3019 C CA . HIS D 1 83 ? 11.769 0.596 38.396 1.00 17.43 82 HIS D CA 1
ATOM 3020 C C . HIS D 1 83 ? 11.639 1.541 39.582 1.00 17.63 82 HIS D C 1
ATOM 3021 O O . HIS D 1 83 ? 10.680 1.436 40.321 1.00 20.02 82 HIS D O 1
ATOM 3028 N N . ASN D 1 84 ? 12.598 2.456 39.707 1.00 17.57 83 ASN D N 1
ATOM 3029 C CA . ASN D 1 84 ? 12.613 3.440 40.803 1.00 20.12 83 ASN D CA 1
ATOM 3030 C C . ASN D 1 84 ? 12.364 4.867 40.372 1.00 20.64 83 ASN D C 1
ATOM 3031 O O . ASN D 1 84 ? 12.827 5.806 41.015 1.00 20.48 83 ASN D O 1
ATOM 3036 N N . SER D 1 85 ? 11.632 5.068 39.257 1.00 19.38 84 SER D N 1
ATOM 3037 C CA . SER D 1 85 ? 11.275 6.425 38.879 1.00 19.30 84 SER D CA 1
ATOM 3038 C C . SER D 1 85 ? 10.070 6.875 39.703 1.00 18.98 84 SER D C 1
ATOM 3039 O O . SER D 1 85 ? 9.294 6.074 40.176 1.00 18.11 84 SER D O 1
ATOM 3042 N N . THR D 1 86 ? 9.938 8.198 39.834 1.00 20.14 85 THR D N 1
ATOM 3043 C CA . THR D 1 86 ? 8.777 8.838 40.463 1.00 21.09 85 THR D CA 1
ATOM 3044 C C . THR D 1 86 ? 7.656 9.004 39.446 1.00 21.68 85 THR D C 1
ATOM 3045 O O . THR D 1 86 ? 6.514 9.317 39.813 1.00 19.34 85 THR D O 1
ATOM 3049 N N . SER D 1 87 ? 7.976 8.785 38.168 1.00 21.61 86 SER D N 1
ATOM 3050 C CA . SER D 1 87 ? 7.003 8.809 37.057 1.00 21.19 86 SER D CA 1
ATOM 3051 C C . SER D 1 87 ? 6.733 7.370 36.596 1.00 19.64 86 SER D C 1
ATOM 3052 O O . SER D 1 87 ? 7.411 6.429 36.994 1.00 18.09 86 SER D O 1
ATOM 3055 N N . SER D 1 88 ? 5.708 7.197 35.758 1.00 17.96 87 SER D N 1
ATOM 3056 C CA . SER D 1 88 ? 5.455 5.912 35.128 1.00 18.56 87 SER D CA 1
ATOM 3057 C C . SER D 1 88 ? 6.572 5.587 34.127 1.00 17.26 87 SER D C 1
ATOM 3058 O O . SER D 1 88 ? 7.224 6.499 33.568 1.00 16.65 87 SER D O 1
ATOM 3061 N N . VAL D 1 89 ? 6.734 4.292 33.887 1.00 17.97 88 VAL D N 1
ATOM 3062 C CA . VAL D 1 89 ? 7.552 3.765 32.781 1.00 18.41 88 VAL D CA 1
ATOM 3063 C C . VAL D 1 89 ? 6.633 2.916 31.930 1.00 16.38 88 VAL D C 1
ATOM 3064 O O . VAL D 1 89 ? 5.828 2.149 32.418 1.00 15.98 88 VAL D O 1
ATOM 3068 N N . TYR D 1 90 ? 6.765 3.063 30.605 1.00 17.56 89 TYR D N 1
ATOM 3069 C CA . TYR D 1 90 ? 5.949 2.315 29.614 1.00 17.24 89 TYR D CA 1
ATOM 3070 C C . TYR D 1 90 ? 6.846 1.286 28.930 1.00 16.55 89 TYR D C 1
ATOM 3071 O O . TYR D 1 90 ? 7.830 1.703 28.321 1.00 18.35 89 TYR D O 1
ATOM 3080 N N . LEU D 1 91 ? 6.510 0.011 29.030 1.00 16.58 90 LEU D N 1
ATOM 3081 C CA . LEU D 1 91 ? 7.213 -1.051 28.355 1.00 18.79 90 LEU D CA 1
ATOM 3082 C C . LEU D 1 91 ? 6.233 -1.569 27.302 1.00 17.81 90 LEU D C 1
ATOM 3083 O O . LEU D 1 91 ? 5.123 -1.993 27.636 1.00 19.60 90 LEU D O 1
ATOM 3088 N N . ILE D 1 92 ? 6.642 -1.534 26.036 1.00 17.88 91 ILE D N 1
ATOM 3089 C CA . ILE D 1 92 ? 5.807 -1.998 24.931 1.00 18.03 91 ILE D CA 1
ATOM 3090 C C . ILE D 1 92 ? 6.580 -2.940 24.012 1.00 16.93 91 ILE D C 1
ATOM 3091 O O . ILE D 1 92 ? 7.829 -2.993 23.997 1.00 16.45 91 ILE D O 1
ATOM 3096 N N . GLY D 1 93 ? 5.818 -3.668 23.208 1.00 16.50 92 GLY D N 1
ATOM 3097 C CA . GLY D 1 93 ? 6.365 -4.607 22.273 1.00 19.14 92 GLY D CA 1
ATOM 3098 C C . GLY D 1 93 ? 5.206 -5.293 21.590 1.00 21.34 92 GLY D C 1
ATOM 3099 O O . GLY D 1 93 ? 4.218 -4.682 21.243 1.00 18.92 92 GLY D O 1
ATOM 3100 N N . TYR D 1 94 ? 5.333 -6.595 21.423 1.00 24.66 93 TYR D N 1
ATOM 3101 C CA . TYR D 1 94 ? 4.309 -7.431 20.764 1.00 29.70 93 TYR D CA 1
ATOM 3102 C C . TYR D 1 94 ? 4.315 -8.833 21.344 1.00 34.72 93 TYR D C 1
ATOM 3103 O O . TYR D 1 94 ? 5.353 -9.311 21.831 1.00 36.80 93 TYR D O 1
ATOM 3112 N N . ARG D 1 95 ? 3.160 -9.476 21.305 1.00 34.76 94 ARG D N 1
ATOM 3113 C CA . ARG D 1 95 ? 2.968 -10.861 21.804 1.00 41.94 94 ARG D CA 1
ATOM 3114 C C . ARG D 1 95 ? 2.938 -11.804 20.596 1.00 46.65 94 ARG D C 1
ATOM 3115 O O . ARG D 1 95 ? 2.428 -11.378 19.542 1.00 44.30 94 ARG D O 1
ATOM 3123 N N . THR D 1 96 ? 3.500 -13.002 20.744 1.00 52.27 95 THR D N 1
ATOM 3124 C CA . THR D 1 96 ? 3.526 -14.030 19.710 1.00 59.33 95 THR D CA 1
ATOM 3125 C C . THR D 1 96 ? 3.112 -15.365 20.322 1.00 58.25 95 THR D C 1
ATOM 3126 O O . THR D 1 96 ? 3.161 -15.545 21.549 1.00 52.44 95 THR D O 1
ATOM 3130 N N . MET E 1 1 ? 19.790 -10.020 1.618 1.00 30.00 0 MET E N 1
ATOM 3131 C CA . MET E 1 1 ? 20.682 -9.445 2.659 1.00 30.00 0 MET E CA 1
ATOM 3132 C C . MET E 1 1 ? 22.116 -9.912 2.394 1.00 30.00 0 MET E C 1
ATOM 3133 O O . MET E 1 1 ? 22.790 -10.327 3.358 1.00 30.00 0 MET E O 1
ATOM 3135 N N . MET E 1 2 ? 22.555 -9.851 1.134 1.00 55.72 1 MET E N 1
ATOM 3136 C CA . MET E 1 2 ? 23.916 -10.328 0.770 1.00 50.31 1 MET E CA 1
ATOM 3137 C C . MET E 1 2 ? 24.511 -9.394 -0.288 1.00 48.49 1 MET E C 1
ATOM 3138 O O . MET E 1 2 ? 25.072 -9.905 -1.277 1.00 43.63 1 MET E O 1
ATOM 3140 N N . GLU E 1 3 ? 24.394 -8.080 -0.080 1.00 34.90 2 GLU E N 1
ATOM 3141 C CA . GLU E 1 3 ? 24.908 -7.099 -1.070 1.00 34.30 2 GLU E CA 1
ATOM 3142 C C . GLU E 1 3 ? 25.083 -5.737 -0.394 1.00 27.02 2 GLU E C 1
ATOM 3143 O O . GLU E 1 3 ? 24.090 -4.990 -0.319 1.00 23.40 2 GLU E O 1
ATOM 3149 N N . PHE E 1 4 ? 26.301 -5.420 0.057 1.00 26.14 3 PHE E N 1
ATOM 3150 C CA . PHE E 1 4 ? 26.529 -4.117 0.666 1.00 24.87 3 PHE E CA 1
ATOM 3151 C C . PHE E 1 4 ? 26.070 -3.043 -0.285 1.00 23.80 3 PHE E C 1
ATOM 3152 O O . PHE E 1 4 ? 26.263 -3.137 -1.498 1.00 24.38 3 PHE E O 1
ATOM 3160 N N . TRP E 1 5 ? 25.433 -2.014 0.267 1.00 20.28 4 TRP E N 1
ATOM 3161 C CA . TRP E 1 5 ? 24.891 -0.922 -0.510 1.00 20.88 4 TRP E CA 1
ATOM 3162 C C . TRP E 1 5 ? 25.199 0.333 0.300 1.00 20.05 4 TRP E C 1
ATOM 3163 O O . TRP E 1 5 ? 25.003 0.381 1.508 1.00 17.36 4 TRP E O 1
ATOM 3174 N N . GLY E 1 6 ? 25.612 1.390 -0.410 1.00 18.45 5 GLY E N 1
ATOM 3175 C CA . GLY E 1 6 ? 25.775 2.683 0.183 1.00 19.23 5 GLY E CA 1
ATOM 3176 C C . GLY E 1 6 ? 25.710 3.789 -0.857 1.00 20.57 5 GLY E C 1
ATOM 3177 O O . GLY E 1 6 ? 26.076 3.591 -2.025 1.00 18.65 5 GLY E O 1
ATOM 3178 N N . ILE E 1 7 ? 25.239 4.959 -0.401 1.00 17.74 6 ILE E N 1
ATOM 3179 C CA . ILE E 1 7 ? 25.267 6.168 -1.215 1.00 18.26 6 ILE E CA 1
ATOM 3180 C C . ILE E 1 7 ? 25.734 7.330 -0.388 1.00 19.73 6 ILE E C 1
ATOM 3181 O O . ILE E 1 7 ? 25.476 7.358 0.825 1.00 22.29 6 ILE E O 1
ATOM 3186 N N . GLU E 1 8 ? 26.435 8.268 -1.042 1.00 18.70 7 GLU E N 1
ATOM 3187 C CA . GLU E 1 8 ? 26.812 9.517 -0.452 1.00 20.58 7 GLU E CA 1
ATOM 3188 C C . GLU E 1 8 ? 25.895 10.599 -1.042 1.00 20.37 7 GLU E C 1
ATOM 3189 O O . GLU E 1 8 ? 25.937 10.843 -2.227 1.00 18.86 7 GLU E O 1
ATOM 3195 N N . ILE E 1 9 ? 25.096 11.238 -0.187 1.00 18.78 8 ILE E N 1
ATOM 3196 C CA . ILE E 1 9 ? 24.194 12.281 -0.604 1.00 20.95 8 ILE E CA 1
ATOM 3197 C C . ILE E 1 9 ? 24.916 13.588 -0.355 1.00 19.59 8 ILE E C 1
ATOM 3198 O O . ILE E 1 9 ? 25.119 13.996 0.755 1.00 18.36 8 ILE E O 1
ATOM 3203 N N . LYS E 1 10 ? 25.320 14.237 -1.452 1.00 22.61 9 LYS E N 1
ATOM 3204 C CA . LYS E 1 10 ? 26.083 15.469 -1.421 1.00 24.75 9 LYS E CA 1
ATOM 3205 C C . LYS E 1 10 ? 25.181 16.638 -1.039 1.00 21.14 9 LYS E C 1
ATOM 3206 O O . LYS E 1 10 ? 23.974 16.612 -1.274 1.00 21.02 9 LYS E O 1
ATOM 3212 N N . PRO E 1 11 ? 25.751 17.683 -0.413 1.00 24.88 10 PRO E N 1
ATOM 3213 C CA . PRO E 1 11 ? 24.988 18.869 -0.025 1.00 27.29 10 PRO E CA 1
ATOM 3214 C C . PRO E 1 11 ? 24.256 19.461 -1.231 1.00 28.94 10 PRO E C 1
ATOM 3215 O O . PRO E 1 11 ? 24.869 19.567 -2.264 1.00 27.47 10 PRO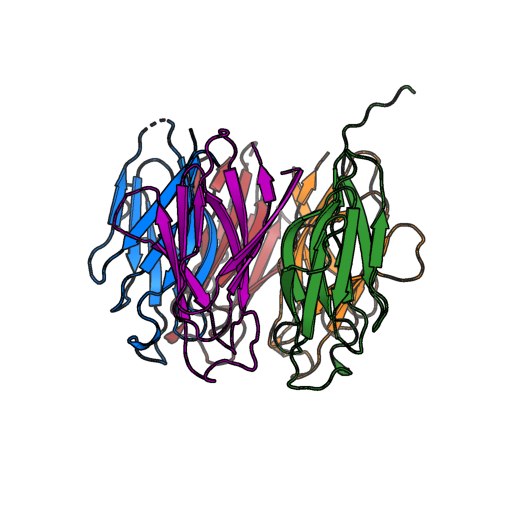 E O 1
ATOM 3219 N N . GLY E 1 12 ? 22.975 19.774 -1.072 1.00 26.06 11 GLY E N 1
ATOM 3220 C CA . GLY E 1 12 ? 22.178 20.391 -2.107 1.00 29.45 11 GLY E CA 1
ATOM 3221 C C . GLY E 1 12 ? 21.782 19.505 -3.271 1.00 28.48 11 GLY E C 1
ATOM 3222 O O . GLY E 1 12 ? 21.288 20.012 -4.259 1.00 23.73 11 GLY E O 1
ATOM 3223 N N . LYS E 1 13 ? 22.018 18.195 -3.157 1.00 28.06 12 LYS E N 1
ATOM 3224 C CA . LYS E 1 13 ? 21.864 17.277 -4.271 1.00 26.27 12 LYS E CA 1
ATOM 3225 C C . LYS E 1 13 ? 21.121 16.027 -3.824 1.00 25.24 12 LYS E C 1
ATOM 3226 O O . LYS E 1 13 ? 21.748 15.054 -3.397 1.00 24.21 12 LYS E O 1
ATOM 3232 N N . PRO E 1 14 ? 19.772 16.005 -3.921 1.00 21.60 13 PRO E N 1
ATOM 3233 C CA . PRO E 1 14 ? 19.009 14.791 -3.633 1.00 22.58 13 PRO E CA 1
ATOM 3234 C C . PRO E 1 14 ? 19.551 13.620 -4.482 1.00 22.53 13 PRO E C 1
ATOM 3235 O O . PRO E 1 14 ? 19.986 13.836 -5.600 1.00 21.30 13 PRO E O 1
ATOM 3239 N N . PHE E 1 15 ? 19.504 12.423 -3.924 1.00 18.97 14 PHE E N 1
ATOM 3240 C CA . PHE E 1 15 ? 19.985 11.235 -4.523 1.00 18.18 14 PHE E CA 1
ATOM 3241 C C . PHE E 1 15 ? 18.778 10.346 -4.808 1.00 17.07 14 PHE E C 1
ATOM 3242 O O . PHE E 1 15 ? 18.135 9.804 -3.876 1.00 17.05 14 PHE E O 1
ATOM 3250 N N . LYS E 1 16 ? 18.521 10.107 -6.098 1.00 15.99 15 LYS E N 1
ATOM 3251 C CA . LYS E 1 16 ? 17.497 9.182 -6.559 1.00 18.04 15 LYS E CA 1
ATOM 3252 C C . LYS E 1 16 ? 18.041 7.778 -6.774 1.00 18.12 15 LYS E C 1
ATOM 3253 O O . LYS E 1 16 ? 19.056 7.613 -7.434 1.00 19.73 15 LYS E O 1
ATOM 3259 N N . VAL E 1 17 ? 17.362 6.788 -6.198 1.00 18.37 16 VAL E N 1
ATOM 3260 C CA . VAL E 1 17 ? 17.693 5.384 -6.390 1.00 20.19 16 VAL E CA 1
ATOM 3261 C C . VAL E 1 17 ? 16.534 4.691 -7.060 1.00 19.70 16 VAL E C 1
ATOM 3262 O O . VAL E 1 17 ? 15.415 4.722 -6.529 1.00 19.43 16 VAL E O 1
ATOM 3266 N N . ILE E 1 18 ? 16.770 4.114 -8.259 1.00 17.91 17 ILE E N 1
ATOM 3267 C CA . ILE E 1 18 ? 15.694 3.576 -9.080 1.00 20.51 17 ILE E CA 1
ATOM 3268 C C . ILE E 1 18 ? 15.890 2.075 -9.317 1.00 20.98 17 ILE E C 1
ATOM 3269 O O . ILE E 1 18 ? 16.812 1.708 -9.993 1.00 22.53 17 ILE E O 1
ATOM 3274 N N . GLN E 1 19 ? 15.099 1.235 -8.641 1.00 19.23 18 GLN E N 1
ATOM 3275 C CA . GLN E 1 19 ? 15.256 -0.214 -8.693 1.00 21.28 18 GLN E CA 1
ATOM 3276 C C . GLN E 1 19 ? 14.119 -0.829 -9.516 1.00 24.28 18 GLN E C 1
ATOM 3277 O O . GLN E 1 19 ? 12.970 -0.614 -9.205 1.00 23.53 18 GLN E O 1
ATOM 3283 N N . LYS E 1 20 ? 14.476 -1.539 -10.597 1.00 23.79 19 LYS E N 1
ATOM 3284 C CA . LYS E 1 20 ? 13.527 -2.156 -11.512 1.00 26.33 19 LYS E CA 1
ATOM 3285 C C . LYS E 1 20 ? 13.633 -3.649 -11.542 1.00 29.62 19 LYS E C 1
ATOM 3286 O O . LYS E 1 20 ? 12.938 -4.314 -12.320 1.00 28.49 19 LYS E O 1
ATOM 3292 N N . ASP E 1 21 ? 14.476 -4.189 -10.652 1.00 30.30 20 ASP E N 1
ATOM 3293 C CA . ASP E 1 21 ? 14.727 -5.634 -10.496 1.00 30.17 20 ASP E CA 1
ATOM 3294 C C . ASP E 1 21 ? 13.937 -6.416 -9.427 1.00 33.82 20 ASP E C 1
ATOM 3295 O O . ASP E 1 21 ? 14.257 -7.577 -9.109 1.00 38.45 20 ASP E O 1
ATOM 3300 N N . GLY E 1 22 ? 12.969 -5.763 -8.781 1.00 32.49 21 GLY E N 1
ATOM 3301 C CA . GLY E 1 22 ? 12.171 -6.370 -7.720 1.00 33.21 21 GLY E CA 1
ATOM 3302 C C . GLY E 1 22 ? 12.865 -6.656 -6.383 1.00 32.91 21 GLY E C 1
ATOM 3303 O O . GLY E 1 22 ? 12.273 -7.220 -5.475 1.00 32.48 21 GLY E O 1
ATOM 3304 N N . PHE E 1 23 ? 14.143 -6.277 -6.276 1.00 31.95 22 PHE E N 1
ATOM 3305 C CA . PHE E 1 23 ? 14.845 -6.226 -5.000 1.00 29.33 22 PHE E CA 1
ATOM 3306 C C . PHE E 1 23 ? 14.651 -4.857 -4.319 1.00 27.56 22 PHE E C 1
ATOM 3307 O O . PHE E 1 23 ? 14.249 -3.839 -4.923 1.00 26.53 22 PHE E O 1
ATOM 3315 N N . MET E 1 24 ? 15.096 -4.781 -3.061 1.00 22.78 23 MET E N 1
ATOM 3316 C CA . MET E 1 24 ? 14.993 -3.590 -2.260 1.00 22.69 23 MET E CA 1
ATOM 3317 C C . MET E 1 24 ? 16.291 -3.247 -1.563 1.00 21.66 23 MET E C 1
ATOM 3318 O O . MET E 1 24 ? 17.160 -4.084 -1.356 1.00 21.89 23 MET E O 1
ATOM 3323 N N . VAL E 1 25 ? 16.366 -2.001 -1.107 1.00 18.91 24 VAL E N 1
ATOM 3324 C CA . VAL E 1 25 ? 17.411 -1.518 -0.246 1.00 18.81 24 VAL E CA 1
ATOM 3325 C C . VAL E 1 25 ? 16.906 -1.630 1.190 1.00 20.60 24 VAL E C 1
ATOM 3326 O O . VAL E 1 25 ? 15.792 -1.181 1.517 1.00 20.45 24 VAL E O 1
ATOM 3330 N N . HIS E 1 26 ? 17.723 -2.249 2.049 1.00 17.90 25 HIS E N 1
ATOM 3331 C CA . HIS E 1 26 ? 17.564 -2.112 3.493 1.00 18.34 25 HIS E CA 1
ATOM 3332 C C . HIS E 1 26 ? 18.527 -1.049 3.937 1.00 19.65 25 HIS E C 1
ATOM 3333 O O . HIS E 1 26 ? 19.784 -1.231 3.900 1.00 16.89 25 HIS E O 1
ATOM 3340 N N . ALA E 1 27 ? 17.978 0.097 4.357 1.00 19.42 26 ALA E N 1
ATOM 3341 C CA . ALA E 1 27 ? 18.812 1.170 4.898 1.00 20.05 26 ALA E CA 1
ATOM 3342 C C . ALA E 1 27 ? 19.020 0.865 6.349 1.00 18.75 26 ALA E C 1
ATOM 3343 O O . ALA E 1 27 ? 18.034 0.566 7.060 1.00 19.30 26 ALA E O 1
ATOM 3345 N N . SER E 1 28 ? 20.296 0.853 6.790 1.00 16.65 27 SER E N 1
ATOM 3346 C CA . SER E 1 28 ? 20.662 0.498 8.140 1.00 17.82 27 SER E CA 1
ATOM 3347 C C . SER E 1 28 ? 21.254 1.648 8.962 1.00 17.87 27 SER E C 1
ATOM 3348 O O . SER E 1 28 ? 21.152 1.660 10.176 1.00 19.15 27 SER E O 1
ATOM 3351 N N . GLN E 1 29 ? 21.940 2.577 8.300 1.00 17.59 28 GLN E N 1
ATOM 3352 C CA . GLN E 1 29 ? 22.722 3.578 8.988 1.00 19.83 28 GLN E CA 1
ATOM 3353 C C . GLN E 1 29 ? 22.739 4.872 8.180 1.00 18.50 28 GLN E C 1
ATOM 3354 O O . GLN E 1 29 ? 22.869 4.827 6.945 1.00 18.43 28 GLN E O 1
ATOM 3360 N N . VAL E 1 30 ? 22.630 6.000 8.897 1.00 19.55 29 VAL E N 1
ATOM 3361 C CA . VAL E 1 30 ? 22.682 7.339 8.326 1.00 19.74 29 VAL E CA 1
ATOM 3362 C C . VAL E 1 30 ? 23.749 8.096 9.114 1.00 20.90 29 VAL E C 1
ATOM 3363 O O . VAL E 1 30 ? 23.644 8.237 10.335 1.00 17.70 29 VAL E O 1
ATOM 3367 N N . THR E 1 31 ? 24.785 8.577 8.415 1.00 20.08 30 THR E N 1
ATOM 3368 C CA . THR E 1 31 ? 25.949 9.160 9.050 1.00 21.81 30 THR E CA 1
ATOM 3369 C C . THR E 1 31 ? 26.301 10.522 8.421 1.00 22.86 30 THR E C 1
ATOM 3370 O O . THR E 1 31 ? 26.308 10.650 7.210 1.00 20.72 30 THR E O 1
ATOM 3374 N N . LEU E 1 32 ? 26.639 11.512 9.244 1.00 21.80 31 LEU E N 1
ATOM 3375 C CA . LEU E 1 32 ? 27.216 12.769 8.802 1.00 26.16 31 LEU E CA 1
ATOM 3376 C C . LEU E 1 32 ? 28.680 12.608 8.400 1.00 28.70 31 LEU E C 1
ATOM 3377 O O . LEU E 1 32 ? 29.491 12.118 9.154 1.00 30.29 31 LEU E O 1
ATOM 3382 N N . GLY E 1 33 ? 28.999 13.033 7.175 1.00 31.60 32 GLY E N 1
ATOM 3383 C CA . GLY E 1 33 ? 30.240 12.698 6.504 1.00 37.12 32 GLY E CA 1
ATOM 3384 C C . GLY E 1 33 ? 31.471 13.405 7.078 1.00 38.81 32 GLY E C 1
ATOM 3385 O O . GLY E 1 33 ? 32.569 12.809 7.165 1.00 45.67 32 GLY E O 1
ATOM 3386 N N . ASP E 1 34 ? 31.276 14.642 7.526 1.00 36.42 33 ASP E N 1
ATOM 3387 C CA . ASP E 1 34 ? 32.362 15.399 8.119 1.00 41.10 33 ASP E CA 1
ATOM 3388 C C . ASP E 1 34 ? 31.816 16.320 9.200 1.00 39.92 33 ASP E C 1
ATOM 3389 O O . ASP E 1 34 ? 31.359 17.461 8.963 1.00 42.74 33 ASP E O 1
ATOM 3394 N N . VAL E 1 35 ? 31.855 15.789 10.422 1.00 36.88 34 VAL E N 1
ATOM 3395 C CA . VAL E 1 35 ? 31.283 16.459 11.563 1.00 39.81 34 VAL E CA 1
ATOM 3396 C C . VAL E 1 35 ? 31.929 17.827 11.760 1.00 42.87 34 VAL E C 1
ATOM 3397 O O . VAL E 1 35 ? 31.247 18.754 12.141 1.00 41.72 34 VAL E O 1
ATOM 3401 N N . GLU E 1 36 ? 33.221 17.951 11.455 1.00 48.01 35 GLU E N 1
ATOM 3402 C CA . GLU E 1 36 ? 33.947 19.218 11.590 1.00 55.29 35 GLU E CA 1
ATOM 3403 C C . GLU E 1 36 ? 33.448 20.321 10.661 1.00 56.79 35 GLU E C 1
ATOM 3404 O O . GLU E 1 36 ? 33.624 21.503 10.935 1.00 62.26 35 GLU E O 1
ATOM 3410 N N . LYS E 1 37 ? 32.796 19.925 9.566 1.00 58.84 36 LYS E N 1
ATOM 3411 C CA . LYS E 1 37 ? 32.418 20.826 8.466 1.00 64.22 36 LYS E CA 1
ATOM 3412 C C . LYS E 1 37 ? 30.925 21.280 8.534 1.00 58.01 36 LYS E C 1
ATOM 3413 O O . LYS E 1 37 ? 30.280 21.596 7.502 1.00 51.90 36 LYS E O 1
ATOM 3419 N N . VAL E 1 38 ? 30.371 21.307 9.757 1.00 53.68 37 VAL E N 1
ATOM 3420 C CA . VAL E 1 38 ? 29.001 21.752 9.914 1.00 50.98 37 VAL E CA 1
ATOM 3421 C C . VAL E 1 38 ? 28.913 22.770 11.026 1.00 48.58 37 VAL E C 1
ATOM 3422 O O . VAL E 1 38 ? 29.716 22.777 11.958 1.00 49.20 37 VAL E O 1
ATOM 3426 N N . LYS E 1 39 ? 27.895 23.624 10.944 1.00 49.08 38 LYS E N 1
ATOM 3427 C CA . LYS E 1 39 ? 27.689 24.665 11.949 1.00 51.61 38 LYS E CA 1
ATOM 3428 C C . LYS E 1 39 ? 27.327 23.991 13.272 1.00 52.26 38 LYS E C 1
ATOM 3429 O O . LYS E 1 39 ? 26.502 23.088 13.302 1.00 47.86 38 LYS E O 1
ATOM 3435 N N . LYS E 1 40 ? 27.961 24.438 14.359 1.00 50.30 39 LYS E N 1
ATOM 3436 C CA . LYS E 1 40 ? 28.108 23.641 15.576 1.00 52.09 39 LYS E CA 1
ATOM 3437 C C . LYS E 1 40 ? 26.799 23.272 16.312 1.00 48.18 39 LYS E C 1
ATOM 3438 O O . LYS E 1 40 ? 26.745 22.256 16.982 1.00 45.02 39 LYS E O 1
ATOM 3444 N N . ASP E 1 41 ? 25.776 24.123 16.213 1.00 43.60 40 ASP E N 1
ATOM 3445 C CA . ASP E 1 41 ? 24.540 23.966 16.977 1.00 44.45 40 ASP E CA 1
ATOM 3446 C C . ASP E 1 41 ? 23.307 23.779 16.092 1.00 41.38 40 ASP E C 1
ATOM 3447 O O . ASP E 1 41 ? 22.180 23.930 16.552 1.00 39.85 40 ASP E O 1
ATOM 3452 N N . GLU E 1 42 ? 23.530 23.484 14.813 1.00 35.50 41 GLU E N 1
ATOM 3453 C CA . GLU E 1 42 ? 22.443 23.394 13.843 1.00 34.61 41 GLU E CA 1
ATOM 3454 C C . GLU E 1 42 ? 22.021 21.929 13.685 1.00 28.31 41 GLU E C 1
ATOM 3455 O O . GLU E 1 42 ? 22.828 21.058 13.803 1.00 27.67 41 GLU E O 1
ATOM 3461 N N . THR E 1 43 ? 20.728 21.697 13.449 1.00 27.64 42 THR E N 1
ATOM 3462 C CA . THR E 1 43 ? 20.197 20.377 13.170 1.00 25.55 42 THR E CA 1
ATOM 3463 C C . THR E 1 43 ? 19.709 20.279 11.752 1.00 25.46 42 THR E C 1
ATOM 3464 O O . THR E 1 43 ? 19.020 21.177 11.285 1.00 22.31 42 THR E O 1
ATOM 3468 N N . PHE E 1 44 ? 20.086 19.178 11.078 1.00 24.07 43 PHE E N 1
ATOM 3469 C CA . PHE E 1 44 ? 19.752 18.970 9.684 1.00 22.74 43 PHE E CA 1
ATOM 3470 C C . PHE E 1 44 ? 18.739 17.839 9.579 1.00 20.98 43 PHE E C 1
ATOM 3471 O O . PHE E 1 44 ? 18.877 16.806 10.230 1.00 20.08 43 PHE E O 1
ATOM 3479 N N . ALA E 1 45 ? 17.789 18.014 8.667 1.00 19.90 44 ALA E N 1
ATOM 3480 C CA . ALA E 1 45 ? 16.772 17.058 8.368 1.00 20.72 44 ALA E CA 1
ATOM 3481 C C . ALA E 1 45 ? 17.145 16.168 7.181 1.00 21.59 44 ALA E C 1
ATOM 3482 O O . ALA E 1 45 ? 17.703 16.652 6.221 1.00 19.38 44 ALA E O 1
ATOM 3484 N N . VAL E 1 46 ? 16.830 14.886 7.288 1.00 19.44 45 VAL E N 1
ATOM 3485 C CA . VAL E 1 46 ? 16.980 13.892 6.206 1.00 19.26 45 VAL E CA 1
ATOM 3486 C C . VAL E 1 46 ? 15.598 13.380 5.866 1.00 18.79 45 VAL E C 1
ATOM 3487 O O . VAL E 1 46 ? 14.865 12.909 6.738 1.00 18.38 45 VAL E O 1
ATOM 3491 N N . TYR E 1 47 ? 15.234 13.484 4.585 1.00 17.03 46 TYR E N 1
ATOM 3492 C CA . TYR E 1 47 ? 13.928 13.100 4.018 1.00 17.77 46 TYR E CA 1
ATOM 3493 C C . TYR E 1 47 ? 14.053 11.960 2.997 1.00 18.46 46 TYR E C 1
ATOM 3494 O O . TYR E 1 47 ? 15.074 11.843 2.297 1.00 17.83 46 TYR E O 1
ATOM 3503 N N . VAL E 1 48 ? 12.975 11.205 2.885 1.00 18.66 47 VAL E N 1
ATOM 3504 C CA . VAL E 1 48 ? 12.799 10.243 1.829 1.00 17.95 47 VAL E CA 1
ATOM 3505 C C . VAL E 1 48 ? 11.468 10.574 1.140 1.00 18.38 47 VAL E C 1
ATOM 3506 O O . VAL E 1 48 ? 10.431 10.777 1.807 1.00 19.06 47 VAL E O 1
ATOM 3510 N N . LYS E 1 49 ? 11.513 10.547 -0.205 1.00 17.39 48 LYS E N 1
ATOM 3511 C CA . LYS E 1 49 ? 10.329 10.646 -1.055 1.00 17.47 48 LYS E CA 1
ATOM 3512 C C . LYS E 1 49 ? 10.205 9.350 -1.798 1.00 16.69 48 LYS E C 1
ATOM 3513 O O . LYS E 1 49 ? 11.182 8.869 -2.393 1.00 16.14 48 LYS E O 1
ATOM 3519 N N . ILE E 1 50 ? 8.988 8.816 -1.841 1.00 16.61 49 ILE E N 1
ATOM 3520 C CA . ILE E 1 50 ? 8.710 7.517 -2.450 1.00 20.21 49 ILE E CA 1
ATOM 3521 C C . ILE E 1 50 ? 8.091 7.681 -3.830 1.00 20.93 49 ILE E C 1
ATOM 3522 O O . ILE E 1 50 ? 7.041 8.287 -3.973 1.00 19.55 49 ILE E O 1
ATOM 3527 N N . GLY E 1 51 ? 8.712 7.044 -4.833 1.00 22.67 50 GLY E N 1
ATOM 3528 C CA . GLY E 1 51 ? 8.242 7.081 -6.193 1.00 21.39 50 GLY E CA 1
ATOM 3529 C C . GLY E 1 51 ? 8.053 8.533 -6.636 1.00 19.83 50 GLY E C 1
ATOM 3530 O O . GLY E 1 51 ? 8.794 9.420 -6.342 1.00 17.42 50 GLY E O 1
ATOM 3531 N N . ASP E 1 52 ? 6.932 8.750 -7.308 1.00 19.94 51 ASP E N 1
ATOM 3532 C CA . ASP E 1 52 ? 6.500 10.079 -7.773 1.00 21.99 51 ASP E CA 1
ATOM 3533 C C . ASP E 1 52 ? 5.514 10.740 -6.814 1.00 24.86 51 ASP E C 1
ATOM 3534 O O . ASP E 1 52 ? 4.993 11.829 -7.121 1.00 21.98 51 ASP E O 1
ATOM 3539 N N . ASP E 1 53 ? 5.279 10.143 -5.633 1.00 24.48 52 ASP E N 1
ATOM 3540 C CA . ASP E 1 53 ? 4.472 10.825 -4.593 1.00 28.64 52 ASP E CA 1
ATOM 3541 C C . ASP E 1 53 ? 5.209 12.091 -4.214 1.00 29.42 52 ASP E C 1
ATOM 3542 O O . ASP E 1 53 ? 6.408 12.106 -4.064 1.00 32.21 52 ASP E O 1
ATOM 3547 N N . GLU E 1 54 ? 4.473 13.180 -4.058 1.00 28.94 53 GLU E N 1
ATOM 3548 C CA . GLU E 1 54 ? 5.090 14.449 -3.745 1.00 34.86 53 GLU E CA 1
ATOM 3549 C C . GLU E 1 54 ? 5.428 14.644 -2.298 1.00 30.84 53 GLU E C 1
ATOM 3550 O O . GLU E 1 54 ? 6.244 15.490 -2.003 1.00 30.55 53 GLU E O 1
ATOM 3556 N N . ASN E 1 55 ? 4.842 13.846 -1.392 1.00 30.53 54 ASN E N 1
ATOM 3557 C CA . ASN E 1 55 ? 5.051 14.084 0.057 1.00 34.43 54 ASN E CA 1
ATOM 3558 C C . ASN E 1 55 ? 6.222 13.259 0.590 1.00 28.15 54 ASN E C 1
ATOM 3559 O O . ASN E 1 55 ? 6.232 12.100 0.383 1.00 32.10 54 ASN E O 1
ATOM 3564 N N . GLY E 1 56 ? 7.188 13.901 1.244 1.00 25.21 55 GLY E N 1
ATOM 3565 C CA . GLY E 1 56 ? 8.324 13.196 1.818 1.00 22.66 55 GLY E CA 1
ATOM 3566 C C . GLY E 1 56 ? 8.162 13.006 3.315 1.00 22.83 55 GLY E C 1
ATOM 3567 O O . GLY E 1 56 ? 7.235 13.614 3.939 1.00 21.35 55 GLY E O 1
ATOM 3568 N N . PHE E 1 57 ? 8.936 12.071 3.859 1.00 19.02 56 PHE E N 1
ATOM 3569 C CA . PHE E 1 57 ? 8.865 11.676 5.264 1.00 17.68 56 PHE E CA 1
ATOM 3570 C C . PHE E 1 57 ? 10.235 11.807 5.803 1.00 16.11 56 PHE E C 1
ATOM 3571 O O . PHE E 1 57 ? 11.213 11.469 5.142 1.00 16.40 56 PHE E O 1
ATOM 3579 N N . MET E 1 58 ? 10.350 12.378 7.010 1.00 18.71 57 MET E N 1
ATOM 3580 C CA . MET E 1 58 ? 11.664 12.451 7.651 1.00 18.33 57 MET E CA 1
ATOM 3581 C C . MET E 1 58 ? 12.090 11.075 8.093 1.00 17.46 57 MET E C 1
ATOM 3582 O O . MET E 1 58 ? 11.313 10.325 8.700 1.00 17.84 57 MET E O 1
ATOM 3587 N N . ILE E 1 59 ? 13.355 10.750 7.814 1.00 18.22 58 ILE E N 1
ATOM 3588 C CA . ILE E 1 59 ? 13.964 9.526 8.360 1.00 17.17 58 ILE E CA 1
ATOM 3589 C C . ILE E 1 59 ? 14.813 9.775 9.610 1.00 18.01 58 ILE E C 1
ATOM 3590 O O . ILE E 1 59 ? 15.119 8.825 10.352 1.00 18.83 58 ILE E O 1
ATOM 3595 N N . GLY E 1 60 ? 15.143 11.037 9.865 1.00 17.06 59 GLY E N 1
ATOM 3596 C CA . GLY E 1 60 ? 15.891 11.438 11.032 1.00 18.37 59 GLY E CA 1
ATOM 3597 C C . GLY E 1 60 ? 16.537 12.788 10.864 1.00 19.56 59 GLY E C 1
ATOM 3598 O O . GLY E 1 60 ? 16.386 13.478 9.841 1.00 19.48 59 GLY E O 1
ATOM 3599 N N . ASN E 1 61 ? 17.180 13.241 11.932 1.00 20.32 60 ASN E N 1
ATOM 3600 C CA . ASN E 1 61 ? 17.966 14.451 11.985 1.00 19.89 60 ASN E CA 1
ATOM 3601 C C . ASN E 1 61 ? 19.360 14.114 12.285 1.00 19.87 60 ASN E C 1
ATOM 3602 O O . ASN E 1 61 ? 19.617 13.062 12.874 1.00 19.24 60 ASN E O 1
ATOM 3607 N N . LEU E 1 62 ? 20.282 15.021 11.903 1.00 17.58 61 LEU E N 1
ATOM 3608 C CA . LEU E 1 62 ? 21.697 14.914 12.162 1.00 19.54 61 LEU E CA 1
ATOM 3609 C C . LEU E 1 62 ? 22.222 16.251 12.656 1.00 21.59 61 LEU E C 1
ATOM 3610 O O . LEU E 1 62 ? 21.663 17.319 12.322 1.00 24.32 61 LEU E O 1
ATOM 3615 N N . SER E 1 63 ? 23.318 16.189 13.420 1.00 23.25 62 SER E N 1
ATOM 3616 C CA . SER E 1 63 ? 24.023 17.396 13.901 1.00 23.02 62 SER E CA 1
ATOM 3617 C C . SER E 1 63 ? 25.401 16.956 14.364 1.00 24.99 62 SER E C 1
ATOM 3618 O O . SER E 1 63 ? 25.676 15.760 14.540 1.00 22.90 62 SER E O 1
ATOM 3621 N N . GLN E 1 64 ? 26.275 17.929 14.599 1.00 30.76 63 GLN E N 1
ATOM 3622 C CA . GLN E 1 64 ? 27.632 17.651 15.099 1.00 30.80 63 GLN E CA 1
ATOM 3623 C C . GLN E 1 64 ? 27.523 16.846 16.393 1.00 29.59 63 GLN E C 1
ATOM 3624 O O . GLN E 1 64 ? 28.265 15.901 16.613 1.00 29.00 63 GLN E O 1
ATOM 3630 N N . LYS E 1 65 ? 26.566 17.235 17.255 1.00 28.72 64 LYS E N 1
ATOM 3631 C CA . LYS E 1 65 ? 26.394 16.585 18.533 1.00 34.75 64 LYS E CA 1
ATOM 3632 C C . LYS E 1 65 ? 25.768 15.193 18.474 1.00 31.09 64 LYS E C 1
ATOM 3633 O O . LYS E 1 65 ? 26.024 14.416 19.374 1.00 30.83 64 LYS E O 1
ATOM 3639 N N . PHE E 1 66 ? 24.931 14.922 17.454 1.00 29.31 65 PHE E N 1
ATOM 3640 C CA . PHE E 1 66 ? 24.297 13.626 17.255 1.00 26.25 65 PHE E CA 1
ATOM 3641 C C . PHE E 1 66 ? 24.478 13.289 15.764 1.00 24.49 65 PHE E C 1
ATOM 3642 O O . PHE E 1 66 ? 23.584 13.502 14.943 1.00 21.74 65 PHE E O 1
ATOM 3650 N N . PRO E 1 67 ? 25.676 12.843 15.347 1.00 22.87 66 PRO E N 1
ATOM 3651 C CA . PRO E 1 67 ? 26.043 12.793 13.928 1.00 24.60 66 PRO E CA 1
ATOM 3652 C C . PRO E 1 67 ? 25.740 11.496 13.167 1.00 24.61 66 PRO E C 1
ATOM 3653 O O . PRO E 1 67 ? 26.205 11.371 12.030 1.00 22.04 66 PRO E O 1
ATOM 3657 N N . GLN E 1 68 ? 25.003 10.568 13.786 1.00 22.53 67 GLN E N 1
ATOM 3658 C CA . GLN E 1 68 ? 24.563 9.377 13.080 1.00 23.68 67 GLN E CA 1
ATOM 3659 C C . GLN E 1 68 ? 23.446 8.702 13.838 1.00 22.41 67 GLN E C 1
ATOM 3660 O O . GLN E 1 68 ? 23.241 8.964 15.014 1.00 20.61 67 GLN E O 1
ATOM 3666 N N . PHE E 1 69 ? 22.666 7.880 13.133 1.00 21.85 68 PHE E N 1
ATOM 3667 C CA . PHE E 1 69 ? 21.685 7.029 13.777 1.00 19.50 68 PHE E CA 1
ATOM 3668 C C . PHE E 1 69 ? 21.490 5.793 12.927 1.00 19.72 68 PHE E C 1
ATOM 3669 O O . PHE E 1 69 ? 21.659 5.817 11.715 1.00 17.59 68 PHE E O 1
ATOM 3677 N N . SER E 1 70 ? 21.123 4.695 13.593 1.00 20.51 69 SER E N 1
ATOM 3678 C CA . SER E 1 70 ? 20.763 3.447 12.973 1.00 23.82 69 SER E CA 1
ATOM 3679 C C . SER E 1 70 ? 19.267 3.461 12.669 1.00 22.03 69 SER E C 1
ATOM 3680 O O . SER E 1 70 ? 18.483 4.155 13.318 1.00 18.71 69 SER E O 1
ATOM 3683 N N . ILE E 1 71 ? 18.885 2.696 11.651 1.00 19.28 70 ILE E N 1
ATOM 3684 C CA . ILE E 1 71 ? 17.494 2.587 11.257 1.00 20.53 70 ILE E CA 1
ATOM 3685 C C . ILE E 1 71 ? 17.223 1.240 10.655 1.00 20.17 70 ILE E C 1
ATOM 3686 O O . ILE E 1 71 ? 18.156 0.589 10.234 1.00 18.38 70 ILE E O 1
ATOM 3691 N N . ASP E 1 72 ? 15.949 0.831 10.589 1.00 20.18 71 ASP E N 1
ATOM 3692 C CA . ASP E 1 72 ? 15.544 -0.424 9.968 1.00 19.64 71 ASP E CA 1
ATOM 3693 C C . ASP E 1 72 ? 14.485 -0.083 8.934 1.00 20.04 71 ASP E C 1
ATOM 3694 O O . ASP E 1 72 ? 13.280 -0.050 9.235 1.00 18.53 71 ASP E O 1
ATOM 3699 N N . LEU E 1 73 ? 14.911 0.230 7.717 1.00 19.61 72 LEU E N 1
ATOM 3700 C CA . LEU E 1 73 ? 13.973 0.611 6.658 1.00 19.64 72 LEU E CA 1
ATOM 3701 C C . LEU E 1 73 ? 14.186 -0.193 5.412 1.00 19.22 72 LEU E C 1
ATOM 3702 O O . LEU E 1 73 ? 15.322 -0.349 4.998 1.00 19.85 72 LEU E O 1
ATOM 3707 N N . TYR E 1 74 ? 13.099 -0.634 4.798 1.00 18.09 73 TYR E N 1
ATOM 3708 C CA . TYR E 1 74 ? 13.090 -1.300 3.478 1.00 20.13 73 TYR E CA 1
ATOM 3709 C C . TYR E 1 74 ? 12.527 -0.318 2.450 1.00 22.87 73 TYR E C 1
ATOM 3710 O O . TYR E 1 74 ? 11.408 0.243 2.652 1.00 22.22 73 TYR E O 1
ATOM 3719 N N . LEU E 1 75 ? 13.283 -0.080 1.379 1.00 21.82 74 LEU E N 1
ATOM 3720 C CA . LEU E 1 75 ? 12.905 0.863 0.339 1.00 20.06 74 LEU E CA 1
ATOM 3721 C C . LEU E 1 75 ? 12.945 0.114 -0.980 1.00 21.15 74 LEU E C 1
ATOM 3722 O O . LEU E 1 75 ? 14.000 -0.230 -1.409 1.00 20.72 74 LEU E O 1
ATOM 3727 N N . GLY E 1 76 ? 11.780 -0.157 -1.551 1.00 19.75 75 GLY E N 1
ATOM 3728 C CA . GLY E 1 76 ? 11.642 -0.757 -2.863 1.00 23.34 75 GLY E CA 1
ATOM 3729 C C . GLY E 1 76 ? 11.562 0.307 -3.943 1.00 22.24 75 GLY E C 1
ATOM 3730 O O . GLY E 1 76 ? 11.480 1.528 -3.692 1.00 23.35 75 GLY E O 1
ATOM 3731 N N . HIS E 1 77 ? 11.479 -0.181 -5.173 1.00 23.09 76 HIS E N 1
ATOM 3732 C CA . HIS E 1 77 ? 11.261 0.650 -6.337 1.00 25.90 76 HIS E CA 1
ATOM 3733 C C . HIS E 1 77 ? 12.163 1.923 -6.416 1.00 21.70 76 HIS E C 1
ATOM 3734 O O . HIS E 1 77 ? 13.410 1.836 -6.401 1.00 20.83 76 HIS E O 1
ATOM 3741 N N . GLU E 1 78 ? 11.534 3.074 -6.602 1.00 17.98 77 GLU E N 1
ATOM 3742 C CA . GLU E 1 78 ? 12.146 4.325 -6.651 1.00 18.67 77 GLU E CA 1
ATOM 3743 C C . GLU E 1 78 ? 11.993 5.111 -5.333 1.00 17.25 77 GLU E C 1
ATOM 3744 O O . GLU E 1 78 ? 10.926 5.292 -4.838 1.00 17.86 77 GLU E O 1
ATOM 3750 N N . PHE E 1 79 ? 13.104 5.657 -4.859 1.00 17.66 78 PHE E N 1
ATOM 3751 C CA . PHE E 1 79 ? 13.072 6.582 -3.762 1.00 17.54 78 PHE E CA 1
ATOM 3752 C C . PHE E 1 79 ? 14.136 7.641 -3.934 1.00 16.50 78 PHE E C 1
ATOM 3753 O O . PHE E 1 79 ? 15.091 7.457 -4.713 1.00 19.44 78 PHE E O 1
ATOM 3761 N N . GLU E 1 80 ? 13.962 8.742 -3.199 1.00 16.15 79 GLU E N 1
ATOM 3762 C CA . GLU E 1 80 ? 14.895 9.827 -3.233 1.00 16.59 79 GLU E CA 1
ATOM 3763 C C . GLU E 1 80 ? 15.214 10.262 -1.808 1.00 17.23 79 GLU E C 1
ATOM 3764 O O . GLU E 1 80 ? 14.303 10.508 -1.026 1.00 18.71 79 GLU E O 1
ATOM 3770 N N . ILE E 1 81 ? 16.512 10.376 -1.514 1.00 17.25 80 ILE E N 1
ATOM 3771 C CA . ILE E 1 81 ? 16.995 10.841 -0.229 1.00 18.92 80 ILE E CA 1
ATOM 3772 C C . ILE E 1 81 ? 17.492 12.259 -0.416 1.00 18.34 80 ILE E C 1
ATOM 3773 O O . ILE E 1 81 ? 18.283 12.542 -1.321 1.00 19.72 80 ILE E O 1
ATOM 3778 N N . SER E 1 82 ? 17.086 13.148 0.488 1.00 18.74 81 SER E N 1
ATOM 3779 C CA . SER E 1 82 ? 17.544 14.532 0.489 1.00 21.01 81 SER E CA 1
ATOM 3780 C C . SER E 1 82 ? 17.809 14.964 1.898 1.00 19.62 81 SER E C 1
ATOM 3781 O O . SER E 1 82 ? 17.266 14.381 2.842 1.00 22.39 81 SER E O 1
ATOM 3784 N N . HIS E 1 83 ? 18.628 15.981 2.040 1.00 20.28 82 HIS E N 1
ATOM 3785 C CA . HIS E 1 83 ? 18.898 16.608 3.318 1.00 20.96 82 HIS E CA 1
ATOM 3786 C C . HIS E 1 83 ? 19.370 18.038 3.098 1.00 23.88 82 HIS E C 1
ATOM 3787 O O . HIS E 1 83 ? 19.723 18.394 1.981 1.00 23.00 82 HIS E O 1
ATOM 3794 N N . ASN E 1 84 ? 19.400 18.820 4.182 1.00 22.36 83 ASN E N 1
ATOM 3795 C CA . ASN E 1 84 ? 19.822 20.212 4.135 1.00 23.56 83 ASN E CA 1
ATOM 3796 C C . ASN E 1 84 ? 21.131 20.499 4.847 1.00 22.67 83 ASN E C 1
ATOM 3797 O O . ASN E 1 84 ? 21.354 21.597 5.328 1.00 21.12 83 ASN E O 1
ATOM 3802 N N . SER E 1 85 ? 22.014 19.507 4.938 1.00 23.41 84 SER E N 1
ATOM 3803 C CA . SER E 1 85 ? 23.292 19.703 5.572 1.00 22.97 84 SER E CA 1
ATOM 3804 C C . SER E 1 85 ? 24.269 20.297 4.618 1.00 25.55 84 SER E C 1
ATOM 3805 O O . SER E 1 85 ? 24.115 20.148 3.427 1.00 24.99 84 SER E O 1
ATOM 3808 N N . THR E 1 86 ? 25.301 20.950 5.172 1.00 28.20 85 THR E N 1
ATOM 3809 C CA . THR E 1 86 ? 26.420 21.488 4.388 1.00 31.76 85 THR E CA 1
ATOM 3810 C C . THR E 1 86 ? 27.467 20.431 4.157 1.00 31.62 85 THR E C 1
ATOM 3811 O O . THR E 1 86 ? 28.369 20.596 3.328 1.00 30.30 85 THR E O 1
ATOM 3815 N N . SER E 1 87 ? 27.353 19.328 4.898 1.00 31.89 86 SER E N 1
ATOM 3816 C CA . SER E 1 87 ? 28.228 18.157 4.766 1.00 29.57 86 SER E CA 1
ATOM 3817 C C . SER E 1 87 ? 27.492 17.054 3.990 1.00 25.35 86 SER E C 1
ATOM 3818 O O . SER E 1 87 ? 26.264 17.095 3.863 1.00 22.56 86 SER E O 1
ATOM 3821 N N . SER E 1 88 ? 28.249 16.118 3.413 1.00 23.91 87 SER E N 1
ATOM 3822 C CA . SER E 1 88 ? 27.674 14.925 2.827 1.00 24.84 87 SER E CA 1
ATOM 3823 C C . SER E 1 88 ? 27.047 14.062 3.909 1.00 22.69 87 SER E C 1
ATOM 3824 O O . SER E 1 88 ? 27.489 14.097 5.058 1.00 23.51 87 SER E O 1
ATOM 3827 N N . VAL E 1 89 ? 26.032 13.290 3.532 1.00 21.84 88 VAL E N 1
ATOM 3828 C CA . VAL E 1 89 ? 25.391 12.306 4.405 1.00 21.53 88 VAL E CA 1
ATOM 3829 C C . VAL E 1 89 ? 25.544 10.953 3.694 1.00 24.04 88 VAL E C 1
ATOM 3830 O O . VAL E 1 89 ? 25.308 10.849 2.505 1.00 23.63 88 VAL E O 1
ATOM 3834 N N . TYR E 1 90 ? 25.947 9.929 4.441 1.00 24.42 89 TYR E N 1
ATOM 3835 C CA . TYR E 1 90 ? 26.096 8.542 3.939 1.00 24.20 89 TYR E CA 1
ATOM 3836 C C . TYR E 1 90 ? 24.926 7.699 4.457 1.00 21.31 89 TYR E C 1
ATOM 3837 O O . TYR E 1 90 ? 24.751 7.600 5.664 1.00 23.24 89 TYR E O 1
ATOM 3846 N N . LEU E 1 91 ? 24.182 7.099 3.533 1.00 21.72 90 LEU E N 1
ATOM 3847 C CA . LEU E 1 91 ? 23.201 6.108 3.826 1.00 21.07 90 LEU E CA 1
ATOM 3848 C C . LEU E 1 91 ? 23.763 4.778 3.388 1.00 23.07 90 LEU E C 1
ATOM 3849 O O . LEU E 1 91 ? 24.221 4.647 2.286 1.00 21.47 90 LEU E O 1
ATOM 3854 N N . ILE E 1 92 ? 23.806 3.811 4.307 1.00 21.50 91 ILE E N 1
ATOM 3855 C CA . ILE E 1 92 ? 24.501 2.528 4.122 1.00 21.67 91 ILE E CA 1
ATOM 3856 C C . ILE E 1 92 ? 23.532 1.413 4.572 1.00 18.13 91 ILE E C 1
ATOM 3857 O O . ILE E 1 92 ? 22.684 1.579 5.466 1.00 17.45 91 ILE E O 1
ATOM 3862 N N . GLY E 1 93 ? 23.649 0.251 3.944 1.00 16.92 92 GLY E N 1
ATOM 3863 C CA . GLY E 1 93 ? 22.843 -0.887 4.284 1.00 16.96 92 GLY E CA 1
ATOM 3864 C C . GLY E 1 93 ? 23.198 -1.996 3.339 1.00 16.46 92 GLY E C 1
ATOM 3865 O O . GLY E 1 93 ? 24.356 -2.248 3.048 1.00 18.19 92 GLY E O 1
ATOM 3866 N N . TYR E 1 94 ? 22.174 -2.672 2.829 1.00 17.24 93 TYR E N 1
ATOM 3867 C CA . TYR E 1 94 ? 22.368 -3.812 1.907 1.00 19.26 93 TYR E CA 1
ATOM 3868 C C . TYR E 1 94 ? 21.167 -3.890 0.981 1.00 21.85 93 TYR E C 1
ATOM 3869 O O . TYR E 1 94 ? 20.053 -3.488 1.373 1.00 22.50 93 TYR E O 1
ATOM 3878 N N . ARG E 1 95 ? 21.367 -4.485 -0.193 1.00 20.35 94 ARG E N 1
ATOM 3879 C CA . ARG E 1 95 ? 20.202 -4.865 -1.034 1.00 23.13 94 ARG E CA 1
ATOM 3880 C C . ARG E 1 95 ? 19.832 -6.330 -0.781 1.00 26.54 94 ARG E C 1
ATOM 3881 O O . ARG E 1 95 ? 20.780 -7.124 -0.578 1.00 24.21 94 ARG E O 1
ATOM 3889 N N . THR E 1 96 ? 18.526 -6.596 -0.676 1.00 28.76 95 THR E N 1
ATOM 3890 C CA . THR E 1 96 ? 17.996 -7.901 -0.339 1.00 35.19 95 THR E CA 1
ATOM 3891 C C . THR E 1 96 ? 16.803 -8.218 -1.213 1.00 35.05 95 THR E C 1
ATOM 3892 O O . THR E 1 96 ? 16.244 -7.354 -1.857 1.00 34.99 95 THR E O 1
ATOM 3896 N N . PHE E 1 97 ? 16.341 -9.475 -1.187 1.00 49.06 96 PHE E N 1
ATOM 3897 C CA . PHE E 1 97 ? 15.073 -9.872 -1.841 1.00 57.75 96 PHE E CA 1
ATOM 3898 C C . PHE E 1 97 ? 13.878 -9.463 -1.010 1.00 59.15 96 PHE E C 1
ATOM 3899 O O . PHE E 1 97 ? 13.483 -10.197 -0.114 1.00 69.45 96 PHE E O 1
#

Foldseek 3Di:
DAFKDKDKQFAPRKAKDFDDQKKWWWWKKFWPPLVPFDQPDKKWKFKDADPDPDTDTPDIAHSVRGMDTDGDIHDGMMIMHMHTNGIMMIIGGMDD/DFKDKDKQFAPRKDKDADDPPKKFWWFKKFWPPLVPWDAPDKKWKFKDADPDPDTDTPDIAHSVRGMDTDTDIHDGIMIIHMHTNTIMMTIDGMDD/DKDKDKDKQAAPRKDKAAADFPDKFFWWKKFWPPQVPWDAPDKKWKWKDFDPDPDTDTPDIAHNVRGMDTDGDMHTRTMIMHMHTNGIMMIIGIDDDDDDDDD/DFKDKDKQFAPRKDKAFVKKWWWWKKFWPPQVPWDAPDKKWKWKDADPRPDTDTPDIAHSVRGMDTDGDMHDGIMIMHMHTNGIMMIIGGMD/DPFKDKDKQAAPRKDKDADPPFKWWWWWKKFFDDLPPFDQPDKKWKWKDADPDPDIDTPDIAHSVRGMDTDTDIHDGMMIIDMNTNTIMMTIGGIDD

Organism: Arabidopsis thaliana (NCBI:txid3702)

B-factor: mean 29.82, std 13.88, range [13.6, 93.63]

Sequence (484 aa):
MMEFWGIEIKPGKPFKVIQKGFMVHASQVTLGDVEKVKKDETFAVYVKIGDDENGFMIGNLSQKFPQFSIDLYLGHEFEISHNSTSSVYLIGYRTFMEFWGIEIKPGKPFKVIQKDGFMVHASQVTLGDVEKVKKDETFAVYVKIGDDENGFMIGNLSQKFPQFSSIDLYLGHEFEISHNSTSSVYLIGYRTFMMEFWGIEIKPGKPFKVIQKDGFMVHASQVTLGDVEKVKKDETFAVYVKIGDDENGFMIGNLSQKFPQFSIDLYLGHEFEISHNSTSSVYLIGYRTFDLEHHHMEFWGIEIKPGKPFKVIGFMVHASQVTLGDVEKVKKDETFAVYVKIGDDENGFMIGNLSQKFPQFSIDLYLGHEFEISHNSTSSVYLIGYRTMMEFWGIEIKPGKPFKVIQKDGFMVHASQVTLGDVEKVKKDETFAVYVKIGDDENGFMIGNLSQKFPQFSIDLYLGHEFEISHNSTSSVYLIGYRTF

Secondary structure (DSSP, 8-state):
--EEEEEEE-TT--EEEE----EEEEEEEEES-GGGS-TT--EEEEEEETT-SS-EEEEEE-SSS-EEEEEEEE-SEEEEEE--SS-EEEEEEEE-/-EEEEEEE-TT--EEEE--TT-EEEEEEEEES-GGGS-TT--EEEEEEETT-SSPEEEEEE-SSS-EEEEEEEE-SEEEEEE--SS-EEEEEEEE-/-EEEEEEEE-TT--EEEE--TT--EEEEEEEES-GGGS-TT--EEEEEEETT-SS-EEEEEE-SSS-EEEEEEEE-SEEEEEE--SS-EEEEEEEE-------/-EEEEEEE-TT--EEE----EEEEEEEESSGGGSPTT--EEEEEEETT-SS-EEEEEE-SSS-EEEEEEEE-S-EEEEE--SS-EEEEEEE-/--SEEEEEE-TT--EEEE--SS-EEEEEEEEES-GGGS-TT--EEEEEEETT-S-EEEEEEE-SSS-EEEEEEEE-SEEEEEE--SS-EEEEEEEE-

Nearest PDB structures (foldseek):
  7vmh-assembly1_B  TM=1.011E+00  e=4.368E-18  Arabidopsis thaliana
  7vmh-assembly1_A  TM=1.007E+00  e=7.693E-17  Arabidopsis thaliana
  7vmh-assembly1_D  TM=1.007E+00  e=2.476E-16  Arabidopsis thaliana
  7vmh-assembly1_C  TM=9.826E-01  e=1.096E-15  Arabidopsis thaliana
  7wim-assembly2_I  TM=8.586E-01  e=3.573E-07  Arabidopsis thaliana

Solvent-accessible surface area: 22240 Å² total; per-residue (Å²): 73,77,50,28,29,16,11,51,1,112,62,76,145,73,76,91,20,119,14,179,68,68,34,0,3,0,1,1,0,0,0,2,77,6,82,167,4,141,106,121,69,36,10,20,0,68,0,60,45,21,136,74,146,121,16,38,3,1,0,4,1,7,39,114,34,5,3,12,41,8,46,1,42,1,18,122,40,0,32,1,20,22,99,6,100,7,14,0,14,1,0,0,16,73,35,167,106,82,30,34,16,14,55,1,113,55,71,131,78,74,96,15,103,14,163,129,58,48,17,0,5,0,1,2,0,0,0,3,65,7,112,156,4,147,128,106,46,20,2,18,0,70,0,61,46,21,135,73,152,122,15,38,3,1,0,3,1,16,34,123,38,5,12,12,50,9,44,0,42,2,27,111,37,1,31,0,19,19,90,6,106,6,15,0,19,1,0,0,19,74,36,186,115,26,101,35,42,18,12,59,1,107,54,73,133,75,74,80,16,118,87,179,121,78,32,57,0,6,0,0,1,0,0,0,3,81,11,110,172,11,129,156,127,64,33,10,16,0,76,0,67,44,24,141,71,140,100,21,47,0,0,0,7,0,18,56,130,37,6,7,18,35,7,45,0,43,0,28,67,51,0,35,0,22,20,98,6,108,6,15,0,27,0,0,0,19,56,82,72,148,128,136,118,164,215,127,93,28,33,18,13,56,0,115,46,66,138,76,74,98,24,129,121,139,38,8,1,0,0,1,0,0,0,4,82,4,91,158,4,127,130,111,72,37,2,18,0,74,0,65,54,21,149,64,144,115,16,36,2,1,0,4,1,11,49,137,46,7,8,22,37,7,46,0,46,0,27,129,53,1,35,0,21,18,91,6,108,5,16,0,21,0,0,0,20,82,83,44,75,95,18,28,13,12,55,1,106,56,73,134,70,76,116,19,98,18,192,79,66,87,15,0,2,0,1,1,0,0,0,17,61,10,126,110,13,158,127,88,62,11,4,22,0,72,0,50,37,25,128,89,160,111,23,34,1,1,0,2,2,14,48,108,36,10,16,17,46,9,44,0,38,1,12,139,45,0,28,0,29,20,96,5,83,0,16,0,24,1,0,0,12,53,21,169

InterPro domains:
  IPR041232 Nucleoplasmin-like domain [PF17800] (3-94)

Radius of gyration: 21.62 Å; Cα contacts (8 Å, |Δi|>4): 1423; chains: 5; bounding box: 58×65×56 Å